Protein AF-A0A5K7X455-F1 (afdb_monomer)

Nearest PDB structures (foldseek):
  4kmq-assembly1_A  TM=2.123E-01  e=4.485E-01  Listeria monocytogenes EGD-e
  4kwu-assembly1_A  TM=2.103E-01  e=3.841E-01  Listeria monocytogenes EGD-e
  6mol-assembly1_C  TM=2.393E-01  e=4.044E-01  Homo sapiens
  1i8l-assembly1_A  TM=1.846E-01  e=2.174E-01  Homo sapiens

Sequence (493 aa):
MSSQPSNFGPWSTALDNGTRMQLSAFWRQRMAGLARLPVGRRLSRRGASCGIIATLLLAATPLVELSSEAVAEEKPPAEQQADPKTDGQFVWRFSNGLEVELIGLAKNPSKDETWWRPDGAPLPDASLPQARYRSDDRGARELAFRWRNIGDNPDQTRLWHTLPPYGGAGGGVSEKEAEGSILEVTGVTFVSGRETATVTFTASVASTPWKKAFDTDGRNASSAGLMVDGKPLSAAFATAYETKTGIAITASYGIGSQAGRLVLFDASGKELLPTRTNGVGSTHFTQTTFEFDGVTPADVERFELQTQTRTMETVMFHNVSLEPGRATKVVIEPCKADSRGVETSYLPMEARVAIAGWGEKRIDRASLLGPITSGEEVVFLDPPSDEEVLKVFQKSPHIKRSTPRSEEDLARKVDRIEKRKLNEKVGPSRVYPMIGAGKKVQSTYLYTIHFQDGTQEEFAVDHHHLHAMLNENEEEKKTKAAPKSASDQSELR

Organism: NCBI:txid2650471

Radius of gyration: 30.82 Å; Cα contacts (8 Å, |Δi|>4): 834; chains: 1; bounding box: 92×69×78 Å

Structure (mmCIF, N/CA/C/O backbone):
data_AF-A0A5K7X455-F1
#
_entry.id   AF-A0A5K7X455-F1
#
loop_
_atom_site.group_PDB
_atom_site.id
_atom_site.type_symbol
_atom_site.label_atom_id
_atom_site.label_alt_id
_atom_site.label_comp_id
_atom_site.label_asym_id
_atom_site.label_entity_id
_atom_site.label_seq_id
_atom_site.pdbx_PDB_ins_code
_atom_site.Cartn_x
_atom_site.Cartn_y
_atom_site.Cartn_z
_atom_site.occupancy
_atom_site.B_iso_or_equiv
_atom_site.auth_seq_id
_atom_site.auth_comp_id
_atom_site.auth_asym_id
_atom_site.auth_atom_id
_atom_site.pdbx_PDB_model_num
ATOM 1 N N . MET A 1 1 ? 60.772 -1.461 2.000 1.00 36.81 1 MET A N 1
ATOM 2 C CA . MET A 1 1 ? 59.474 -0.760 2.090 1.00 36.81 1 MET A CA 1
ATOM 3 C C . MET A 1 1 ? 58.475 -1.523 1.239 1.00 36.81 1 MET A C 1
ATOM 5 O O . MET A 1 1 ? 58.548 -1.445 0.022 1.00 36.81 1 MET A O 1
ATOM 9 N N . SER A 1 2 ? 57.637 -2.347 1.865 1.00 30.34 2 SER A N 1
ATOM 10 C CA . SER A 1 2 ? 56.598 -3.142 1.206 1.00 30.34 2 SER A CA 1
ATOM 11 C C . SER A 1 2 ? 55.279 -2.365 1.211 1.00 30.34 2 SER A C 1
ATOM 13 O O . SER A 1 2 ? 54.813 -1.924 2.259 1.00 30.34 2 SER A O 1
ATOM 15 N N . SER A 1 3 ? 54.684 -2.164 0.037 1.00 35.00 3 SER A N 1
ATOM 16 C CA . SER A 1 3 ? 53.347 -1.585 -0.104 1.00 35.00 3 SER A CA 1
ATOM 17 C C . SER A 1 3 ? 52.301 -2.656 0.192 1.00 35.00 3 SER A C 1
ATOM 19 O O . SER A 1 3 ? 52.206 -3.638 -0.546 1.00 35.00 3 SER A O 1
ATOM 21 N N . GLN A 1 4 ? 51.521 -2.486 1.258 1.00 32.62 4 GLN A N 1
ATOM 22 C CA . GLN A 1 4 ? 50.343 -3.321 1.477 1.00 32.62 4 GLN A CA 1
ATOM 23 C C . GLN A 1 4 ? 49.246 -3.000 0.445 1.00 32.62 4 GLN A C 1
ATOM 25 O O . GLN A 1 4 ? 49.029 -1.822 0.147 1.00 32.62 4 GLN A O 1
ATOM 30 N N . PRO A 1 5 ? 48.546 -4.012 -0.095 1.00 36.62 5 PRO A N 1
ATOM 31 C CA . PRO A 1 5 ? 47.399 -3.796 -0.968 1.00 36.62 5 PRO A CA 1
ATOM 32 C C . PRO A 1 5 ? 46.230 -3.204 -0.168 1.00 36.62 5 PRO A C 1
ATOM 34 O O . PRO A 1 5 ? 45.897 -3.670 0.920 1.00 36.62 5 PRO A O 1
ATOM 37 N N . SER A 1 6 ? 45.603 -2.154 -0.698 1.00 44.31 6 SER A N 1
ATOM 38 C CA . SER A 1 6 ? 44.408 -1.555 -0.103 1.00 44.31 6 SER A CA 1
ATOM 39 C C . SER A 1 6 ? 43.191 -2.464 -0.315 1.00 44.31 6 SER A C 1
ATOM 41 O O . SER A 1 6 ? 42.788 -2.685 -1.455 1.00 44.31 6 SER A O 1
ATOM 43 N N . ASN A 1 7 ? 42.573 -2.930 0.772 1.00 37.22 7 ASN A N 1
ATOM 44 C CA . ASN A 1 7 ? 41.403 -3.825 0.799 1.00 37.22 7 ASN A CA 1
ATOM 45 C C . ASN A 1 7 ? 40.060 -3.162 0.401 1.00 37.22 7 ASN A C 1
ATOM 47 O O . ASN A 1 7 ? 39.013 -3.551 0.912 1.00 37.22 7 ASN A O 1
ATOM 51 N N . PHE A 1 8 ? 40.041 -2.153 -0.476 1.00 50.06 8 PHE A N 1
ATOM 52 C CA . PHE A 1 8 ? 38.814 -1.398 -0.768 1.00 50.06 8 PHE A CA 1
ATOM 53 C C . PHE A 1 8 ? 38.422 -1.456 -2.243 1.00 50.06 8 PHE A C 1
ATOM 55 O O . PHE A 1 8 ? 39.226 -1.170 -3.129 1.00 50.06 8 PHE A O 1
ATOM 62 N N . GLY A 1 9 ? 37.157 -1.804 -2.493 1.00 44.69 9 GLY A N 1
ATOM 63 C CA . GLY A 1 9 ? 36.560 -1.824 -3.826 1.00 44.69 9 GLY A CA 1
ATOM 64 C C . GLY A 1 9 ? 36.335 -0.417 -4.411 1.00 44.69 9 GLY A C 1
ATOM 65 O O . GLY A 1 9 ? 36.273 0.572 -3.668 1.00 44.69 9 GLY A O 1
ATOM 66 N N . PRO A 1 10 ? 36.170 -0.311 -5.744 1.00 44.09 10 PRO A N 1
ATOM 67 C CA . PRO A 1 10 ? 36.215 0.949 -6.499 1.00 44.09 10 PRO A CA 1
ATOM 68 C C . PRO A 1 10 ? 35.090 1.959 -6.199 1.00 44.09 10 PRO A C 1
ATOM 70 O O . PRO A 1 10 ? 35.166 3.095 -6.664 1.00 44.09 10 PRO A O 1
ATOM 73 N N . TRP A 1 11 ? 34.083 1.593 -5.400 1.00 45.31 11 TRP A N 1
ATOM 74 C CA . TRP A 1 11 ? 32.857 2.382 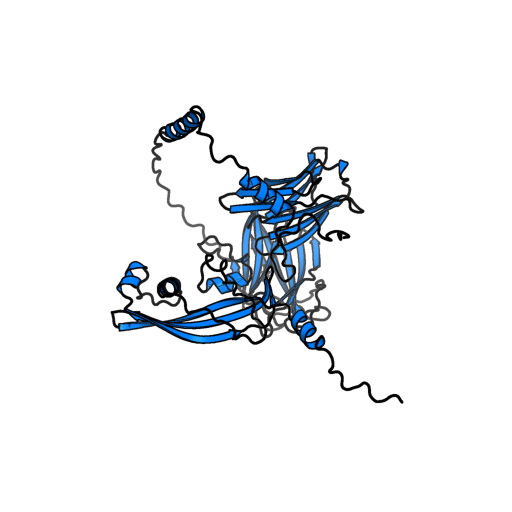-5.190 1.00 45.31 11 TRP A CA 1
ATOM 75 C C . TRP A 1 11 ? 32.678 2.944 -3.773 1.00 45.31 11 TRP A C 1
ATOM 77 O O . TRP A 1 11 ? 31.601 3.410 -3.418 1.00 45.31 11 TRP A O 1
ATOM 87 N N . SER A 1 12 ? 33.729 2.944 -2.955 1.00 44.09 12 SER A N 1
ATOM 88 C CA . SER A 1 12 ? 33.658 3.478 -1.588 1.00 44.09 12 SER A CA 1
ATOM 89 C C . SER A 1 12 ? 33.631 5.018 -1.605 1.00 44.09 12 SER A C 1
ATOM 91 O O . SER A 1 12 ? 34.645 5.665 -1.892 1.00 44.09 12 SER A O 1
ATOM 93 N N . THR A 1 13 ? 32.483 5.631 -1.306 1.00 50.25 13 THR A N 1
ATOM 94 C CA . THR A 1 13 ? 32.311 7.091 -1.203 1.00 50.25 13 THR A CA 1
ATOM 95 C C . THR A 1 13 ? 32.709 7.586 0.188 1.00 50.25 13 THR A C 1
ATOM 97 O O . THR A 1 13 ? 31.847 7.914 0.985 1.00 50.25 13 THR A O 1
ATOM 100 N N . ALA A 1 14 ? 34.022 7.631 0.442 1.00 40.94 14 ALA A N 1
ATOM 101 C CA . ALA A 1 14 ? 34.682 8.186 1.634 1.00 40.94 14 ALA A CA 1
ATOM 102 C C . ALA A 1 14 ? 34.273 7.570 2.992 1.00 40.94 14 ALA A C 1
ATOM 104 O O . ALA A 1 14 ? 33.138 7.677 3.436 1.00 40.94 14 ALA A O 1
ATOM 105 N N . LEU A 1 15 ? 35.246 6.997 3.705 1.00 45.91 15 LEU A N 1
ATOM 106 C CA . LEU A 1 15 ? 35.129 6.735 5.140 1.00 45.91 15 LEU A CA 1
ATOM 107 C C . LEU A 1 15 ? 36.383 7.216 5.869 1.00 45.91 15 LEU A C 1
ATOM 109 O O . LEU A 1 15 ? 37.497 7.156 5.341 1.00 45.91 15 LEU A O 1
ATOM 113 N N . ASP A 1 16 ? 36.145 7.717 7.076 1.00 45.25 16 ASP A N 1
ATOM 114 C CA . ASP A 1 16 ? 37.134 8.105 8.072 1.00 45.25 16 ASP A CA 1
ATOM 115 C C . ASP A 1 16 ? 37.932 6.873 8.529 1.00 45.25 16 ASP A C 1
ATOM 117 O O . ASP A 1 16 ? 37.347 5.869 8.933 1.00 45.25 16 ASP A O 1
ATOM 121 N N . ASN A 1 17 ? 39.266 6.931 8.445 1.00 41.59 17 ASN A N 1
ATOM 122 C CA . ASN A 1 17 ? 40.152 5.909 9.018 1.00 41.59 17 ASN A CA 1
ATOM 123 C C . ASN A 1 17 ? 40.776 6.342 10.356 1.00 41.59 17 ASN A C 1
ATOM 125 O O . ASN A 1 17 ? 41.844 5.862 10.737 1.00 41.59 17 ASN A O 1
ATOM 129 N N . GLY A 1 18 ? 40.102 7.238 11.076 1.00 45.00 18 GLY A N 1
ATOM 130 C CA . GLY A 1 18 ? 40.379 7.530 12.475 1.00 45.00 18 GLY A CA 1
ATOM 131 C C . GLY A 1 18 ? 41.404 8.630 12.710 1.00 45.00 18 GLY A C 1
ATOM 132 O O . GLY A 1 18 ? 41.855 8.767 13.837 1.00 45.00 18 GLY A O 1
ATOM 133 N N . THR A 1 19 ? 41.779 9.426 11.702 1.00 40.34 19 THR A N 1
ATOM 134 C CA . THR A 1 19 ? 42.458 10.725 11.939 1.00 40.34 19 THR A CA 1
ATOM 135 C C . THR A 1 19 ? 42.416 11.708 10.764 1.00 40.34 19 THR A C 1
ATOM 137 O O . THR A 1 19 ? 42.681 12.891 10.983 1.00 40.34 19 THR A O 1
ATOM 140 N N . ARG A 1 20 ? 42.103 11.297 9.521 1.00 39.91 20 ARG A N 1
ATOM 141 C CA . ARG A 1 20 ? 41.941 12.225 8.378 1.00 39.91 20 ARG A CA 1
ATOM 142 C C . ARG A 1 20 ? 40.943 11.709 7.341 1.00 39.91 20 ARG A C 1
ATOM 144 O O . ARG A 1 20 ? 41.090 10.594 6.847 1.00 39.91 20 ARG A O 1
ATOM 151 N N . MET A 1 21 ? 40.026 12.576 6.898 1.00 45.31 21 MET A N 1
ATOM 152 C CA . MET A 1 21 ? 39.253 12.339 5.674 1.00 45.31 21 MET A CA 1
ATOM 153 C C . MET A 1 21 ? 40.203 12.210 4.480 1.00 45.31 21 MET A C 1
ATOM 155 O O . MET A 1 21 ? 40.968 13.129 4.176 1.00 45.31 21 MET A O 1
ATOM 159 N N . GLN A 1 22 ? 40.128 11.090 3.765 1.00 52.62 22 GLN A N 1
ATOM 160 C CA . GLN A 1 22 ? 40.758 10.949 2.458 1.00 52.62 22 GLN A CA 1
ATOM 161 C C . GLN A 1 22 ? 39.707 10.652 1.393 1.00 52.62 22 GLN A C 1
ATOM 163 O O . GLN A 1 22 ? 38.907 9.729 1.519 1.00 52.62 22 GLN A O 1
ATOM 168 N N . LEU A 1 23 ? 39.753 11.412 0.297 1.00 55.84 23 LEU A N 1
ATOM 169 C CA . LEU A 1 23 ? 38.979 11.111 -0.905 1.00 55.84 23 LEU A CA 1
ATOM 170 C C . LEU A 1 23 ? 39.413 9.753 -1.480 1.00 55.84 23 LEU A C 1
ATOM 172 O O . LEU A 1 23 ? 40.603 9.418 -1.479 1.00 55.84 23 LEU A O 1
ATOM 176 N N . SER A 1 24 ? 38.475 8.978 -2.024 1.00 68.44 24 SER A N 1
ATOM 177 C CA . SER A 1 24 ? 38.821 7.749 -2.748 1.00 68.44 24 SER A CA 1
ATOM 178 C C . SER A 1 24 ? 39.685 8.064 -3.979 1.00 68.44 24 SER A C 1
ATOM 180 O O . SER A 1 24 ? 39.709 9.199 -4.467 1.00 68.44 24 SER A O 1
ATOM 182 N N . ALA A 1 25 ? 40.428 7.072 -4.483 1.00 63.91 25 ALA A N 1
ATOM 183 C CA . ALA A 1 25 ? 41.281 7.243 -5.665 1.00 63.91 25 ALA A CA 1
ATOM 184 C C . ALA A 1 25 ? 40.487 7.777 -6.875 1.00 63.91 25 ALA A C 1
ATOM 186 O O . ALA A 1 25 ? 40.952 8.679 -7.571 1.00 63.91 25 ALA A O 1
ATOM 187 N N . PHE A 1 26 ? 39.245 7.309 -7.036 1.00 68.56 26 PHE A N 1
ATOM 188 C CA . PHE A 1 26 ? 38.295 7.797 -8.035 1.00 68.56 26 PHE A CA 1
ATOM 189 C C . PHE A 1 26 ? 38.033 9.308 -7.918 1.00 68.56 26 PHE A C 1
ATOM 191 O O . PHE A 1 26 ? 38.198 10.051 -8.888 1.00 68.56 26 PHE A O 1
ATOM 198 N N . TRP A 1 27 ? 37.680 9.797 -6.723 1.00 67.50 27 TRP A N 1
ATOM 199 C CA . TRP A 1 27 ? 37.390 11.219 -6.512 1.00 67.50 27 TRP A CA 1
ATOM 200 C C . TRP A 1 27 ? 38.638 12.097 -6.604 1.00 67.50 27 TRP A C 1
ATOM 202 O O . TRP A 1 27 ? 38.561 13.198 -7.149 1.00 67.50 27 TRP A O 1
ATOM 212 N N . ARG A 1 28 ? 39.805 11.604 -6.166 1.00 73.94 28 ARG A N 1
ATOM 213 C CA . ARG A 1 28 ? 41.085 12.304 -6.374 1.00 73.94 28 ARG A CA 1
ATOM 214 C C . ARG A 1 28 ? 41.373 12.505 -7.861 1.00 73.94 28 ARG A C 1
ATOM 216 O O . ARG A 1 28 ? 41.709 13.614 -8.270 1.00 73.94 28 ARG A O 1
ATOM 223 N N . GLN A 1 29 ? 41.186 11.467 -8.673 1.00 68.50 29 GLN A N 1
ATOM 224 C CA . GLN A 1 29 ? 41.410 11.533 -10.116 1.00 68.50 29 GLN A CA 1
ATOM 225 C C . GLN A 1 29 ? 40.410 12.468 -10.814 1.00 68.50 29 GLN A C 1
ATOM 227 O O . GLN A 1 29 ? 40.797 13.251 -11.682 1.00 68.50 29 GLN A O 1
ATOM 232 N N . ARG A 1 30 ? 39.139 12.455 -10.396 1.00 65.06 30 ARG A N 1
ATOM 233 C CA . ARG A 1 30 ? 38.092 13.324 -10.953 1.00 65.06 30 ARG A CA 1
ATOM 234 C C . ARG A 1 30 ? 38.296 14.801 -10.597 1.00 65.06 30 ARG A C 1
ATOM 236 O O . ARG A 1 30 ? 38.183 15.660 -11.468 1.00 65.06 30 ARG A O 1
ATOM 243 N N . MET A 1 31 ? 38.672 15.099 -9.352 1.00 74.25 31 MET A N 1
ATOM 244 C CA . MET A 1 31 ? 38.970 16.467 -8.904 1.00 74.25 31 MET A CA 1
ATOM 245 C C . MET A 1 31 ? 40.253 17.018 -9.541 1.00 74.25 31 MET A C 1
ATOM 247 O O . MET A 1 31 ? 40.293 18.182 -9.934 1.00 74.25 31 MET A O 1
ATOM 251 N N . ALA A 1 32 ? 41.271 16.176 -9.744 1.00 75.06 32 ALA A N 1
ATOM 252 C CA . ALA A 1 32 ? 42.466 16.554 -10.500 1.00 75.06 32 ALA A CA 1
ATOM 253 C C . ALA A 1 32 ? 42.158 16.882 -11.977 1.00 75.06 32 ALA A C 1
ATOM 255 O O . ALA A 1 32 ? 42.871 17.674 -12.594 1.00 75.06 32 ALA A O 1
ATOM 256 N N . GLY A 1 33 ? 41.090 16.306 -12.542 1.00 70.88 33 GLY A N 1
ATOM 257 C CA . GLY A 1 33 ? 40.588 16.636 -13.878 1.00 70.88 33 GLY A CA 1
ATOM 258 C C . GLY A 1 33 ? 39.883 17.995 -13.954 1.00 70.88 33 GLY A C 1
ATOM 259 O O . GLY A 1 33 ? 40.059 18.715 -14.934 1.00 70.88 33 GLY A O 1
ATOM 260 N N . LEU A 1 34 ? 39.150 18.391 -12.907 1.00 63.69 34 LEU A N 1
ATOM 261 C CA . LEU A 1 34 ? 38.452 19.685 -12.852 1.00 63.69 34 LEU A CA 1
ATOM 262 C C . LEU A 1 34 ? 39.420 20.877 -12.845 1.00 63.69 34 LEU A C 1
ATOM 264 O O . LEU A 1 34 ? 39.159 21.879 -13.504 1.00 63.69 34 LEU A O 1
ATOM 268 N N . ALA A 1 35 ? 40.577 20.738 -12.194 1.00 58.81 35 ALA A N 1
ATOM 269 C CA . ALA A 1 35 ? 41.632 21.757 -12.200 1.00 58.81 35 ALA A CA 1
ATOM 270 C C . ALA A 1 35 ? 42.319 21.937 -13.572 1.00 58.81 35 ALA A C 1
ATOM 272 O O . ALA A 1 35 ? 43.092 22.874 -13.756 1.00 58.81 35 ALA A O 1
ATOM 273 N N . ARG A 1 36 ? 42.057 21.044 -14.539 1.00 60.22 36 ARG A N 1
ATOM 274 C CA . ARG A 1 36 ? 42.607 21.098 -15.904 1.00 60.22 36 ARG A CA 1
ATOM 275 C C . ARG A 1 36 ? 41.616 21.632 -16.936 1.00 60.22 36 ARG A C 1
ATOM 277 O O . ARG A 1 36 ? 41.944 21.659 -18.122 1.00 60.22 36 ARG A O 1
ATOM 284 N N . LEU A 1 37 ? 40.422 22.058 -16.519 1.00 58.53 37 LEU A N 1
ATOM 285 C CA . LEU A 1 37 ? 39.505 22.743 -17.423 1.00 58.53 37 LEU A CA 1
ATOM 286 C C . LEU A 1 37 ? 40.134 24.080 -17.855 1.00 58.53 37 LEU A C 1
ATOM 288 O O . LEU A 1 37 ? 40.509 24.879 -16.996 1.00 58.53 37 LEU A O 1
ATOM 292 N N . PRO A 1 38 ? 40.274 24.348 -19.166 1.00 54.72 38 PRO A N 1
ATOM 293 C CA . PRO A 1 38 ? 40.857 25.593 -19.639 1.00 54.72 38 PRO A CA 1
ATOM 294 C C . PRO A 1 38 ? 39.890 26.749 -19.361 1.00 54.72 38 PRO A C 1
ATOM 296 O O . PRO A 1 38 ? 38.983 27.031 -20.145 1.00 54.72 38 PRO A O 1
ATOM 299 N N . VAL A 1 39 ? 40.095 27.442 -18.241 1.00 56.25 39 VAL A N 1
ATOM 300 C CA . VAL A 1 39 ? 39.464 28.734 -17.965 1.00 56.25 39 VAL A CA 1
ATOM 301 C C . VAL A 1 39 ? 40.148 29.766 -18.856 1.00 56.25 39 VAL A C 1
ATOM 303 O O . VAL A 1 39 ? 41.180 30.328 -18.509 1.00 56.25 39 VAL A O 1
ATOM 306 N N . GLY A 1 40 ? 39.609 29.960 -20.059 1.00 55.47 40 GLY A N 1
ATOM 307 C CA . GLY A 1 40 ? 40.112 30.979 -20.977 1.00 55.47 40 GLY A CA 1
ATOM 308 C C . GLY A 1 40 ? 40.056 30.585 -22.444 1.00 55.47 40 GLY A C 1
ATOM 309 O O . GLY A 1 40 ? 41.084 30.512 -23.110 1.00 55.47 40 GLY A O 1
ATOM 310 N N . ARG A 1 41 ? 38.856 30.400 -22.998 1.00 45.09 41 ARG A N 1
ATOM 311 C CA . ARG A 1 41 ? 38.660 30.591 -24.440 1.00 45.09 41 ARG A CA 1
ATOM 312 C C . ARG A 1 41 ? 37.529 31.581 -24.664 1.00 45.09 41 ARG A C 1
ATOM 314 O O . ARG A 1 41 ? 36.393 31.342 -24.269 1.00 45.09 41 ARG A O 1
ATOM 321 N N . ARG A 1 42 ? 37.877 32.714 -25.285 1.00 53.03 42 ARG A N 1
ATOM 322 C CA . ARG A 1 42 ? 36.930 33.717 -25.784 1.00 53.03 42 ARG A CA 1
ATOM 323 C C . ARG A 1 42 ? 35.881 33.006 -26.640 1.00 53.03 42 ARG A C 1
ATOM 325 O O . ARG A 1 42 ? 36.256 32.274 -27.558 1.00 53.03 42 ARG A O 1
ATOM 332 N N . LEU A 1 43 ? 34.597 33.227 -26.346 1.00 50.41 43 LEU A N 1
ATOM 333 C CA . LEU A 1 43 ? 33.505 32.756 -27.196 1.00 50.41 43 LEU A CA 1
ATOM 334 C C . LEU A 1 43 ? 33.770 33.222 -28.632 1.00 50.41 43 LEU A C 1
ATOM 336 O O . LEU A 1 43 ? 33.919 34.416 -28.898 1.00 50.41 43 LEU A O 1
ATOM 340 N N . SER A 1 44 ? 33.859 32.270 -29.560 1.00 61.69 44 SER A N 1
ATOM 341 C CA . SER A 1 44 ? 33.967 32.599 -30.978 1.00 61.69 44 SER A CA 1
ATOM 342 C C . SER A 1 44 ? 32.680 33.292 -31.439 1.00 61.69 44 SER A C 1
ATOM 344 O O . SER A 1 44 ? 31.593 32.982 -30.949 1.00 61.69 44 SER A O 1
ATOM 346 N N . ARG A 1 45 ? 32.788 34.201 -32.417 1.00 54.22 45 ARG A N 1
ATOM 347 C CA . ARG A 1 45 ? 31.656 34.964 -32.980 1.00 54.22 45 ARG A CA 1
ATOM 348 C C . ARG A 1 45 ? 30.485 34.093 -33.470 1.00 54.22 45 ARG A C 1
ATOM 350 O O . ARG A 1 45 ? 29.388 34.613 -33.603 1.00 54.22 45 ARG A O 1
ATOM 357 N N . ARG A 1 46 ? 30.683 32.784 -33.677 1.00 51.66 46 ARG A N 1
ATOM 358 C CA . ARG A 1 46 ? 29.615 31.832 -34.033 1.00 51.66 46 ARG A CA 1
ATOM 359 C C . ARG A 1 46 ? 28.754 31.392 -32.838 1.00 51.66 46 ARG A C 1
ATOM 361 O O . ARG A 1 46 ? 27.601 31.042 -33.037 1.00 51.66 46 ARG A O 1
ATOM 368 N N . GLY A 1 47 ? 29.269 31.462 -31.606 1.00 50.50 47 GLY A N 1
ATOM 369 C CA . GLY A 1 47 ? 28.505 31.162 -30.385 1.00 50.50 47 GLY A CA 1
ATOM 370 C C . GLY A 1 47 ? 27.548 32.283 -29.960 1.00 50.50 47 GLY A C 1
ATOM 371 O O . GLY A 1 47 ? 26.548 32.018 -29.304 1.00 50.50 47 GLY A O 1
ATOM 372 N N . ALA A 1 48 ? 27.808 33.525 -30.384 1.00 50.47 48 ALA A N 1
ATOM 373 C CA . ALA A 1 48 ? 26.915 34.659 -30.137 1.00 50.47 48 ALA A CA 1
ATOM 374 C C . ALA A 1 48 ? 25.651 34.628 -31.023 1.00 50.47 48 ALA A C 1
ATOM 376 O O . ALA A 1 48 ? 24.617 35.173 -30.648 1.00 50.47 48 ALA A O 1
ATOM 377 N N . SER A 1 49 ? 25.706 33.955 -32.177 1.00 45.84 49 SER A N 1
ATOM 378 C CA . SER A 1 49 ? 24.599 33.900 -33.140 1.00 45.84 49 SER A CA 1
ATOM 379 C C . SER A 1 49 ? 23.450 32.982 -32.700 1.00 45.84 49 SER A C 1
ATOM 381 O O . SER A 1 49 ? 22.300 33.268 -33.018 1.00 45.84 49 SER A O 1
ATOM 383 N N . CYS A 1 50 ? 23.717 31.935 -31.910 1.00 47.53 50 CYS A N 1
ATOM 384 C CA . CYS A 1 50 ? 22.657 31.061 -31.385 1.00 47.53 50 CYS A CA 1
ATOM 385 C C . CYS A 1 50 ? 21.834 31.721 -30.265 1.00 47.53 50 CYS A C 1
ATOM 387 O O . CYS A 1 50 ? 20.677 31.363 -30.070 1.00 47.53 50 CYS A O 1
ATOM 389 N N . GLY A 1 51 ? 22.394 32.715 -29.565 1.00 43.28 51 GLY A N 1
ATOM 390 C CA . GLY A 1 51 ? 21.684 33.446 -28.509 1.00 43.28 51 GLY A CA 1
ATOM 391 C C . GLY A 1 51 ? 20.627 34.422 -29.032 1.00 43.28 51 GLY A C 1
ATOM 392 O O . GLY A 1 51 ? 19.638 34.657 -28.355 1.00 43.28 51 GLY A O 1
ATOM 393 N N . ILE A 1 52 ? 20.793 34.957 -30.247 1.00 51.22 52 ILE A N 1
ATOM 394 C CA . ILE A 1 52 ? 19.876 35.961 -30.820 1.00 51.22 52 ILE A CA 1
ATOM 395 C C . ILE A 1 52 ? 18.653 35.303 -31.486 1.00 51.22 52 ILE A C 1
ATOM 397 O O . ILE A 1 52 ? 17.561 35.867 -31.469 1.00 51.22 52 ILE A O 1
ATOM 401 N N . ILE A 1 53 ? 18.795 34.079 -32.007 1.00 50.50 53 ILE A N 1
ATOM 402 C CA . ILE A 1 53 ? 17.681 33.334 -32.622 1.00 50.50 53 ILE A CA 1
ATOM 403 C C . ILE A 1 53 ? 16.685 32.840 -31.555 1.00 50.50 53 ILE A C 1
ATOM 405 O O . ILE A 1 53 ? 15.481 32.835 -31.801 1.00 50.50 53 ILE A O 1
ATOM 409 N N . ALA A 1 54 ? 17.154 32.517 -30.345 1.00 47.25 54 ALA A N 1
ATOM 410 C CA . ALA A 1 54 ? 16.283 32.125 -29.234 1.00 47.25 54 ALA A CA 1
ATOM 411 C C . ALA A 1 54 ? 15.409 33.285 -28.713 1.00 47.25 54 ALA A C 1
ATOM 413 O O . ALA A 1 54 ? 14.278 33.057 -28.293 1.00 47.25 54 ALA A O 1
ATOM 414 N N . THR A 1 55 ? 15.886 34.533 -28.792 1.00 45.66 55 THR A N 1
ATOM 415 C CA . THR A 1 55 ? 15.130 35.708 -28.321 1.00 45.66 55 THR A CA 1
ATOM 416 C C . THR A 1 55 ? 14.071 36.176 -29.325 1.00 45.66 55 THR A C 1
ATOM 418 O O . THR A 1 55 ? 13.030 36.682 -28.920 1.00 45.66 55 THR A O 1
ATOM 421 N N . LEU A 1 56 ? 14.286 35.977 -30.632 1.00 45.56 56 LEU A N 1
ATOM 422 C CA . LEU A 1 56 ? 13.324 36.381 -31.672 1.00 45.56 56 LEU A CA 1
ATOM 423 C C . LEU A 1 56 ? 12.153 35.397 -31.847 1.00 45.56 56 LEU A C 1
ATOM 425 O O . LEU A 1 56 ? 11.077 35.814 -32.264 1.00 45.56 56 LEU A O 1
ATOM 429 N N . LEU A 1 57 ? 12.312 34.126 -31.465 1.00 41.25 57 LEU A N 1
ATOM 430 C CA . LEU A 1 57 ? 11.227 33.132 -31.501 1.00 41.25 57 LEU A CA 1
ATOM 431 C C . LEU A 1 57 ? 10.217 33.267 -30.345 1.00 41.25 57 LEU A C 1
ATOM 433 O O . LEU A 1 57 ? 9.113 32.743 -30.444 1.00 41.25 57 LEU A O 1
ATOM 437 N N . LEU A 1 58 ? 10.548 34.013 -29.286 1.00 41.16 58 LEU A N 1
ATOM 438 C CA . LEU A 1 58 ? 9.632 34.304 -28.172 1.00 41.16 58 LEU A CA 1
ATOM 439 C C . LEU A 1 58 ? 8.734 35.532 -28.415 1.00 41.16 58 LEU A C 1
ATOM 441 O O . LEU A 1 58 ? 7.764 35.721 -27.688 1.00 41.16 58 LEU A O 1
ATOM 445 N N . ALA A 1 59 ? 9.011 36.343 -29.441 1.00 40.66 59 ALA A N 1
ATOM 446 C CA . ALA A 1 59 ? 8.274 37.580 -29.723 1.00 40.66 59 ALA A CA 1
ATOM 447 C C . ALA A 1 59 ? 7.156 37.435 -30.781 1.00 40.66 59 ALA A C 1
ATOM 449 O O . ALA A 1 59 ? 6.505 38.423 -31.110 1.00 40.66 59 ALA A O 1
ATOM 450 N N . ALA A 1 60 ? 6.922 36.232 -31.318 1.00 43.38 60 ALA A N 1
ATOM 451 C CA . ALA A 1 60 ? 5.984 35.995 -32.422 1.00 43.38 60 ALA A CA 1
ATOM 452 C C . ALA A 1 60 ? 4.932 34.915 -32.105 1.00 43.38 60 ALA A C 1
ATOM 454 O O . ALA A 1 60 ? 4.683 34.025 -32.916 1.00 43.38 60 ALA A O 1
ATOM 455 N N . THR A 1 61 ? 4.306 34.980 -30.927 1.00 39.66 61 THR A N 1
ATOM 456 C CA . THR A 1 61 ? 3.076 34.215 -30.663 1.00 39.66 61 THR A CA 1
ATOM 457 C C . THR A 1 61 ? 1.859 35.102 -30.949 1.00 39.66 61 THR A C 1
ATOM 459 O O . THR A 1 61 ? 1.796 36.222 -30.439 1.00 39.66 61 THR A O 1
ATOM 462 N N . PRO A 1 62 ? 0.901 34.674 -31.793 1.00 38.00 62 PRO A N 1
ATOM 463 C CA . PRO A 1 62 ? -0.337 35.420 -31.975 1.00 38.00 62 PRO A CA 1
ATOM 464 C C . PRO A 1 62 ? -1.169 35.353 -30.689 1.00 38.00 62 PRO A C 1
ATOM 466 O O . PRO A 1 62 ? -1.331 34.278 -30.107 1.00 38.00 62 PRO A O 1
ATOM 469 N N . LEU A 1 63 ? -1.704 36.501 -30.255 1.00 40.38 63 LEU A N 1
ATOM 470 C CA . LEU A 1 63 ? -2.756 36.544 -29.243 1.00 40.38 63 LEU A CA 1
ATOM 471 C C . LEU A 1 63 ? -3.961 35.765 -29.780 1.00 40.38 63 LEU A C 1
ATOM 473 O O . LEU A 1 63 ? -4.631 36.204 -30.712 1.00 40.38 63 LEU A O 1
ATOM 477 N N . VAL A 1 64 ? -4.222 34.605 -29.187 1.00 36.78 64 VAL A N 1
ATOM 478 C CA . VAL A 1 64 ? -5.505 33.920 -29.314 1.00 36.78 64 VAL A CA 1
ATOM 479 C C . VAL A 1 64 ? -6.431 34.559 -28.285 1.00 36.78 64 VAL A C 1
ATOM 481 O O . VAL A 1 64 ? -6.262 34.358 -27.083 1.00 36.78 64 VAL A O 1
ATOM 484 N N . GLU A 1 65 ? -7.383 35.364 -28.752 1.00 35.78 65 GLU A N 1
ATOM 485 C CA . GLU A 1 65 ? -8.522 35.790 -27.942 1.00 35.78 65 GLU A CA 1
ATOM 486 C C . GLU A 1 65 ? -9.378 34.558 -27.635 1.00 35.78 65 GLU A C 1
ATOM 488 O O . GLU A 1 65 ? -10.118 34.057 -28.481 1.00 35.78 65 GLU A O 1
ATOM 493 N N . LEU A 1 66 ? -9.253 34.036 -26.416 1.00 36.88 66 LEU A N 1
ATOM 494 C CA . LEU A 1 66 ? -10.191 33.056 -25.887 1.00 36.88 66 LEU A CA 1
ATOM 495 C C . LEU A 1 66 ? -11.483 33.794 -25.530 1.00 36.88 66 LEU A C 1
ATOM 497 O O . LEU A 1 66 ? -11.566 34.469 -24.502 1.00 36.88 66 LEU A O 1
ATOM 501 N N . SER A 1 67 ? -12.488 33.683 -26.400 1.00 34.34 67 SER A N 1
ATOM 502 C CA . SER A 1 67 ? -13.866 34.026 -26.059 1.00 34.34 67 SER A CA 1
ATOM 503 C C . SER A 1 67 ? -14.308 33.206 -24.847 1.00 34.34 67 SER A C 1
ATOM 505 O O . SER A 1 67 ? -14.270 31.979 -24.854 1.00 34.34 67 SER A O 1
ATOM 507 N N . SER A 1 68 ? -14.726 33.915 -23.802 1.00 36.03 68 SER A N 1
ATOM 508 C CA . SER A 1 68 ? -15.417 33.367 -22.640 1.00 36.03 68 SER A CA 1
ATOM 509 C C . SER A 1 68 ? -16.793 32.855 -23.072 1.00 36.03 68 SER A C 1
ATOM 511 O O . SER A 1 68 ? -17.761 33.614 -23.076 1.00 36.03 68 SER A O 1
ATOM 513 N N . GLU A 1 69 ? -16.891 31.577 -23.429 1.00 37.94 69 GLU A N 1
ATOM 514 C CA . GLU A 1 69 ? -18.176 30.882 -23.457 1.00 37.94 69 GLU A CA 1
ATOM 515 C C . GLU A 1 69 ? -18.640 30.640 -22.019 1.00 37.94 69 GLU A C 1
ATOM 517 O O . GLU A 1 69 ? -17.907 30.129 -21.171 1.00 37.94 69 GLU A O 1
ATOM 522 N N . ALA A 1 70 ? -19.862 31.087 -21.739 1.00 40.75 70 ALA A N 1
ATOM 523 C CA . ALA A 1 70 ? -20.519 30.949 -20.456 1.00 40.75 70 ALA A CA 1
ATOM 524 C C . ALA A 1 70 ? -20.614 29.467 -20.069 1.00 40.75 70 ALA A C 1
ATOM 526 O O . ALA A 1 70 ? -21.294 28.680 -20.726 1.00 40.75 70 ALA A O 1
ATOM 527 N N . VAL A 1 71 ? -19.938 29.107 -18.978 1.00 40.78 71 VAL A N 1
ATOM 528 C CA . VAL A 1 71 ? -20.096 27.815 -18.312 1.00 40.78 71 VAL A CA 1
ATOM 529 C C . VAL A 1 71 ? -21.534 27.735 -17.810 1.00 40.78 71 VAL A C 1
ATOM 531 O O . VAL A 1 71 ? -21.933 28.469 -16.906 1.00 40.78 71 VAL A O 1
ATOM 534 N N . ALA A 1 72 ? -22.316 26.867 -18.446 1.00 42.47 72 ALA A N 1
ATOM 535 C CA . ALA A 1 72 ? -23.622 26.473 -17.960 1.00 42.47 72 ALA A CA 1
ATOM 536 C C . ALA A 1 72 ? -23.465 25.815 -16.583 1.00 42.47 72 ALA A C 1
ATOM 538 O O . ALA A 1 72 ? -22.603 24.964 -16.373 1.00 42.47 72 ALA A O 1
ATOM 539 N N . GLU A 1 73 ? -24.302 26.254 -15.652 1.00 40.03 73 GLU A N 1
ATOM 540 C CA . GLU A 1 73 ? -24.392 25.796 -14.272 1.00 40.03 73 GLU A CA 1
ATOM 541 C C . GLU A 1 73 ? -24.739 24.296 -14.237 1.00 40.03 73 GLU A C 1
ATOM 543 O O . GLU A 1 73 ? -25.895 23.893 -14.389 1.00 40.03 73 GLU A O 1
ATOM 548 N N . GLU A 1 74 ? -23.717 23.448 -14.102 1.00 39.50 74 GLU A N 1
ATOM 549 C CA . GLU A 1 74 ? -23.882 22.004 -13.973 1.00 39.50 74 GLU A CA 1
ATOM 550 C C . GLU A 1 74 ? -24.372 21.677 -12.557 1.00 39.50 74 GLU A C 1
ATOM 552 O O . GLU A 1 74 ? -23.710 21.920 -11.546 1.00 39.50 74 GLU A O 1
ATOM 557 N N . LYS A 1 75 ? -25.602 21.167 -12.503 1.00 37.00 75 LYS A N 1
ATOM 558 C CA . LYS A 1 75 ? -26.318 20.766 -11.292 1.00 37.00 75 LYS A CA 1
ATOM 559 C C . LYS A 1 75 ? -25.482 19.728 -10.516 1.00 37.00 75 LYS A C 1
ATOM 561 O O . LYS A 1 75 ? -25.044 18.757 -11.131 1.00 37.00 75 LYS A O 1
ATOM 566 N N . PRO A 1 76 ? -25.277 19.880 -9.193 1.00 39.12 76 PRO A N 1
ATOM 567 C CA . PRO A 1 76 ? -24.428 18.970 -8.430 1.00 39.12 76 PRO A CA 1
ATOM 568 C C . PRO A 1 76 ? -24.934 17.519 -8.529 1.00 39.12 76 PRO A C 1
ATOM 570 O O . PRO A 1 76 ? -26.155 17.309 -8.499 1.00 39.12 76 PRO A O 1
ATOM 573 N N . PRO A 1 77 ? -24.034 16.517 -8.637 1.00 39.91 77 PRO A N 1
ATOM 574 C CA . PRO A 1 77 ? -24.423 15.115 -8.680 1.00 39.91 77 PRO A CA 1
ATOM 575 C C . PRO A 1 77 ? -25.213 14.775 -7.422 1.00 39.91 77 PRO A C 1
ATOM 577 O O . PRO A 1 77 ? -24.788 15.093 -6.311 1.00 39.91 77 PRO A O 1
ATOM 580 N N . ALA A 1 78 ? -26.375 14.155 -7.612 1.00 36.44 78 ALA A N 1
ATOM 581 C CA . ALA A 1 78 ? -27.222 13.702 -6.524 1.00 36.44 78 ALA A CA 1
ATOM 582 C C . ALA A 1 78 ? -26.404 12.843 -5.548 1.00 36.44 78 ALA A C 1
ATOM 584 O O . ALA A 1 78 ? -25.785 11.858 -5.953 1.00 36.44 78 ALA A O 1
ATOM 585 N N . GLU A 1 79 ? -26.411 13.229 -4.269 1.00 39.97 79 GLU A N 1
ATOM 586 C CA . GLU A 1 79 ? -25.935 12.397 -3.168 1.00 39.97 79 GLU A CA 1
ATOM 587 C C . GLU A 1 79 ? -26.585 11.016 -3.286 1.00 39.97 79 GLU A C 1
ATOM 589 O O . GLU A 1 79 ? -27.798 10.866 -3.129 1.00 39.97 79 GLU A O 1
ATOM 594 N N . GLN A 1 80 ? -25.771 10.001 -3.577 1.00 42.00 80 GLN A N 1
ATOM 595 C CA . GLN A 1 80 ? -26.165 8.609 -3.423 1.00 42.00 80 GLN A CA 1
ATOM 596 C C . GLN A 1 80 ? -26.404 8.362 -1.932 1.00 42.00 80 GLN A C 1
ATOM 598 O O . GLN A 1 80 ? -25.478 8.114 -1.161 1.00 42.00 80 GLN A O 1
ATOM 603 N N . GLN A 1 81 ? -27.662 8.486 -1.515 1.00 39.00 81 GLN A N 1
ATOM 604 C CA . GLN A 1 81 ? -28.107 8.058 -0.199 1.00 39.00 81 GLN A CA 1
ATOM 605 C C . GLN A 1 81 ? -27.986 6.536 -0.116 1.00 39.00 81 GLN A C 1
ATOM 607 O O . GLN A 1 81 ? -28.592 5.804 -0.896 1.00 39.00 81 GLN A O 1
ATOM 612 N N . ALA A 1 82 ? -27.163 6.078 0.826 1.00 37.88 82 ALA A N 1
ATOM 613 C CA . ALA A 1 82 ? -27.010 4.673 1.157 1.00 37.88 82 ALA A CA 1
ATOM 614 C C . ALA A 1 82 ? -28.317 4.137 1.762 1.00 37.88 82 ALA A C 1
ATOM 616 O O . ALA A 1 82 ? -28.753 4.589 2.823 1.00 37.88 82 ALA A O 1
ATOM 617 N N . ASP A 1 83 ? -28.929 3.176 1.078 1.00 35.44 83 ASP A N 1
ATOM 618 C CA . ASP A 1 83 ? -30.136 2.487 1.528 1.00 35.44 83 ASP A CA 1
ATOM 619 C C . ASP A 1 83 ? -29.791 1.528 2.690 1.00 35.44 83 ASP A C 1
ATOM 621 O O . ASP A 1 83 ? -28.862 0.719 2.562 1.00 35.44 83 ASP A O 1
ATOM 625 N N . PRO A 1 84 ? -30.473 1.587 3.850 1.00 47.00 84 PRO A N 1
ATOM 626 C CA . PRO A 1 84 ? -30.118 0.767 4.994 1.00 47.00 84 PRO A CA 1
ATOM 627 C C . PRO A 1 84 ? -30.919 -0.542 5.018 1.00 47.00 84 PRO A C 1
ATOM 629 O O . PRO A 1 84 ? -32.145 -0.525 5.086 1.00 47.00 84 PRO A O 1
ATOM 632 N N . LYS A 1 85 ? -30.176 -1.649 5.163 1.00 48.78 85 LYS A N 1
ATOM 633 C CA . LYS A 1 85 ? -30.576 -3.019 5.567 1.00 48.78 85 LYS A CA 1
ATOM 634 C C . LYS A 1 85 ? -30.725 -4.044 4.440 1.00 48.78 85 LYS A C 1
ATOM 636 O O . LYS A 1 85 ? -31.807 -4.260 3.912 1.00 48.78 85 LYS A O 1
ATOM 641 N N . THR A 1 86 ? -29.659 -4.821 4.259 1.00 39.44 86 THR A N 1
ATOM 642 C CA . THR A 1 86 ? -29.739 -6.247 3.897 1.00 39.44 86 THR A CA 1
ATOM 643 C C . THR A 1 86 ? -28.594 -6.991 4.601 1.00 39.44 86 THR A C 1
ATOM 645 O O . THR A 1 86 ? -27.639 -6.344 5.031 1.00 39.44 86 THR A O 1
ATOM 648 N N . ASP A 1 87 ? -28.692 -8.313 4.743 1.00 45.75 87 ASP A N 1
ATOM 649 C CA . ASP A 1 87 ? -27.815 -9.257 5.474 1.00 45.75 87 ASP A CA 1
ATOM 650 C C . ASP A 1 87 ? -26.302 -9.298 5.087 1.00 45.75 87 ASP A C 1
ATOM 652 O O . ASP A 1 87 ? -25.611 -10.274 5.354 1.00 45.75 87 ASP A O 1
ATOM 656 N N . GLY A 1 88 ? -25.737 -8.225 4.522 1.00 56.28 88 GLY A N 1
ATOM 657 C CA . GLY A 1 88 ? -24.315 -8.025 4.195 1.00 56.28 88 GLY A CA 1
ATOM 658 C C . GLY A 1 88 ? -23.766 -6.732 4.814 1.00 56.28 88 GLY A C 1
ATOM 659 O O . GLY A 1 88 ? -23.416 -5.790 4.110 1.00 56.28 88 GLY A O 1
ATOM 660 N N . GLN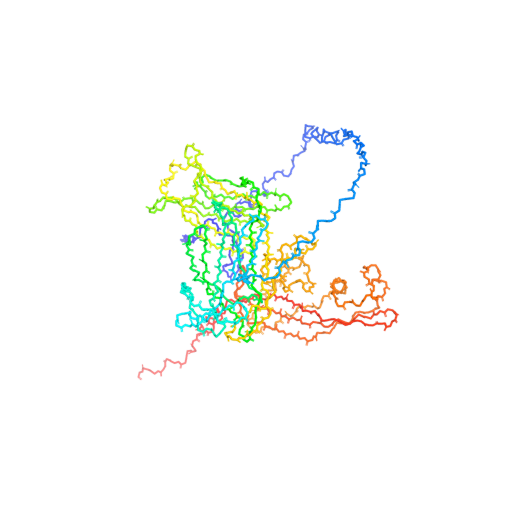 A 1 89 ? -23.759 -6.647 6.148 1.00 77.50 89 GLN A N 1
ATOM 661 C CA . GLN A 1 89 ? -23.696 -5.372 6.886 1.00 77.50 89 GLN A CA 1
ATOM 662 C C . GLN A 1 89 ? -22.364 -4.604 6.838 1.00 77.50 89 GLN A C 1
ATOM 664 O O . GLN A 1 89 ? -22.346 -3.438 7.231 1.00 77.50 89 GLN A O 1
ATOM 669 N N . PHE A 1 90 ? -21.275 -5.202 6.351 1.00 94.19 90 PHE A N 1
ATOM 670 C CA . PHE A 1 90 ? -19.960 -4.550 6.314 1.00 94.19 90 PHE A CA 1
ATOM 671 C C . PHE A 1 90 ? -19.315 -4.633 4.933 1.00 94.19 90 PHE A C 1
ATOM 673 O O . PHE A 1 90 ? -18.155 -5.021 4.800 1.00 94.19 90 PHE A O 1
ATOM 680 N N . VAL A 1 91 ? -20.082 -4.259 3.910 1.00 96.00 91 VAL A N 1
ATOM 681 C CA . VAL A 1 91 ? -19.645 -4.235 2.512 1.00 96.00 91 VAL A CA 1
ATOM 682 C C . VAL A 1 91 ? -19.544 -2.796 2.014 1.00 96.00 91 VAL A C 1
ATOM 684 O O . VAL A 1 91 ? -20.395 -1.960 2.315 1.00 96.00 91 VAL A O 1
ATOM 687 N N . TRP A 1 92 ? -18.520 -2.522 1.213 1.00 96.50 92 TRP A N 1
ATOM 688 C CA . TRP A 1 92 ? -18.407 -1.311 0.411 1.00 96.50 92 TRP A CA 1
ATOM 689 C C . TRP A 1 92 ? -18.196 -1.667 -1.056 1.00 96.50 92 TRP A C 1
ATOM 691 O O . TRP A 1 92 ? -17.390 -2.544 -1.371 1.00 96.50 92 TRP A O 1
ATOM 701 N N . ARG A 1 93 ? -18.891 -0.957 -1.949 1.00 96.25 93 ARG A N 1
ATOM 702 C CA . ARG A 1 93 ? -18.714 -1.055 -3.399 1.00 96.25 93 ARG A CA 1
ATOM 703 C C . ARG A 1 93 ? -18.003 0.197 -3.905 1.00 96.25 93 ARG A C 1
ATOM 705 O O . ARG A 1 93 ? -18.500 1.305 -3.727 1.00 96.25 93 ARG A O 1
ATOM 712 N N . PHE A 1 94 ? -16.851 0.004 -4.533 1.00 95.50 94 PHE A N 1
ATOM 713 C CA . PHE A 1 94 ? -16.081 1.055 -5.191 1.00 95.50 94 PHE A CA 1
ATOM 714 C C . PHE A 1 94 ? -16.721 1.453 -6.527 1.00 95.50 94 PHE A C 1
ATOM 716 O O . PHE A 1 94 ? -17.501 0.690 -7.105 1.00 95.50 94 PHE A O 1
ATOM 723 N N . SER A 1 95 ? -16.376 2.631 -7.053 1.00 93.94 95 SER A N 1
ATOM 724 C CA . SER A 1 95 ? -16.985 3.153 -8.291 1.00 93.94 95 SER A CA 1
ATOM 725 C C . SER A 1 95 ? -16.780 2.269 -9.525 1.00 93.94 95 SER A C 1
ATOM 727 O O . SER A 1 95 ? -17.598 2.300 -10.442 1.00 93.94 95 SER A O 1
ATOM 729 N N . ASN A 1 96 ? -15.736 1.439 -9.545 1.00 91.50 96 ASN A N 1
ATOM 730 C CA . ASN A 1 96 ? -15.472 0.481 -10.621 1.00 91.50 96 ASN A CA 1
ATOM 731 C C . ASN A 1 96 ? -16.209 -0.864 -10.461 1.00 91.50 96 ASN A C 1
ATOM 733 O O . ASN A 1 96 ? -15.961 -1.783 -11.237 1.00 91.50 96 ASN A O 1
ATOM 737 N N . GLY A 1 97 ? -17.079 -1.005 -9.456 1.00 93.88 97 GLY A N 1
ATOM 738 C CA . GLY A 1 97 ? -17.834 -2.230 -9.181 1.00 93.88 97 GLY A CA 1
ATOM 739 C C . GLY A 1 97 ? -17.103 -3.270 -8.326 1.00 93.88 97 GLY A C 1
ATOM 740 O O . GLY A 1 97 ? -17.731 -4.255 -7.930 1.00 93.88 97 GLY A O 1
ATOM 741 N N . LEU A 1 98 ? -15.823 -3.047 -7.994 1.00 94.50 98 LEU A N 1
ATOM 742 C CA . LEU A 1 98 ? -15.105 -3.847 -7.000 1.00 94.50 98 LEU A CA 1
ATOM 743 C C . LEU A 1 98 ? -15.817 -3.732 -5.650 1.00 94.50 98 LEU A C 1
ATOM 745 O O . LEU A 1 98 ? -16.269 -2.652 -5.269 1.00 94.50 98 LEU A O 1
ATOM 749 N N . GLU A 1 99 ? -15.866 -4.822 -4.896 1.00 95.62 99 GLU A N 1
ATOM 750 C CA . GLU A 1 99 ? -16.415 -4.815 -3.544 1.00 95.62 99 GLU A CA 1
ATOM 751 C C . GLU A 1 99 ? -15.388 -5.290 -2.527 1.00 95.62 99 GLU A C 1
ATOM 753 O O . GLU A 1 99 ? -14.585 -6.184 -2.805 1.00 95.62 99 GLU A O 1
ATOM 758 N N . VAL A 1 100 ? -15.456 -4.713 -1.330 1.00 96.56 100 VAL A N 1
ATOM 759 C CA . VAL A 1 100 ? -14.761 -5.217 -0.149 1.00 96.56 100 VAL A CA 1
ATOM 760 C C . VAL A 1 100 ? -15.751 -5.458 0.977 1.00 96.56 100 VAL A C 1
ATOM 762 O O . VAL A 1 100 ? -16.585 -4.608 1.282 1.00 96.56 100 VAL A O 1
ATOM 765 N N . GLU A 1 101 ? -15.646 -6.622 1.599 1.00 96.19 101 GLU A N 1
ATOM 766 C CA . GLU A 1 101 ? -16.402 -7.022 2.776 1.00 96.19 101 GLU A CA 1
ATOM 767 C C . GLU A 1 101 ? -15.442 -7.214 3.946 1.00 96.19 101 GLU A C 1
ATOM 769 O O . GLU A 1 101 ? -14.541 -8.051 3.877 1.00 96.19 101 GLU A O 1
ATOM 774 N N . LEU A 1 102 ? -15.649 -6.484 5.041 1.00 96.94 102 LEU A N 1
ATOM 775 C CA . LEU A 1 102 ? -14.975 -6.776 6.299 1.00 96.94 102 LEU A CA 1
ATOM 776 C C . LEU A 1 102 ? -15.762 -7.868 7.036 1.00 96.94 102 LEU A C 1
ATOM 778 O O . LEU A 1 102 ? -16.788 -7.592 7.653 1.00 96.94 102 LEU A O 1
ATOM 782 N N . ILE A 1 103 ? -15.285 -9.1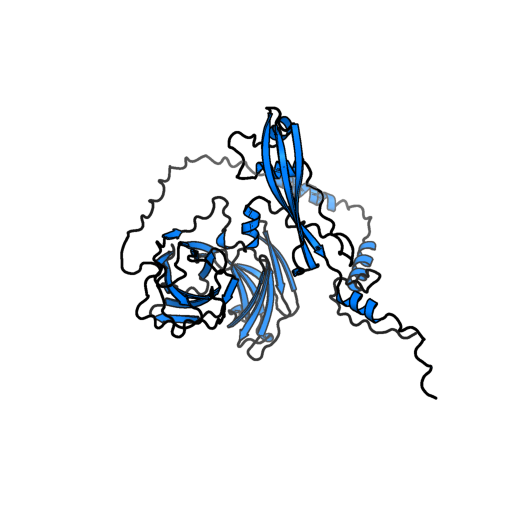10 6.958 1.00 96.00 103 ILE A N 1
ATOM 783 C CA . ILE A 1 103 ? -16.014 -10.288 7.449 1.00 96.00 103 ILE A CA 1
ATOM 784 C C . ILE A 1 103 ? -16.017 -10.330 8.975 1.00 96.00 103 ILE A C 1
ATOM 786 O O . ILE A 1 103 ? -17.065 -10.497 9.601 1.00 96.00 103 ILE A O 1
ATOM 790 N N . GLY A 1 104 ? -14.839 -10.201 9.584 1.00 95.88 104 GLY A N 1
ATOM 791 C CA . GLY A 1 104 ? -14.710 -10.390 11.018 1.00 95.88 104 GLY A CA 1
ATOM 792 C C . GLY A 1 104 ? -13.286 -10.341 11.539 1.00 95.88 104 GLY A C 1
ATOM 793 O O . GLY A 1 104 ? -12.319 -10.125 10.805 1.00 95.88 104 GLY A O 1
ATOM 794 N N . LEU A 1 105 ? -13.193 -10.524 12.850 1.00 97.44 105 LEU A N 1
ATOM 795 C CA . LEU A 1 105 ? -11.965 -10.533 13.618 1.00 97.44 105 LEU A CA 1
ATOM 796 C C . LEU A 1 105 ? -11.940 -11.746 14.551 1.00 97.44 105 LEU A C 1
ATOM 798 O O . LEU A 1 105 ? -12.986 -12.230 14.979 1.00 97.44 105 LEU A O 1
ATOM 802 N N . ALA A 1 106 ? -10.742 -12.204 14.891 1.00 96.88 106 ALA A N 1
ATOM 803 C CA . ALA A 1 106 ? -10.500 -13.181 15.949 1.00 96.88 106 ALA A CA 1
ATOM 804 C C . ALA A 1 106 ? -9.287 -12.761 16.783 1.00 96.88 106 ALA A C 1
ATOM 806 O O . ALA A 1 106 ? -8.505 -11.893 16.383 1.00 96.88 106 ALA A O 1
ATOM 807 N N . LYS A 1 107 ? -9.088 -13.381 17.949 1.00 95.81 107 LYS A N 1
ATOM 808 C CA . LYS A 1 107 ? -7.790 -13.301 18.634 1.00 95.81 107 LYS A CA 1
ATOM 809 C C . LYS A 1 107 ? -6.726 -14.001 17.786 1.00 95.81 107 LYS A C 1
ATOM 811 O O . LYS A 1 107 ? -7.052 -14.888 17.006 1.00 95.81 107 LYS A O 1
ATOM 816 N N . ASN A 1 108 ? -5.469 -13.577 17.899 1.00 94.06 108 ASN A N 1
ATOM 817 C CA . ASN A 1 108 ? -4.347 -14.264 17.260 1.00 94.06 108 ASN A CA 1
ATOM 818 C C . ASN A 1 108 ? -3.607 -15.125 18.301 1.00 94.06 108 ASN A C 1
ATOM 820 O O . ASN A 1 108 ? -3.273 -14.597 19.361 1.00 94.06 108 ASN A O 1
ATOM 824 N N . PRO A 1 109 ? -3.319 -16.407 18.011 1.00 93.88 109 PRO A N 1
ATOM 825 C CA . PRO A 1 109 ? -3.797 -17.173 16.854 1.00 93.88 109 PRO A CA 1
ATOM 826 C C . PRO A 1 109 ? -5.317 -17.407 16.894 1.00 93.88 109 PRO A C 1
ATOM 828 O O . PRO A 1 109 ? -5.876 -17.591 17.968 1.00 93.88 109 PRO A O 1
ATOM 831 N N . SER A 1 110 ? -5.971 -17.462 15.730 1.00 93.44 110 SER A N 1
ATOM 832 C CA . SER A 1 110 ? -7.427 -17.705 15.637 1.00 93.44 110 SER A CA 1
ATOM 833 C C . SER A 1 110 ? -7.830 -19.170 15.832 1.00 93.44 110 SER A C 1
ATOM 835 O O . SER A 1 110 ? -9.014 -19.505 15.834 1.00 93.44 110 SER A O 1
ATOM 837 N N . LYS A 1 111 ? -6.851 -20.067 16.000 1.00 91.25 111 LYS A N 1
ATOM 838 C CA . LYS A 1 111 ? -7.096 -21.484 16.262 1.00 91.25 111 LYS A CA 1
ATOM 839 C C . LYS A 1 111 ? -7.859 -21.642 17.575 1.00 91.25 111 LYS A C 1
ATOM 841 O O . LYS A 1 111 ? -7.374 -21.201 18.608 1.00 91.25 111 LYS A O 1
ATOM 846 N N . ASP A 1 112 ? -9.009 -22.306 17.510 1.00 89.56 112 ASP A N 1
ATOM 847 C CA . ASP A 1 112 ? -9.892 -22.585 18.652 1.00 89.56 112 ASP A CA 1
ATOM 848 C C . ASP A 1 112 ? -10.537 -21.330 19.283 1.00 89.56 112 ASP A C 1
ATOM 850 O O . ASP A 1 112 ? -11.230 -21.423 20.295 1.00 89.56 112 ASP A O 1
ATOM 854 N N . GLU A 1 113 ? -10.363 -20.158 18.667 1.00 92.94 113 GLU A N 1
ATOM 855 C CA . GLU A 1 113 ? -10.970 -18.902 19.102 1.00 92.94 113 GLU A CA 1
ATOM 856 C C . GLU A 1 113 ? -12.250 -18.612 18.311 1.00 92.94 113 GLU A C 1
ATOM 858 O O . GLU A 1 113 ? -12.419 -19.000 17.155 1.00 92.94 113 GLU A O 1
ATOM 863 N N . THR A 1 114 ? -13.180 -17.903 18.948 1.00 93.94 114 THR A N 1
ATOM 864 C CA . THR A 1 114 ? -14.423 -17.487 18.292 1.00 93.94 114 THR A CA 1
ATOM 865 C C . THR A 1 114 ? -14.163 -16.254 17.438 1.00 93.94 114 THR A C 1
ATOM 867 O O . THR A 1 114 ? -13.659 -15.250 17.941 1.00 93.94 114 THR A O 1
ATOM 870 N N . TRP A 1 115 ? -14.550 -16.310 16.167 1.00 96.62 115 TRP A N 1
ATOM 871 C CA . TRP A 1 115 ? -14.610 -15.128 15.316 1.00 96.62 115 TRP A CA 1
ATOM 872 C C . TRP A 1 115 ? -15.819 -14.263 15.681 1.00 96.62 115 TRP A C 1
ATOM 874 O O . TRP A 1 115 ? -16.890 -14.765 16.030 1.00 96.62 115 TRP A O 1
AT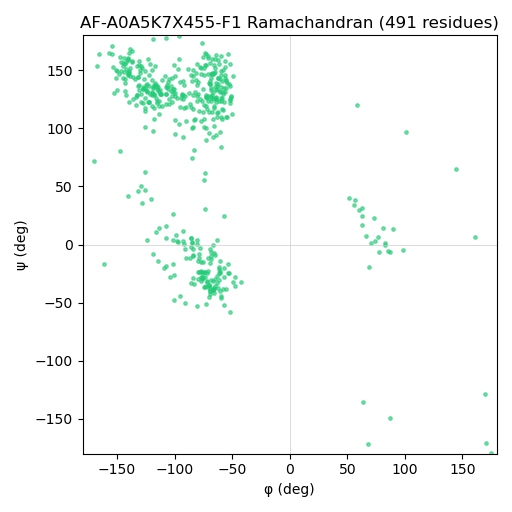OM 884 N N . TRP A 1 116 ? -15.668 -12.949 15.567 1.00 96.94 116 TRP A N 1
ATOM 885 C CA . TRP A 1 116 ? -16.755 -11.988 15.713 1.00 96.94 116 TRP A CA 1
ATOM 886 C C . TRP A 1 116 ? -16.810 -11.039 14.519 1.00 96.94 116 TRP A C 1
ATOM 888 O O . TRP A 1 116 ? -15.815 -10.761 13.852 1.00 96.94 116 TRP A O 1
ATOM 898 N N . ARG A 1 117 ? -18.011 -10.553 14.239 1.00 96.81 117 ARG A N 1
ATOM 899 C CA . ARG A 1 117 ? -18.317 -9.544 13.232 1.00 96.81 117 ARG A CA 1
ATOM 900 C C . ARG A 1 117 ? -17.725 -8.186 13.634 1.00 96.81 117 ARG A C 1
ATOM 902 O O . ARG A 1 117 ? -17.502 -7.946 14.819 1.00 96.81 117 ARG A O 1
ATOM 909 N N . PRO A 1 118 ? -17.531 -7.248 12.695 1.00 97.31 118 PRO A N 1
ATOM 910 C CA . PRO A 1 118 ? -17.025 -5.901 12.983 1.00 97.31 118 PRO A CA 1
ATOM 911 C C . PRO A 1 118 ? -17.761 -5.109 14.070 1.00 97.31 118 PRO A C 1
ATOM 913 O O . PRO A 1 118 ? -17.165 -4.229 14.681 1.00 97.31 118 PRO A O 1
ATOM 916 N N . ASP A 1 119 ? -19.032 -5.408 14.327 1.00 97.00 119 ASP A N 1
ATOM 917 C CA . ASP A 1 119 ? -19.849 -4.811 15.392 1.00 97.00 119 ASP A CA 1
ATOM 918 C C . ASP A 1 119 ? -19.691 -5.500 16.762 1.00 97.00 119 ASP A C 1
ATOM 920 O O . ASP A 1 119 ? -20.348 -5.109 17.726 1.00 97.00 119 ASP A O 1
ATOM 924 N N . GLY A 1 120 ? -18.838 -6.523 16.860 1.00 96.69 120 GLY A N 1
ATOM 925 C CA . GLY A 1 120 ? -18.606 -7.326 18.059 1.00 96.69 120 GLY A CA 1
ATOM 926 C C . GLY A 1 120 ? -19.548 -8.518 18.225 1.00 96.69 120 GLY A C 1
ATOM 927 O O . GLY A 1 120 ? -19.339 -9.315 19.139 1.00 96.69 120 GLY A O 1
ATOM 928 N N . ALA A 1 121 ? -20.570 -8.686 17.380 1.00 95.94 121 ALA A N 1
ATOM 929 C CA . ALA A 1 121 ? -21.457 -9.844 17.468 1.00 95.94 121 ALA A CA 1
ATOM 930 C C . ALA A 1 121 ? -20.712 -11.137 17.077 1.00 95.94 121 ALA A C 1
ATOM 932 O O . ALA A 1 121 ? -19.855 -11.090 16.198 1.00 95.94 121 ALA A O 1
ATOM 933 N N . PRO A 1 122 ? -21.019 -12.306 17.670 1.00 95.38 122 PRO A N 1
ATOM 934 C CA . PRO A 1 122 ? -20.431 -13.572 17.232 1.00 95.38 122 PRO A CA 1
ATOM 935 C C . PRO A 1 122 ? -20.619 -13.791 15.724 1.00 95.38 122 PRO A C 1
ATOM 937 O O . PRO A 1 122 ? -21.694 -13.514 15.188 1.00 95.38 122 PRO A O 1
ATOM 940 N N . LEU A 1 123 ? -19.582 -14.284 15.045 1.00 94.06 123 LEU A N 1
ATOM 941 C CA . LEU A 1 123 ? -19.652 -14.676 13.641 1.00 94.06 123 LEU A CA 1
ATOM 942 C C . LEU A 1 123 ? -19.914 -16.191 13.581 1.00 94.06 123 LEU A C 1
ATOM 944 O O . LEU A 1 123 ? -19.002 -16.970 13.868 1.00 94.06 123 LEU A O 1
ATOM 948 N N . PRO A 1 124 ? -21.148 -16.630 13.278 1.00 84.75 124 PRO A N 1
ATOM 949 C CA . PRO A 1 124 ? -21.458 -18.051 13.208 1.00 84.75 124 PRO A CA 1
ATOM 950 C C . PRO A 1 124 ? -20.748 -18.698 12.013 1.00 84.75 124 PRO A C 1
ATOM 952 O O . PRO A 1 124 ? -20.660 -18.097 10.947 1.00 84.75 124 PRO A O 1
ATOM 955 N N . ASP A 1 125 ? -20.290 -19.937 12.199 1.00 71.50 125 ASP A N 1
ATOM 956 C CA . ASP A 1 125 ? -19.846 -20.825 11.111 1.00 71.50 125 ASP A CA 1
ATOM 957 C C . ASP A 1 125 ? -18.629 -20.340 10.294 1.00 71.50 125 ASP A C 1
ATOM 959 O O . ASP A 1 125 ? -18.478 -20.607 9.104 1.00 71.50 125 ASP A O 1
ATOM 963 N N . ALA A 1 126 ? -17.719 -19.606 10.934 1.00 69.50 126 ALA A N 1
ATOM 964 C CA . ALA A 1 126 ? -16.516 -19.108 10.283 1.00 69.50 126 ALA A CA 1
ATOM 965 C C . ALA A 1 126 ? -15.404 -20.171 10.256 1.00 69.50 126 ALA A C 1
ATOM 967 O O . ALA A 1 126 ? -14.475 -20.131 11.065 1.00 69.50 126 ALA A O 1
ATOM 968 N N . SER A 1 127 ? -15.449 -21.103 9.299 1.00 85.69 127 SER A N 1
ATOM 969 C CA . SER A 1 127 ? -14.273 -21.909 8.932 1.00 85.69 127 SER A CA 1
ATOM 970 C C . SER A 1 127 ? -13.274 -21.060 8.131 1.00 85.69 127 SER A C 1
ATOM 972 O O . SER A 1 127 ? -13.017 -21.316 6.956 1.00 85.69 127 SER A O 1
ATOM 974 N N . LEU A 1 128 ? -12.762 -19.991 8.746 1.00 92.38 128 LEU A N 1
ATOM 975 C CA . LEU A 1 128 ? -11.810 -19.079 8.117 1.00 92.38 128 LEU A CA 1
ATOM 976 C C . LEU A 1 128 ? -10.379 -19.623 8.238 1.00 92.38 128 LEU A C 1
ATOM 978 O O . LEU A 1 128 ? -10.034 -20.232 9.260 1.00 92.38 128 LEU A O 1
ATOM 982 N N . PRO A 1 129 ? -9.525 -19.407 7.221 1.00 93.38 129 PRO A N 1
ATOM 983 C CA . PRO A 1 129 ? -8.128 -19.791 7.304 1.00 93.38 129 PRO A CA 1
ATOM 984 C C . PRO A 1 129 ? -7.420 -18.968 8.380 1.00 93.38 129 PRO A C 1
ATOM 986 O O . PRO A 1 129 ? -7.806 -17.847 8.701 1.00 93.38 129 PRO A O 1
ATOM 989 N N . GLN A 1 130 ? -6.350 -19.527 8.934 1.00 92.94 130 GLN A N 1
ATOM 990 C CA . GLN A 1 130 ? -5.576 -18.858 9.975 1.00 92.94 130 GLN A CA 1
ATOM 991 C C . GLN A 1 130 ? -4.435 -18.067 9.356 1.00 92.94 130 GLN A C 1
ATOM 993 O O . GLN A 1 130 ? -3.692 -18.594 8.521 1.00 92.94 130 GLN A O 1
ATOM 998 N N . ALA A 1 131 ? -4.209 -16.850 9.844 1.00 92.62 131 ALA A N 1
ATOM 999 C CA . ALA A 1 131 ? -2.978 -16.143 9.530 1.00 92.62 131 ALA A CA 1
ATOM 1000 C C . ALA A 1 131 ? -1.763 -16.956 10.019 1.00 92.62 131 ALA A C 1
ATOM 1002 O O . ALA A 1 131 ? -1.792 -17.603 11.065 1.00 92.62 131 ALA A O 1
ATOM 1003 N N . ARG A 1 132 ? -0.647 -16.892 9.289 1.00 91.56 132 ARG A N 1
ATOM 1004 C CA . ARG A 1 132 ? 0.643 -17.489 9.688 1.00 91.56 132 ARG A CA 1
ATOM 1005 C C . ARG A 1 132 ? 1.350 -16.689 10.781 1.00 91.56 132 ARG A C 1
ATOM 1007 O O . ARG A 1 132 ? 2.309 -17.170 11.376 1.00 91.56 132 ARG A O 1
ATOM 1014 N N . TYR A 1 133 ? 0.909 -15.457 11.015 1.00 88.62 133 TYR A N 1
ATOM 1015 C CA . TYR A 1 133 ? 1.446 -14.590 12.052 1.00 88.62 133 TYR A CA 1
ATOM 1016 C C . TYR A 1 133 ? 1.074 -15.127 13.432 1.00 88.62 133 TYR A C 1
ATOM 1018 O O . TYR A 1 133 ? -0.046 -15.599 13.652 1.00 88.62 133 TYR A O 1
ATOM 1026 N N . ARG A 1 134 ? 2.035 -15.078 14.351 1.00 90.25 134 ARG A N 1
ATOM 1027 C CA . ARG A 1 134 ? 1.880 -15.513 15.736 1.00 90.25 134 ARG A CA 1
ATOM 1028 C C . ARG A 1 134 ? 2.469 -14.439 16.631 1.00 90.25 134 ARG A C 1
ATOM 1030 O O . ARG A 1 134 ? 3.612 -14.028 16.429 1.00 90.25 134 ARG A O 1
ATOM 1037 N N . SER A 1 135 ? 1.683 -13.985 17.590 1.00 88.25 135 SER A N 1
ATOM 1038 C CA . SER A 1 135 ? 2.107 -13.024 18.593 1.00 88.25 135 SER A CA 1
ATOM 1039 C C . SER A 1 135 ? 1.458 -13.366 19.924 1.00 88.25 135 SER A C 1
ATOM 1041 O O . SER A 1 135 ? 0.274 -13.683 19.966 1.00 88.25 135 SER A O 1
ATOM 1043 N N . ASP A 1 136 ? 2.234 -13.255 20.999 1.00 87.94 136 ASP A N 1
ATOM 1044 C CA . ASP A 1 136 ? 1.737 -13.395 22.372 1.00 87.94 136 ASP A CA 1
ATOM 1045 C C . ASP A 1 136 ? 1.162 -12.067 22.915 1.00 87.94 136 ASP A C 1
ATOM 1047 O O . A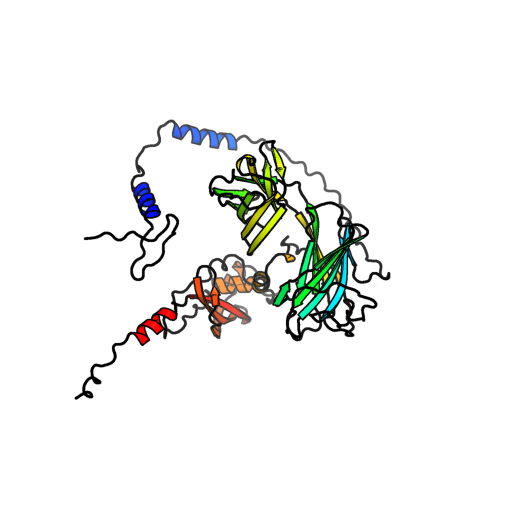SP A 1 136 ? 0.763 -11.977 24.079 1.00 87.94 136 ASP A O 1
ATOM 1051 N N . ASP A 1 137 ? 1.142 -11.003 22.098 1.00 89.75 137 ASP A N 1
ATOM 1052 C CA . ASP A 1 137 ? 0.565 -9.715 22.480 1.00 89.75 137 ASP A CA 1
ATOM 1053 C C . ASP A 1 137 ? -0.956 -9.849 22.633 1.00 89.75 137 ASP A C 1
ATOM 1055 O O . ASP A 1 137 ? -1.666 -10.289 21.730 1.00 89.75 137 ASP A O 1
ATOM 1059 N N . ARG A 1 138 ? -1.486 -9.390 23.769 1.00 88.81 138 ARG A N 1
ATOM 1060 C CA . ARG A 1 138 ? -2.932 -9.378 24.031 1.00 88.81 138 ARG A CA 1
ATOM 1061 C C . ARG A 1 138 ? -3.713 -8.512 23.039 1.00 88.81 138 ARG A C 1
ATOM 1063 O O . ARG A 1 138 ? -4.920 -8.702 22.905 1.00 88.81 138 ARG A O 1
ATOM 1070 N N . GLY A 1 139 ? -3.057 -7.571 22.362 1.00 92.06 139 GLY A N 1
ATOM 1071 C CA . GLY A 1 139 ? -3.603 -6.756 21.276 1.00 92.06 139 GLY A CA 1
ATOM 1072 C C . GLY A 1 139 ? -3.557 -7.421 19.895 1.00 92.06 139 GLY A C 1
ATOM 1073 O O . GLY A 1 139 ? -4.061 -6.837 18.934 1.00 92.06 139 GLY A O 1
ATOM 1074 N N . ALA A 1 140 ? -2.975 -8.617 19.765 1.00 95.25 140 ALA A N 1
ATOM 1075 C CA . ALA A 1 140 ? -2.906 -9.332 18.499 1.00 95.25 140 ALA A CA 1
ATOM 1076 C C . ALA A 1 140 ? -4.273 -9.908 18.105 1.00 95.25 140 ALA A C 1
ATOM 1078 O O . ALA A 1 140 ? -4.959 -10.583 18.879 1.00 95.25 140 ALA A O 1
ATOM 1079 N N . ARG A 1 141 ? -4.689 -9.611 16.880 1.00 96.69 141 ARG A N 1
ATOM 1080 C CA . ARG A 1 141 ? -5.938 -10.055 16.267 1.00 96.69 141 ARG A CA 1
ATOM 1081 C C . ARG A 1 141 ? -5.648 -10.626 14.887 1.00 96.69 141 ARG A C 1
ATOM 1083 O O . ARG A 1 141 ? -4.632 -10.307 14.275 1.00 96.69 141 ARG A O 1
ATOM 1090 N N . GLU A 1 142 ? -6.550 -11.452 14.392 1.00 96.69 142 GLU A N 1
ATOM 1091 C CA . GLU A 1 142 ? -6.633 -11.781 12.974 1.00 96.69 142 GLU A CA 1
ATOM 1092 C C . GLU A 1 142 ? -7.792 -11.000 12.365 1.00 96.69 142 GLU A C 1
ATOM 1094 O O . GLU A 1 142 ? -8.846 -10.870 12.984 1.00 96.69 142 GLU A O 1
ATOM 1099 N N . LEU A 1 143 ? -7.569 -10.436 11.182 1.00 97.12 143 LEU A N 1
ATOM 1100 C CA . LEU A 1 143 ? -8.536 -9.658 10.420 1.00 97.12 143 LEU A CA 1
ATOM 1101 C C . LEU A 1 143 ? -8.875 -10.439 9.152 1.00 97.12 143 LEU A C 1
ATOM 1103 O O . LEU A 1 143 ? -7.964 -10.751 8.386 1.00 97.12 143 LEU A O 1
ATOM 1107 N N . ALA A 1 144 ? -10.158 -10.728 8.936 1.00 96.69 144 ALA A N 1
ATOM 1108 C CA . ALA A 1 144 ? -10.655 -11.398 7.740 1.00 96.69 144 ALA A CA 1
ATOM 1109 C C . ALA A 1 144 ? -11.492 -10.438 6.895 1.00 96.69 144 ALA A C 1
ATOM 1111 O O . ALA A 1 144 ? -12.425 -9.798 7.390 1.00 96.69 144 ALA A O 1
ATOM 1112 N N . PHE A 1 145 ? -11.178 -10.357 5.609 1.00 96.56 145 PHE A N 1
ATOM 1113 C CA . PHE A 1 145 ? -11.929 -9.568 4.642 1.00 96.56 145 PHE A CA 1
ATOM 1114 C C . PHE A 1 145 ? -11.914 -10.236 3.273 1.00 96.56 145 PHE A C 1
ATOM 1116 O O . PHE A 1 145 ? -11.040 -11.041 2.957 1.00 96.56 145 PHE A O 1
ATOM 1123 N N . ARG A 1 146 ? -12.904 -9.904 2.454 1.00 95.81 146 ARG A N 1
ATOM 1124 C CA . ARG A 1 146 ? -13.095 -10.495 1.134 1.00 95.81 146 ARG A CA 1
ATOM 1125 C C . ARG A 1 146 ? -13.223 -9.416 0.086 1.00 95.81 146 ARG A C 1
ATOM 1127 O O . ARG A 1 146 ? -13.983 -8.467 0.250 1.00 95.81 146 ARG A O 1
ATOM 1134 N N . TRP A 1 147 ? -12.509 -9.607 -1.009 1.00 95.50 147 TRP A N 1
ATOM 1135 C CA . TRP A 1 147 ? -12.659 -8.822 -2.222 1.00 95.50 147 TRP A CA 1
ATOM 1136 C C . TRP A 1 147 ? -13.516 -9.602 -3.214 1.00 95.50 147 TRP A C 1
ATOM 1138 O O . TRP A 1 147 ? -13.231 -10.773 -3.465 1.00 95.50 147 TRP A O 1
ATOM 1148 N N . ARG A 1 148 ? -14.543 -8.969 -3.782 1.00 95.25 148 ARG A N 1
ATOM 1149 C CA . ARG A 1 148 ? -15.417 -9.562 -4.811 1.00 95.25 148 ARG A CA 1
ATOM 1150 C C . ARG A 1 148 ? -15.406 -8.699 -6.063 1.00 95.25 148 ARG A C 1
ATOM 1152 O O . ARG A 1 148 ? -15.091 -7.515 -5.982 1.00 95.25 148 ARG A O 1
ATOM 1159 N N . ASN A 1 149 ? -15.779 -9.278 -7.203 1.00 92.81 149 ASN A N 1
ATOM 1160 C CA . ASN A 1 149 ? -15.795 -8.587 -8.499 1.00 92.81 149 ASN A CA 1
ATOM 1161 C C . ASN A 1 149 ? -14.424 -7.991 -8.870 1.00 92.81 149 ASN A C 1
ATOM 1163 O O . ASN A 1 149 ? -14.332 -6.889 -9.405 1.00 92.81 149 ASN A O 1
ATOM 1167 N N . ILE A 1 150 ? -13.344 -8.714 -8.560 1.00 89.75 150 ILE A N 1
ATOM 1168 C CA . ILE A 1 150 ? -11.962 -8.284 -8.841 1.00 89.75 150 ILE A CA 1
ATOM 1169 C C . ILE A 1 150 ? -11.737 -8.158 -10.356 1.00 89.75 150 ILE A C 1
ATOM 1171 O O . ILE A 1 150 ? -11.015 -7.275 -10.822 1.00 89.75 150 ILE A O 1
ATOM 1175 N N . GLY A 1 151 ? -12.414 -9.012 -11.130 1.00 85.88 151 GLY A N 1
ATOM 1176 C CA . GLY A 1 151 ? -12.195 -9.153 -12.563 1.00 85.88 151 GLY A CA 1
ATOM 1177 C C . GLY A 1 151 ? -10.822 -9.753 -12.870 1.00 85.88 151 GLY A C 1
ATOM 1178 O O . GLY A 1 151 ? -10.090 -10.181 -11.979 1.00 85.88 151 GLY A O 1
ATOM 1179 N N . ASP A 1 152 ? -10.466 -9.758 -14.151 1.00 82.94 152 ASP A N 1
ATOM 1180 C CA . ASP A 1 152 ? -9.203 -10.333 -14.629 1.00 82.94 152 ASP A CA 1
ATOM 1181 C C . ASP A 1 152 ? -8.070 -9.304 -14.720 1.00 82.94 152 ASP A C 1
ATOM 1183 O O . ASP A 1 152 ? -7.040 -9.578 -15.327 1.00 82.94 152 ASP A O 1
ATOM 1187 N N . ASN A 1 153 ? -8.243 -8.102 -14.158 1.00 81.81 153 ASN A N 1
ATOM 1188 C CA . ASN A 1 153 ? -7.231 -7.054 -14.243 1.00 81.81 153 ASN A CA 1
ATOM 1189 C C . ASN A 1 153 ? -6.076 -7.341 -13.261 1.00 81.81 153 ASN A C 1
ATOM 1191 O O . ASN A 1 153 ? -6.236 -7.103 -12.059 1.00 81.81 153 ASN A O 1
ATOM 1195 N N . PRO A 1 154 ? -4.893 -7.780 -13.737 1.00 77.50 154 PRO A N 1
ATOM 1196 C CA . PRO A 1 154 ? -3.771 -8.104 -12.857 1.00 77.50 154 PRO A CA 1
ATOM 1197 C C . PRO A 1 154 ? -3.175 -6.857 -12.188 1.00 77.50 154 PRO A C 1
ATOM 1199 O O . PRO A 1 154 ? -2.439 -6.971 -11.211 1.00 77.50 154 PRO A O 1
ATOM 1202 N N . ASP A 1 155 ? -3.497 -5.667 -12.700 1.00 81.62 155 ASP A N 1
ATOM 1203 C CA . ASP A 1 155 ? -2.968 -4.395 -12.225 1.00 81.62 155 ASP A CA 1
ATOM 1204 C C . ASP A 1 155 ? -3.857 -3.735 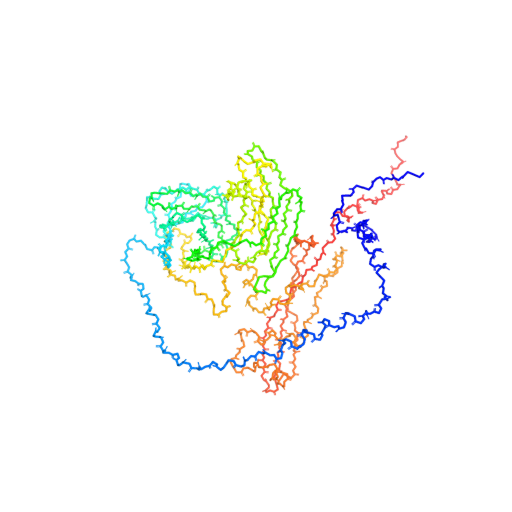-11.162 1.00 81.62 155 ASP A C 1
ATOM 1206 O O . ASP A 1 155 ? -3.555 -2.626 -10.718 1.00 81.62 155 ASP A O 1
ATOM 1210 N N . GLN A 1 156 ? -4.945 -4.378 -10.730 1.00 86.88 156 GLN A N 1
ATOM 1211 C CA . GLN A 1 156 ? -5.814 -3.816 -9.702 1.00 86.88 156 GLN A CA 1
ATOM 1212 C C . GLN A 1 156 ? -5.091 -3.760 -8.343 1.00 86.88 156 GLN A C 1
ATOM 1214 O O . GLN A 1 156 ? -4.776 -4.783 -7.732 1.00 86.88 156 GLN A O 1
ATOM 1219 N N . THR A 1 157 ? -4.840 -2.549 -7.837 1.00 89.50 157 THR A N 1
ATOM 1220 C CA . THR A 1 157 ? -4.322 -2.353 -6.479 1.00 89.50 157 THR A CA 1
ATOM 1221 C C . THR A 1 157 ? -5.430 -2.586 -5.465 1.00 89.50 157 THR A C 1
ATOM 1223 O O . THR A 1 157 ? -6.507 -2.000 -5.582 1.00 89.50 157 THR A O 1
ATOM 1226 N N . ARG A 1 158 ? -5.126 -3.348 -4.415 1.00 92.38 158 ARG A N 1
ATOM 1227 C CA . ARG A 1 158 ? -5.984 -3.543 -3.244 1.00 92.38 158 ARG A CA 1
ATOM 1228 C C . ARG A 1 158 ? -5.115 -3.439 -2.000 1.00 92.38 158 ARG A C 1
ATOM 1230 O O . ARG A 1 158 ? -4.085 -4.102 -1.911 1.00 92.38 158 ARG A O 1
ATOM 1237 N N . LEU A 1 159 ? -5.487 -2.564 -1.079 1.00 91.56 159 LEU A N 1
ATOM 1238 C CA . LEU A 1 159 ? -4.719 -2.263 0.124 1.00 91.56 159 LEU A CA 1
ATOM 1239 C C . LEU A 1 159 ? -5.660 -2.174 1.307 1.00 91.56 159 LEU A C 1
ATOM 1241 O O . LEU A 1 159 ? -6.841 -1.851 1.163 1.00 91.56 159 LEU A O 1
ATOM 1245 N N . TRP A 1 160 ? -5.098 -2.369 2.489 1.00 93.31 160 TRP A N 1
ATOM 1246 C CA . TRP A 1 160 ? -5.795 -2.135 3.736 1.00 93.31 160 TRP A CA 1
ATOM 1247 C C . TRP A 1 160 ? -4.828 -1.594 4.792 1.00 93.31 160 TRP A C 1
ATOM 1249 O O . TRP A 1 160 ? -3.614 -1.788 4.707 1.00 93.31 160 TRP A O 1
ATOM 1259 N N . HIS A 1 161 ? -5.363 -0.884 5.779 1.00 91.81 161 HIS A N 1
ATOM 1260 C CA . HIS A 1 161 ? -4.630 -0.424 6.957 1.00 91.81 161 HIS A CA 1
ATOM 1261 C C . HIS A 1 161 ? -5.585 -0.218 8.136 1.00 91.81 161 HIS A C 1
ATOM 1263 O O . HIS A 1 161 ? -6.802 -0.251 7.972 1.00 91.81 161 HIS A O 1
ATOM 1269 N N . THR A 1 162 ? -5.055 0.019 9.337 1.00 92.06 162 THR A N 1
ATOM 1270 C CA . THR A 1 162 ? -5.874 0.327 10.520 1.00 92.06 162 THR A CA 1
ATOM 1271 C C . THR A 1 162 ? -5.537 1.694 11.091 1.00 92.06 162 THR A C 1
ATOM 1273 O O . THR A 1 162 ? -4.387 2.133 11.028 1.00 92.06 162 THR A O 1
ATOM 1276 N N . LEU A 1 163 ? -6.524 2.350 11.704 1.00 89.56 163 LEU A N 1
ATOM 1277 C CA . LEU A 1 163 ? -6.339 3.545 12.514 1.00 89.56 163 LEU A CA 1
ATOM 1278 C C . LEU A 1 163 ? -6.787 3.316 13.967 1.00 89.56 163 LEU A C 1
ATOM 1280 O O . LEU A 1 163 ? -7.900 2.846 14.204 1.00 89.56 163 LEU A O 1
ATOM 1284 N N . PRO A 1 164 ? -5.975 3.747 14.943 1.00 88.94 164 PRO A N 1
ATOM 1285 C CA . PRO A 1 164 ? -4.592 4.183 14.744 1.00 88.94 164 PRO A CA 1
ATOM 1286 C C . PRO A 1 164 ? -3.704 3.022 14.242 1.00 88.94 164 PRO A C 1
ATOM 1288 O O . PRO A 1 164 ? -4.125 1.865 14.337 1.00 88.94 164 PRO A O 1
ATOM 1291 N N . PRO A 1 165 ? -2.513 3.309 13.687 1.00 86.31 165 PRO A N 1
ATOM 1292 C CA . PRO A 1 165 ? -1.679 2.281 13.070 1.00 86.31 165 PRO A CA 1
ATOM 1293 C C . PRO A 1 165 ? -1.357 1.136 14.033 1.00 86.31 165 PRO A C 1
ATOM 1295 O O . PRO A 1 165 ? -1.182 1.351 15.238 1.00 86.31 165 PRO A O 1
ATOM 1298 N N . TYR A 1 166 ? -1.321 -0.079 13.492 1.00 85.00 166 TYR A N 1
ATOM 1299 C CA . TYR A 1 166 ? -0.936 -1.287 14.213 1.00 85.00 166 TYR A CA 1
ATOM 1300 C C . TYR A 1 166 ? 0.564 -1.279 14.562 1.00 85.00 166 TYR A C 1
ATOM 1302 O O . TYR A 1 166 ? 1.366 -0.619 13.902 1.00 85.00 166 TYR A O 1
ATOM 1310 N N . GLY A 1 167 ? 0.953 -2.032 15.594 1.00 83.62 167 GLY A N 1
ATOM 1311 C CA . GLY A 1 167 ? 2.356 -2.242 15.977 1.00 83.62 167 GLY A CA 1
ATOM 1312 C C . GLY A 1 167 ? 3.091 -3.239 15.074 1.00 83.62 167 GLY A C 1
ATOM 1313 O O . GLY A 1 167 ? 4.310 -3.175 14.941 1.00 83.62 167 GLY A O 1
ATOM 1314 N N . GLY A 1 168 ? 2.348 -4.128 14.414 1.00 85.38 168 GLY A N 1
ATOM 1315 C CA . GLY A 1 168 ? 2.841 -5.042 13.387 1.00 85.38 168 GLY A CA 1
ATOM 1316 C C . GLY A 1 168 ? 1.681 -5.688 12.630 1.00 85.38 168 GLY A C 1
ATOM 1317 O O . GLY A 1 168 ? 0.580 -5.800 13.166 1.00 85.38 168 GLY A O 1
ATOM 1318 N N . ALA A 1 169 ? 1.924 -6.088 11.386 1.00 89.12 169 ALA A N 1
ATOM 1319 C CA . ALA A 1 169 ? 1.001 -6.901 10.603 1.00 89.12 169 ALA A CA 1
ATOM 1320 C C . ALA A 1 169 ? 1.791 -7.878 9.733 1.00 89.12 169 ALA A C 1
ATOM 1322 O O . ALA A 1 169 ? 2.909 -7.571 9.310 1.00 89.12 169 ALA A O 1
ATOM 1323 N N . GLY A 1 170 ? 1.228 -9.052 9.464 1.00 89.44 170 GLY A N 1
ATOM 1324 C CA . GLY A 1 170 ? 1.871 -10.027 8.595 1.00 89.44 170 GLY A CA 1
ATOM 1325 C C . GLY A 1 170 ? 1.192 -11.386 8.581 1.00 89.44 170 GLY A C 1
ATOM 1326 O O . GLY A 1 170 ? 0.100 -11.580 9.114 1.00 89.44 170 GLY A O 1
ATOM 1327 N N . GLY A 1 171 ? 1.875 -12.344 7.948 1.00 88.38 171 GLY A N 1
ATOM 1328 C CA . GLY A 1 171 ? 1.420 -13.730 7.861 1.00 88.38 171 GLY A CA 1
ATOM 1329 C C . GLY A 1 171 ? 0.076 -13.894 7.156 1.00 88.38 171 GLY A C 1
ATOM 1330 O O . GLY A 1 171 ? -0.660 -14.813 7.498 1.00 88.38 171 GLY A O 1
ATOM 1331 N N . GLY A 1 172 ? -0.240 -13.007 6.211 1.00 91.00 172 GLY A N 1
ATOM 1332 C CA . GLY A 1 172 ? -1.465 -13.079 5.429 1.00 91.00 172 GLY A CA 1
ATOM 1333 C C . GLY A 1 172 ? -1.619 -14.422 4.712 1.00 91.00 172 GLY A C 1
ATOM 1334 O O . GLY A 1 172 ? -0.643 -14.976 4.197 1.00 91.00 172 GLY A O 1
ATOM 1335 N N . VAL A 1 173 ? -2.840 -14.938 4.683 1.00 92.88 173 VAL A N 1
ATOM 1336 C CA . VAL A 1 173 ? -3.270 -16.034 3.817 1.00 92.88 173 VAL A CA 1
ATOM 1337 C C . VAL A 1 173 ? -4.301 -15.468 2.853 1.00 92.88 173 VAL A C 1
ATOM 1339 O O . VAL A 1 173 ? -5.202 -14.746 3.272 1.00 92.88 173 VAL A O 1
ATOM 1342 N N . SER A 1 174 ? -4.145 -15.782 1.570 1.00 92.94 174 SER A N 1
ATOM 1343 C CA . SER A 1 174 ? -5.076 -15.387 0.517 1.00 92.94 174 SER A CA 1
ATOM 1344 C C . SER A 1 174 ? -5.579 -16.638 -0.186 1.00 92.94 174 SER A C 1
ATOM 1346 O O . SER A 1 174 ? -4.778 -17.412 -0.715 1.00 92.94 174 SER A O 1
ATOM 1348 N N . GLU A 1 175 ? -6.891 -16.829 -0.204 1.00 93.06 175 GLU A N 1
ATOM 1349 C CA . GLU A 1 175 ? -7.551 -17.957 -0.852 1.00 93.06 175 GLU A CA 1
ATOM 1350 C C . GLU A 1 175 ? -8.459 -17.437 -1.961 1.00 93.06 175 GLU A C 1
ATOM 1352 O O . GLU A 1 175 ? -9.250 -16.514 -1.763 1.00 93.06 175 GLU A O 1
ATOM 1357 N N . LYS A 1 176 ? -8.320 -18.011 -3.159 1.00 92.19 176 LYS A N 1
ATOM 1358 C CA . LYS A 1 176 ? -9.266 -17.753 -4.245 1.00 92.19 176 LYS A CA 1
ATOM 1359 C C . LYS A 1 176 ? -10.539 -18.536 -3.953 1.00 92.19 176 LYS A C 1
ATOM 1361 O O . LYS A 1 176 ? -10.488 -19.756 -3.815 1.00 92.19 176 LYS A O 1
ATOM 1366 N N . GLU A 1 177 ? -11.655 -17.833 -3.888 1.00 89.75 177 GLU A N 1
ATOM 1367 C CA . GLU A 1 177 ? -12.984 -18.423 -3.769 1.00 89.75 177 GLU A CA 1
ATOM 1368 C C . GLU A 1 177 ? -13.634 -18.532 -5.162 1.00 89.75 177 GLU A C 1
ATOM 1370 O O . GLU A 1 177 ? -13.047 -18.165 -6.187 1.00 89.75 177 GLU A O 1
ATOM 1375 N N . ALA A 1 178 ? -14.856 -19.063 -5.215 1.00 84.00 178 ALA A N 1
ATOM 1376 C CA . ALA A 1 178 ? -15.646 -19.066 -6.439 1.00 84.00 178 ALA A CA 1
ATOM 1377 C C . ALA A 1 178 ? -15.908 -17.629 -6.947 1.00 84.00 178 ALA A C 1
ATOM 1379 O O . ALA A 1 178 ? -15.772 -16.646 -6.214 1.00 84.00 178 ALA A O 1
ATOM 1380 N N . GLU A 1 179 ? -16.284 -17.513 -8.224 1.00 83.31 179 GLU A N 1
ATOM 1381 C CA . GLU A 1 179 ? -16.786 -16.257 -8.817 1.00 83.31 179 GLU A CA 1
ATOM 1382 C C . GLU A 1 179 ? -15.771 -15.095 -8.834 1.00 83.31 179 GLU A C 1
ATOM 1384 O O . GLU A 1 179 ? -16.143 -13.926 -8.886 1.00 83.31 179 GLU A O 1
ATOM 1389 N N . GLY A 1 180 ? -14.468 -15.398 -8.810 1.00 84.25 180 GLY A N 1
ATOM 1390 C CA . GLY A 1 180 ? -13.423 -14.368 -8.873 1.00 84.25 180 GLY A CA 1
ATOM 1391 C C . GLY A 1 180 ? -13.283 -13.557 -7.582 1.00 84.25 180 GLY A C 1
ATOM 1392 O O . GLY A 1 180 ? -12.779 -12.433 -7.612 1.00 84.25 180 GLY A O 1
ATOM 1393 N N . SER A 1 181 ? -13.727 -14.120 -6.456 1.00 91.62 181 SER A N 1
ATOM 1394 C CA . SER A 1 181 ? -13.536 -13.543 -5.126 1.00 91.62 181 SER A CA 1
ATOM 1395 C C . SER A 1 181 ? -12.210 -13.998 -4.510 1.00 91.62 181 SER A C 1
ATOM 1397 O O . SER A 1 181 ? -11.707 -15.088 -4.796 1.00 91.62 181 SER A O 1
ATOM 1399 N N . ILE A 1 182 ? -11.627 -13.163 -3.652 1.00 93.69 182 ILE A N 1
ATOM 1400 C CA . ILE A 1 182 ? -10.442 -13.510 -2.861 1.00 93.69 182 ILE A CA 1
ATOM 1401 C C . ILE A 1 182 ? -10.734 -13.220 -1.394 1.00 93.69 182 ILE A C 1
ATOM 1403 O O . ILE A 1 182 ? -11.018 -12.077 -1.029 1.00 93.69 182 ILE A O 1
ATOM 1407 N N . LEU A 1 183 ? -10.613 -14.253 -0.566 1.00 94.62 183 LEU A N 1
ATOM 1408 C CA . LEU A 1 183 ? -10.616 -14.158 0.886 1.00 94.62 183 LEU A CA 1
ATOM 1409 C C . LEU A 1 183 ? -9.191 -13.902 1.377 1.00 94.62 183 LEU A C 1
ATOM 1411 O O . LEU A 1 183 ? -8.263 -14.614 0.996 1.00 94.62 183 LEU A O 1
ATOM 1415 N N . GLU A 1 184 ? -9.015 -12.905 2.238 1.00 95.44 184 GLU A N 1
ATOM 1416 C CA . GLU A 1 184 ? -7.736 -12.589 2.866 1.00 95.44 184 GLU A CA 1
ATOM 1417 C C . GLU A 1 184 ? -7.883 -12.594 4.391 1.00 95.44 184 GLU A C 1
ATOM 1419 O O . GLU A 1 184 ? -8.795 -11.980 4.949 1.00 95.44 184 GLU A O 1
ATOM 1424 N N . VAL A 1 185 ? -6.962 -13.285 5.067 1.00 94.38 185 VAL A N 1
ATOM 1425 C CA . VAL A 1 185 ? -6.848 -13.290 6.530 1.00 94.38 185 VAL A CA 1
ATOM 1426 C C . VAL A 1 185 ? -5.435 -12.908 6.929 1.00 94.38 185 VAL A C 1
ATOM 1428 O O . VAL A 1 185 ? -4.474 -13.532 6.488 1.00 94.38 185 VAL A O 1
ATOM 1431 N N . THR A 1 186 ? -5.286 -11.896 7.778 1.00 95.06 186 THR A N 1
ATOM 1432 C CA . THR A 1 186 ? -3.981 -11.354 8.183 1.00 95.06 186 THR A CA 1
ATOM 1433 C C . THR A 1 186 ? -3.901 -11.141 9.686 1.00 95.06 186 THR A C 1
ATOM 1435 O O . THR A 1 186 ? -4.868 -10.718 10.314 1.00 95.06 186 THR A O 1
ATOM 1438 N N . GLY A 1 187 ? -2.733 -11.405 10.274 1.00 92.56 187 GLY A N 1
ATOM 1439 C CA . GLY A 1 187 ? -2.471 -11.076 11.672 1.00 92.56 187 GLY A CA 1
ATOM 1440 C C . GLY A 1 187 ? -2.119 -9.599 11.815 1.00 92.56 187 GLY A C 1
ATOM 1441 O O . GLY A 1 187 ? -1.368 -9.062 10.997 1.00 92.56 187 GLY A O 1
ATOM 1442 N N . VAL A 1 188 ? -2.666 -8.948 12.840 1.00 93.38 188 VAL A N 1
ATOM 1443 C CA . VAL A 1 188 ? -2.518 -7.516 13.122 1.00 93.38 188 VAL A CA 1
ATOM 1444 C C . VAL A 1 188 ? -2.403 -7.302 14.628 1.00 93.38 188 VAL A C 1
ATOM 1446 O O . VAL A 1 188 ? -3.260 -7.745 15.386 1.00 93.38 188 VAL A O 1
ATOM 1449 N N . THR A 1 189 ? -1.387 -6.574 15.077 1.00 93.94 189 THR A N 1
ATOM 1450 C CA . THR A 1 189 ? -1.227 -6.215 16.493 1.00 93.94 189 THR A CA 1
ATOM 1451 C C . THR A 1 189 ? -1.709 -4.797 16.736 1.00 93.94 189 THR A C 1
ATOM 1453 O O . THR A 1 189 ? -1.049 -3.827 16.359 1.00 93.94 189 THR A O 1
ATOM 1456 N N . PHE A 1 190 ? -2.863 -4.656 17.381 1.00 92.00 190 PHE A N 1
ATOM 1457 C CA . PHE A 1 190 ? -3.377 -3.360 17.810 1.00 92.00 190 PHE A CA 1
ATOM 1458 C C . PHE A 1 190 ? -2.666 -2.893 19.083 1.00 92.00 190 PHE A C 1
ATOM 1460 O O . PHE A 1 190 ? -2.212 -3.695 19.896 1.00 92.00 190 PHE A O 1
ATOM 1467 N N . VAL A 1 191 ? -2.584 -1.575 19.280 1.00 87.31 191 VAL A N 1
ATOM 1468 C CA . VAL A 1 191 ? -2.063 -1.012 20.534 1.00 87.31 191 VAL A CA 1
ATOM 1469 C C . VAL A 1 191 ? -2.936 -1.491 21.696 1.00 87.31 191 VAL A C 1
ATOM 1471 O O . VAL A 1 191 ? -4.155 -1.311 21.666 1.00 87.31 191 VAL A O 1
ATOM 1474 N N . SER A 1 192 ? -2.301 -2.083 22.711 1.00 83.06 192 SER A N 1
ATOM 1475 C CA . SER A 1 192 ? -2.956 -2.590 23.920 1.00 83.06 192 SER A CA 1
ATOM 1476 C C . SER A 1 192 ? -3.903 -1.570 24.564 1.00 83.06 192 SER A C 1
ATOM 1478 O O . SER A 1 192 ? -3.634 -0.369 24.579 1.00 83.06 192 SER A O 1
ATOM 1480 N N . GLY A 1 193 ? -5.007 -2.069 25.126 1.00 86.94 193 GLY A N 1
ATOM 1481 C CA . GLY A 1 193 ? -6.013 -1.254 25.815 1.00 86.94 193 GLY A CA 1
ATOM 1482 C C . GLY A 1 193 ? -7.032 -0.579 24.895 1.00 86.94 193 GLY A C 1
ATOM 1483 O O . GLY A 1 193 ? -7.901 0.138 25.383 1.00 86.94 193 GLY A O 1
ATOM 1484 N N . ARG A 1 194 ? -6.956 -0.794 23.575 1.00 91.38 194 ARG A N 1
ATOM 1485 C CA . ARG A 1 194 ? -7.996 -0.337 22.652 1.00 91.38 194 ARG A CA 1
ATOM 1486 C C . ARG A 1 194 ? -9.135 -1.322 22.557 1.00 91.38 194 ARG A C 1
ATOM 1488 O O . ARG A 1 194 ? -8.939 -2.524 22.456 1.00 91.38 194 ARG A O 1
ATOM 1495 N N . GLU A 1 195 ? -10.321 -0.751 22.483 1.00 95.12 195 GLU A N 1
ATOM 1496 C CA . GLU A 1 195 ? -11.557 -1.511 22.393 1.00 95.12 195 GLU A CA 1
ATOM 1497 C C . GLU A 1 195 ? -12.180 -1.427 20.993 1.00 95.12 195 GLU A C 1
ATOM 1499 O O . GLU A 1 195 ? -13.005 -2.259 20.622 1.00 95.12 195 GLU A O 1
ATOM 1504 N N . THR A 1 196 ? -11.774 -0.427 20.204 1.00 96.12 196 THR A N 1
ATOM 1505 C CA . THR A 1 196 ? -12.201 -0.238 18.816 1.00 96.12 196 THR A CA 1
ATOM 1506 C C . THR A 1 196 ? -11.047 0.226 17.929 1.00 96.12 196 THR A C 1
ATOM 1508 O O . THR A 1 196 ? -10.043 0.764 18.414 1.00 96.12 196 THR A O 1
ATOM 1511 N N . ALA A 1 197 ? -11.200 0.035 16.621 1.00 95.75 197 ALA A N 1
ATOM 1512 C CA . ALA A 1 197 ? -10.323 0.581 15.594 1.00 95.75 197 ALA A CA 1
ATOM 1513 C C . ALA A 1 197 ? -11.131 1.095 14.397 1.00 95.75 197 ALA A C 1
ATOM 1515 O O . ALA A 1 197 ? -12.324 0.834 14.259 1.00 95.75 197 ALA A O 1
ATOM 1516 N N . THR A 1 198 ? -10.467 1.829 13.512 1.00 95.38 198 THR A N 1
ATOM 1517 C CA . THR A 1 198 ? -10.941 2.015 12.139 1.00 95.38 198 THR A CA 1
ATOM 1518 C C . THR A 1 198 ? -10.146 1.096 11.225 1.00 95.38 198 THR A C 1
ATOM 1520 O O . THR A 1 198 ? -8.922 1.054 11.334 1.00 95.38 198 THR A O 1
ATOM 1523 N N . VAL A 1 199 ? -10.813 0.376 10.332 1.00 94.81 199 VAL A N 1
ATOM 1524 C CA . VAL A 1 199 ? -10.162 -0.400 9.271 1.00 94.81 199 VAL A CA 1
ATOM 1525 C C . VAL A 1 199 ? -10.413 0.319 7.960 1.00 94.81 199 VAL A C 1
ATOM 1527 O O . VAL A 1 199 ? -11.543 0.678 7.651 1.00 94.81 199 VAL A O 1
ATOM 1530 N N . THR A 1 200 ? -9.364 0.558 7.198 1.00 95.31 200 THR A N 1
ATOM 1531 C CA . THR A 1 200 ? -9.445 1.285 5.942 1.00 95.31 200 THR A CA 1
ATOM 1532 C C . THR A 1 200 ? -9.092 0.348 4.806 1.00 95.31 200 THR A C 1
ATOM 1534 O O . THR A 1 200 ? -8.090 -0.359 4.896 1.00 95.31 200 THR A O 1
ATOM 1537 N N . PHE A 1 201 ? -9.865 0.394 3.728 1.00 94.38 201 PHE A N 1
ATOM 1538 C CA . PHE A 1 201 ? -9.579 -0.309 2.483 1.00 94.38 201 PHE A CA 1
ATOM 1539 C C . PHE A 1 201 ? -9.404 0.696 1.358 1.00 94.38 201 PHE A C 1
ATOM 1541 O O . PHE A 1 201 ? -10.176 1.646 1.245 1.00 94.38 201 PHE A O 1
ATOM 1548 N N . THR A 1 202 ? -8.399 0.477 0.520 1.00 92.69 202 THR A N 1
ATOM 1549 C CA . THR A 1 202 ? -8.080 1.349 -0.607 1.00 92.69 202 THR A CA 1
ATOM 1550 C C . THR A 1 202 ? -7.947 0.504 -1.865 1.00 92.69 202 THR A C 1
ATOM 1552 O O . THR A 1 202 ? -7.220 -0.490 -1.871 1.00 92.69 202 THR A O 1
ATOM 1555 N N . ALA A 1 203 ? -8.634 0.895 -2.934 1.00 92.12 203 ALA A N 1
ATOM 1556 C CA . ALA A 1 203 ? -8.620 0.184 -4.204 1.00 92.12 203 ALA A CA 1
ATOM 1557 C C . ALA A 1 203 ? -8.383 1.130 -5.377 1.00 92.12 203 ALA A C 1
ATOM 1559 O O . ALA A 1 203 ? -8.863 2.263 -5.376 1.00 92.12 203 ALA A O 1
ATOM 1560 N N . SER A 1 204 ? -7.657 0.663 -6.393 1.00 89.31 204 SER A N 1
ATOM 1561 C CA . SER A 1 204 ? -7.552 1.397 -7.655 1.00 89.31 204 SER A CA 1
ATOM 1562 C C . SER A 1 204 ? -8.853 1.258 -8.441 1.00 89.31 204 SER A C 1
ATOM 1564 O O . SER A 1 204 ? -9.222 0.141 -8.817 1.00 89.31 204 SER A O 1
ATOM 1566 N N . VAL A 1 205 ? -9.514 2.378 -8.722 1.00 88.75 205 VAL A N 1
ATOM 1567 C CA . VAL A 1 205 ? -10.785 2.409 -9.464 1.00 88.75 205 VAL A CA 1
ATOM 1568 C C . VAL A 1 205 ? -10.620 2.783 -10.928 1.00 88.75 205 VAL A C 1
ATOM 1570 O O . VAL A 1 205 ? -11.390 2.336 -11.771 1.00 88.75 205 VAL A O 1
ATOM 1573 N N . ALA A 1 206 ? -9.565 3.524 -11.250 1.00 84.88 206 ALA A N 1
ATOM 1574 C CA . ALA A 1 206 ? -9.165 3.802 -12.618 1.00 84.88 206 ALA A CA 1
ATOM 1575 C C . ALA A 1 206 ? -7.642 3.822 -12.718 1.00 84.88 206 ALA A C 1
ATOM 1577 O O . ALA A 1 206 ? -6.935 4.092 -11.743 1.00 84.88 206 ALA A O 1
ATOM 1578 N N . SER A 1 207 ? -7.127 3.551 -13.910 1.00 87.38 207 SER A N 1
ATOM 1579 C CA . SER A 1 207 ? -5.703 3.643 -14.192 1.00 87.38 207 SER A CA 1
ATOM 1580 C C . SER A 1 207 ? -5.453 4.084 -15.628 1.00 87.38 207 SER A C 1
ATOM 1582 O O . SER A 1 207 ? -6.235 3.813 -16.539 1.00 87.38 207 SER A O 1
ATOM 1584 N N . THR A 1 208 ? -4.349 4.797 -15.833 1.00 89.69 208 THR A N 1
ATOM 1585 C CA . THR A 1 208 ? -3.839 5.080 -17.181 1.00 89.69 208 THR A CA 1
ATOM 1586 C C . THR A 1 208 ? -3.219 3.816 -17.788 1.00 89.69 208 THR A C 1
ATOM 1588 O O . THR A 1 208 ? -2.879 2.898 -17.048 1.00 89.69 208 THR A O 1
ATOM 1591 N N . PRO A 1 209 ? -2.960 3.735 -19.102 1.00 93.06 209 PRO A N 1
ATOM 1592 C CA . PRO A 1 209 ? -2.053 2.715 -19.628 1.00 93.06 209 PRO A CA 1
ATOM 1593 C C . PRO A 1 209 ? -0.670 2.793 -18.962 1.00 93.06 209 PRO A C 1
ATOM 1595 O O . PRO A 1 209 ? -0.253 3.872 -18.518 1.00 93.06 209 PRO A O 1
ATOM 1598 N N . TRP A 1 210 ? 0.041 1.665 -18.908 1.00 94.69 210 TRP A N 1
ATOM 1599 C CA . TRP A 1 210 ? 1.443 1.634 -18.492 1.00 94.69 210 TRP A CA 1
ATOM 1600 C C . TRP A 1 210 ? 2.306 2.451 -19.451 1.00 94.69 210 TRP A C 1
ATOM 1602 O O . TRP A 1 210 ? 2.131 2.395 -20.669 1.00 94.69 210 TRP A O 1
ATOM 1612 N N . LYS A 1 211 ? 3.247 3.213 -18.898 1.00 94.81 211 LYS A N 1
ATOM 1613 C CA . LYS A 1 211 ? 4.204 4.014 -19.662 1.00 94.81 211 LYS A CA 1
ATOM 1614 C C . LYS A 1 211 ? 5.617 3.639 -19.260 1.00 94.81 211 LYS A C 1
ATOM 1616 O O . LYS A 1 211 ? 5.906 3.497 -18.077 1.00 94.81 211 LYS A O 1
ATOM 1621 N N . LYS A 1 212 ? 6.514 3.530 -20.236 1.00 96.25 212 LYS A N 1
ATOM 1622 C CA . LYS A 1 212 ? 7.941 3.355 -19.965 1.00 96.25 212 LYS A CA 1
ATOM 1623 C C . LYS A 1 212 ? 8.489 4.589 -19.245 1.00 96.25 212 LYS A C 1
ATOM 1625 O O . LYS A 1 212 ? 8.396 5.692 -19.779 1.00 96.25 212 LYS A O 1
ATOM 1630 N N . ALA A 1 213 ? 9.075 4.392 -18.066 1.00 95.44 213 ALA A N 1
ATOM 1631 C CA . ALA A 1 213 ? 9.791 5.437 -17.340 1.00 95.44 213 ALA A CA 1
ATOM 1632 C C . ALA A 1 213 ? 11.304 5.300 -17.537 1.00 95.44 213 ALA A C 1
ATOM 1634 O O . ALA A 1 213 ? 11.973 6.271 -17.874 1.00 95.44 213 ALA A O 1
ATOM 1635 N N . PHE A 1 214 ? 11.838 4.088 -17.381 1.00 97.56 214 PHE A N 1
ATOM 1636 C CA . PHE A 1 214 ? 13.265 3.808 -17.541 1.00 97.56 214 PHE A CA 1
ATOM 1637 C C . PHE A 1 214 ? 13.479 2.459 -18.215 1.00 97.56 214 PHE A C 1
ATOM 1639 O O . PHE A 1 214 ? 12.627 1.578 -18.116 1.00 97.56 214 PHE A O 1
ATOM 1646 N N . ASP A 1 215 ? 14.636 2.279 -18.841 1.00 98.19 215 ASP A N 1
ATOM 1647 C CA . ASP A 1 215 ? 15.046 0.996 -19.395 1.00 98.19 215 ASP A CA 1
ATOM 1648 C C . ASP A 1 215 ? 16.538 0.721 -19.187 1.00 98.19 215 ASP A C 1
ATOM 1650 O O . ASP A 1 215 ? 17.329 1.624 -18.903 1.00 98.19 215 ASP A O 1
ATOM 1654 N N . THR A 1 216 ? 16.898 -0.558 -19.257 1.00 98.19 216 THR A N 1
ATOM 1655 C CA . THR A 1 216 ? 18.277 -1.051 -19.187 1.00 98.19 216 THR A CA 1
ATOM 1656 C C . THR A 1 216 ? 18.397 -2.348 -19.983 1.00 98.19 216 THR A C 1
ATOM 1658 O O . THR A 1 216 ? 17.449 -3.125 -20.043 1.00 98.19 216 THR A O 1
ATOM 1661 N N . ASP A 1 217 ? 19.567 -2.633 -20.552 1.00 97.25 217 ASP A N 1
ATOM 1662 C CA . ASP A 1 217 ? 19.851 -3.942 -21.163 1.00 97.25 217 ASP A CA 1
ATOM 1663 C C . ASP A 1 217 ? 20.196 -5.019 -20.113 1.00 97.25 217 ASP A C 1
ATOM 1665 O O . ASP A 1 217 ? 20.332 -6.196 -20.436 1.00 97.25 217 ASP A O 1
ATOM 1669 N N . GLY A 1 218 ? 20.366 -4.615 -18.847 1.00 97.31 218 GLY A N 1
ATOM 1670 C CA . GLY A 1 218 ? 20.726 -5.487 -17.730 1.00 97.31 218 GLY A CA 1
ATOM 1671 C C . GLY A 1 218 ? 22.161 -6.022 -17.771 1.00 97.31 218 GLY A C 1
ATOM 1672 O O . GLY A 1 218 ? 22.553 -6.746 -16.860 1.00 97.31 218 GLY A O 1
ATOM 1673 N N . ARG A 1 219 ? 22.982 -5.665 -18.767 1.00 97.00 219 ARG A N 1
ATOM 1674 C CA . ARG A 1 219 ? 24.357 -6.184 -18.904 1.00 97.00 219 ARG A CA 1
ATOM 1675 C C . ARG A 1 219 ? 25.323 -5.522 -17.934 1.00 97.00 219 ARG A C 1
ATOM 1677 O O . ARG A 1 219 ? 26.281 -6.141 -17.479 1.00 97.00 219 ARG A O 1
ATOM 1684 N N . ASN A 1 220 ? 25.068 -4.260 -17.611 1.00 97.44 220 ASN A N 1
ATOM 1685 C CA . ASN A 1 220 ? 25.837 -3.488 -16.647 1.00 97.44 220 ASN A CA 1
ATOM 1686 C C . ASN A 1 220 ? 24.897 -2.813 -15.655 1.00 97.44 220 ASN A C 1
ATOM 1688 O O . ASN A 1 220 ? 23.756 -2.490 -15.985 1.00 97.44 220 ASN A O 1
ATOM 1692 N N . ALA A 1 221 ? 25.409 -2.537 -14.457 1.00 97.94 221 ALA A N 1
ATOM 1693 C CA . ALA A 1 221 ? 24.718 -1.652 -13.540 1.00 97.94 221 ALA A CA 1
ATOM 1694 C C . ALA A 1 221 ? 24.550 -0.268 -14.188 1.00 97.94 221 ALA A C 1
ATOM 1696 O O . ALA A 1 221 ? 25.486 0.276 -14.782 1.00 97.94 221 ALA A O 1
ATOM 1697 N N . SER A 1 222 ? 23.359 0.302 -14.066 1.00 98.19 222 SER A N 1
ATOM 1698 C CA . SER A 1 222 ? 23.007 1.583 -14.672 1.00 98.19 222 SER A CA 1
ATOM 1699 C C . SER A 1 222 ? 22.150 2.406 -13.719 1.00 98.19 222 SER A C 1
ATOM 1701 O O . SER A 1 222 ? 21.587 1.897 -12.752 1.00 98.19 222 SER A O 1
ATOM 1703 N N . SER A 1 223 ? 22.082 3.713 -13.950 1.00 97.56 223 SER A N 1
ATOM 1704 C CA . SER A 1 223 ? 21.168 4.585 -13.217 1.00 97.56 223 SER A CA 1
ATOM 1705 C C . SER A 1 223 ? 20.720 5.731 -14.103 1.00 97.56 223 SER A C 1
ATOM 1707 O O . SER A 1 223 ? 21.484 6.199 -14.949 1.00 97.56 223 SER A O 1
ATOM 1709 N N . ALA A 1 224 ? 19.486 6.168 -13.904 1.00 96.31 224 ALA A N 1
ATOM 1710 C CA . ALA A 1 224 ? 18.870 7.247 -14.646 1.00 96.31 224 ALA A CA 1
ATOM 1711 C C . ALA A 1 224 ? 17.948 8.054 -13.729 1.00 96.31 224 ALA A C 1
ATOM 1713 O O . ALA A 1 224 ? 17.415 7.557 -12.735 1.00 96.31 224 ALA A O 1
ATOM 1714 N N . GLY A 1 225 ? 17.766 9.320 -14.078 1.00 95.19 225 GLY A N 1
ATOM 1715 C CA . GLY A 1 225 ? 16.814 10.210 -13.435 1.00 95.19 225 GLY A CA 1
ATOM 1716 C C . GLY A 1 225 ? 16.144 11.077 -14.487 1.00 95.19 225 GLY A C 1
ATOM 1717 O O . GLY A 1 225 ? 16.764 11.422 -15.493 1.00 95.19 225 GLY A O 1
ATOM 1718 N N . LEU A 1 226 ? 14.878 11.404 -14.266 1.00 93.31 226 LEU A N 1
ATOM 1719 C CA . LEU A 1 226 ? 14.088 12.248 -15.155 1.00 93.31 226 LEU A CA 1
ATOM 1720 C C . LEU A 1 226 ? 13.075 13.061 -14.344 1.00 93.31 226 LEU A C 1
ATOM 1722 O O . LEU A 1 226 ? 12.771 12.725 -13.203 1.00 93.31 226 LEU A O 1
ATOM 1726 N N . MET A 1 227 ? 12.550 14.132 -14.930 1.00 88.56 227 MET A N 1
ATOM 1727 C CA . MET A 1 227 ? 11.489 14.938 -14.323 1.00 88.56 227 MET A CA 1
ATOM 1728 C C . MET A 1 227 ? 10.161 14.621 -15.021 1.00 88.56 227 MET A C 1
ATOM 1730 O O . MET A 1 227 ? 10.058 14.841 -16.225 1.00 88.56 227 MET A O 1
ATOM 1734 N N . VAL A 1 228 ? 9.149 14.146 -14.285 1.00 80.62 228 VAL A N 1
ATOM 1735 C CA . VAL A 1 228 ? 7.757 14.024 -14.775 1.00 80.62 228 VAL A CA 1
ATOM 1736 C C . VAL A 1 228 ? 6.887 14.959 -13.963 1.00 80.62 228 VAL A C 1
ATOM 1738 O O . VAL A 1 228 ? 6.879 14.868 -12.739 1.00 80.62 228 VAL A O 1
ATOM 1741 N N . ASP A 1 229 ? 6.183 15.873 -14.629 1.00 81.94 229 ASP A N 1
ATOM 1742 C CA . ASP A 1 229 ? 5.276 16.830 -13.981 1.00 81.94 229 ASP A CA 1
ATOM 1743 C C . ASP A 1 229 ? 5.939 17.589 -12.814 1.00 81.94 229 ASP A C 1
ATOM 1745 O O . ASP A 1 229 ? 5.366 17.783 -11.743 1.00 81.94 229 ASP A O 1
ATOM 1749 N N . GLY A 1 230 ? 7.211 17.966 -12.997 1.00 85.38 230 GLY A N 1
ATOM 1750 C CA . GLY A 1 230 ? 8.005 18.670 -11.986 1.00 85.38 230 GLY A CA 1
ATOM 1751 C C . GLY A 1 230 ? 8.486 17.807 -10.813 1.00 85.38 230 GLY A C 1
ATOM 1752 O O . GLY A 1 230 ? 9.146 18.333 -9.918 1.00 85.38 230 GLY A O 1
ATOM 1753 N N . LYS A 1 231 ? 8.222 16.495 -10.814 1.00 84.38 231 LYS A N 1
ATOM 1754 C CA . LYS A 1 231 ? 8.687 15.552 -9.788 1.00 84.38 231 LYS A CA 1
ATOM 1755 C C . LYS A 1 231 ? 9.877 14.732 -10.302 1.00 84.38 231 LYS A C 1
ATOM 1757 O O . LYS A 1 231 ? 9.801 14.198 -11.412 1.00 84.38 231 LYS A O 1
ATOM 1762 N N . PRO A 1 232 ? 10.967 14.609 -9.522 1.00 90.12 232 PRO A N 1
ATOM 1763 C CA . PRO A 1 232 ? 12.081 13.755 -9.898 1.00 90.12 232 PRO A CA 1
ATOM 1764 C C . PRO A 1 232 ? 11.664 12.291 -9.765 1.00 90.12 232 PRO A C 1
ATOM 1766 O O . PRO A 1 232 ? 11.268 11.849 -8.687 1.00 90.12 232 PRO A O 1
ATOM 1769 N N . LEU A 1 233 ? 11.781 11.541 -10.855 1.00 93.62 233 LEU A N 1
ATOM 1770 C CA . LEU A 1 233 ? 11.806 10.087 -10.824 1.00 93.62 233 LEU A CA 1
ATOM 1771 C C . LEU A 1 233 ? 13.255 9.637 -10.979 1.00 93.62 233 LEU A C 1
ATOM 1773 O O . LEU A 1 233 ? 14.021 10.227 -11.746 1.00 93.62 233 LEU A O 1
ATOM 1777 N N . SER A 1 234 ? 13.635 8.574 -10.287 1.00 96.31 234 SER A N 1
ATOM 1778 C CA . SER A 1 234 ? 14.956 7.971 -10.444 1.00 96.31 234 SER A CA 1
ATOM 1779 C C . SER A 1 234 ? 14.890 6.458 -10.349 1.00 96.31 234 SER A C 1
ATOM 1781 O O . SER A 1 234 ? 14.027 5.898 -9.672 1.00 96.31 234 SER A O 1
ATOM 1783 N N . ALA A 1 235 ? 15.814 5.801 -11.040 1.00 97.75 235 ALA A N 1
ATOM 1784 C CA . ALA A 1 235 ? 16.006 4.365 -10.977 1.00 97.75 235 ALA A CA 1
ATOM 1785 C C . ALA A 1 235 ? 17.493 4.023 -11.095 1.00 97.75 235 ALA A C 1
ATOM 1787 O O . ALA A 1 235 ? 18.239 4.653 -11.845 1.00 97.75 235 ALA A O 1
ATOM 1788 N N . ALA A 1 236 ? 17.917 3.002 -10.366 1.00 98.31 236 ALA A N 1
ATOM 1789 C CA . ALA A 1 236 ? 19.192 2.332 -10.514 1.00 98.31 236 ALA A CA 1
ATOM 1790 C C . ALA A 1 236 ? 18.932 0.840 -10.712 1.00 98.31 236 ALA A C 1
ATOM 1792 O O . ALA A 1 236 ? 18.146 0.239 -9.982 1.00 98.31 236 ALA A O 1
ATOM 1793 N N . PHE A 1 237 ? 19.595 0.249 -11.693 1.00 98.56 237 PHE A N 1
ATOM 1794 C CA . PHE A 1 237 ? 19.496 -1.161 -12.024 1.00 98.56 237 PHE A CA 1
ATOM 1795 C C . PHE A 1 237 ? 20.826 -1.832 -11.710 1.00 98.56 237 PHE A C 1
ATOM 1797 O O . PHE A 1 237 ? 21.889 -1.327 -12.079 1.00 98.56 237 PHE A O 1
ATOM 1804 N N . ALA A 1 238 ? 20.776 -2.971 -11.029 1.00 98.44 238 ALA A N 1
ATOM 1805 C CA . ALA A 1 238 ? 21.922 -3.861 -10.932 1.00 98.44 238 ALA A CA 1
ATOM 1806 C C . ALA A 1 238 ? 22.156 -4.576 -12.273 1.00 98.44 238 ALA A C 1
ATOM 1808 O O . ALA A 1 238 ? 21.267 -4.637 -13.123 1.00 98.44 238 ALA A O 1
ATOM 1809 N N . THR A 1 239 ? 23.341 -5.162 -12.441 1.00 98.31 239 THR A N 1
ATOM 1810 C CA . THR A 1 239 ? 23.564 -6.151 -13.500 1.00 98.31 239 THR A CA 1
ATOM 1811 C C . THR A 1 239 ? 22.623 -7.339 -13.280 1.00 98.31 239 THR A C 1
ATOM 1813 O O . THR A 1 239 ? 22.522 -7.850 -12.161 1.00 98.31 239 THR A O 1
ATOM 1816 N N . ALA A 1 240 ? 21.930 -7.763 -14.333 1.00 98.25 240 ALA A N 1
ATOM 1817 C CA . ALA A 1 240 ? 21.102 -8.956 -14.323 1.00 98.25 240 ALA A CA 1
ATOM 1818 C C . ALA A 1 240 ? 21.977 -10.211 -14.186 1.00 98.25 240 ALA A C 1
ATOM 1820 O O . ALA A 1 240 ? 23.111 -10.251 -14.667 1.00 98.25 240 ALA A O 1
ATOM 1821 N N . TYR A 1 241 ? 21.460 -11.240 -13.524 1.00 98.00 241 TYR A N 1
ATOM 1822 C CA . TYR A 1 241 ? 22.191 -12.478 -13.267 1.00 98.00 241 TYR A CA 1
ATOM 1823 C C . TYR A 1 241 ? 21.290 -13.699 -13.446 1.00 98.00 241 TYR A C 1
ATOM 1825 O O . TYR A 1 241 ? 20.083 -13.641 -13.211 1.00 98.00 241 TYR A O 1
ATOM 1833 N N . GLU A 1 242 ? 21.884 -14.813 -13.867 1.00 98.00 242 GLU A N 1
ATOM 1834 C CA . GLU A 1 242 ? 21.175 -16.085 -14.002 1.00 98.00 242 GLU A CA 1
ATOM 1835 C C . GLU A 1 242 ? 20.788 -16.649 -12.632 1.00 98.00 242 GLU A C 1
ATOM 1837 O O . GLU A 1 242 ? 21.568 -16.638 -11.675 1.00 98.00 242 GLU A O 1
ATOM 1842 N N . THR A 1 243 ? 19.575 -17.181 -12.552 1.00 97.44 243 THR A N 1
ATOM 1843 C CA . THR A 1 243 ? 19.086 -17.984 -11.433 1.00 97.44 243 THR A CA 1
ATOM 1844 C C . THR A 1 243 ? 18.996 -19.448 -11.860 1.00 97.44 243 THR A C 1
ATOM 1846 O O . THR A 1 243 ? 19.240 -19.806 -13.008 1.00 97.44 243 THR A O 1
ATOM 1849 N N . LYS A 1 244 ? 18.604 -20.336 -10.940 1.00 96.75 244 LYS A N 1
ATOM 1850 C CA . LYS A 1 244 ? 18.374 -21.751 -11.279 1.00 96.75 244 LYS A CA 1
ATOM 1851 C C . LYS A 1 244 ? 17.262 -21.954 -12.311 1.00 96.75 244 LYS A C 1
ATOM 1853 O O . LYS A 1 244 ? 17.217 -23.006 -12.938 1.00 96.75 244 LYS A O 1
ATOM 1858 N N . THR A 1 245 ? 16.333 -21.006 -12.407 1.00 97.50 245 THR A N 1
ATOM 1859 C CA . THR A 1 245 ? 15.101 -21.146 -13.188 1.00 97.50 245 THR A CA 1
ATOM 1860 C C . THR A 1 245 ? 14.982 -20.123 -14.314 1.00 97.50 245 THR A C 1
ATOM 1862 O O . THR A 1 245 ? 14.089 -20.280 -15.137 1.00 97.50 245 THR A O 1
ATOM 1865 N N . GLY A 1 246 ? 15.866 -19.124 -14.401 1.00 97.75 246 GLY A N 1
ATOM 1866 C CA . GLY A 1 246 ? 15.840 -18.098 -15.446 1.00 97.75 246 GLY A CA 1
ATOM 1867 C C . GLY A 1 246 ? 16.802 -16.948 -15.152 1.00 97.75 246 GLY A C 1
ATOM 1868 O O . GLY A 1 246 ? 17.966 -17.185 -14.836 1.00 97.75 246 GLY A O 1
ATOM 1869 N N . ILE A 1 247 ? 16.320 -15.706 -15.207 1.00 98.31 247 ILE A N 1
ATOM 1870 C CA . ILE A 1 247 ? 17.123 -14.501 -14.953 1.00 98.31 247 ILE A CA 1
ATOM 1871 C C . ILE A 1 247 ? 16.496 -13.626 -13.868 1.00 98.31 247 ILE A C 1
ATOM 1873 O O . ILE A 1 247 ? 15.277 -13.582 -13.713 1.00 98.31 247 ILE A O 1
ATOM 1877 N N . ALA A 1 248 ? 17.331 -12.910 -13.120 1.00 98.38 248 ALA A N 1
ATOM 1878 C CA . ALA A 1 248 ? 16.903 -11.931 -12.137 1.00 98.38 248 ALA A CA 1
ATOM 1879 C C . ALA A 1 248 ? 17.621 -10.593 -12.312 1.00 98.38 248 ALA A C 1
ATOM 1881 O O . ALA A 1 248 ? 18.778 -10.532 -12.728 1.00 98.38 248 ALA A O 1
ATOM 1882 N N . ILE A 1 249 ? 16.943 -9.511 -11.939 1.00 98.50 249 ILE A N 1
ATOM 1883 C CA . ILE A 1 249 ? 17.517 -8.166 -11.876 1.00 98.50 249 ILE A CA 1
ATOM 1884 C C . ILE A 1 249 ? 16.945 -7.418 -10.674 1.00 98.50 249 ILE A C 1
ATOM 1886 O O . ILE A 1 249 ? 15.767 -7.541 -10.341 1.00 98.50 249 ILE A O 1
ATOM 1890 N N . THR A 1 250 ? 17.786 -6.626 -10.016 1.00 98.56 250 THR A N 1
ATOM 1891 C CA . THR A 1 250 ? 17.355 -5.746 -8.926 1.00 98.56 250 THR A CA 1
ATOM 1892 C C . THR A 1 250 ? 17.255 -4.320 -9.436 1.00 98.56 250 THR A C 1
ATOM 1894 O O . THR A 1 250 ? 18.222 -3.798 -9.994 1.00 98.56 250 THR A O 1
ATOM 1897 N N . ALA A 1 251 ? 16.108 -3.684 -9.211 1.00 98.25 251 ALA A N 1
ATOM 1898 C CA . ALA A 1 251 ? 15.900 -2.269 -9.476 1.00 98.25 251 ALA A CA 1
ATOM 1899 C C . ALA A 1 251 ? 15.602 -1.518 -8.175 1.00 98.25 251 ALA A C 1
ATOM 1901 O O . ALA A 1 251 ? 14.811 -1.960 -7.342 1.00 98.25 251 ALA A O 1
ATOM 1902 N N . SER A 1 252 ? 16.230 -0.360 -8.047 1.00 97.94 252 SER A N 1
ATOM 1903 C CA . SER A 1 252 ? 16.151 0.574 -6.934 1.00 97.94 252 SER A CA 1
ATOM 1904 C C . SER A 1 252 ? 15.589 1.886 -7.460 1.00 97.94 252 SER A C 1
ATOM 1906 O O . SER A 1 252 ? 16.277 2.570 -8.210 1.00 97.94 252 SER A O 1
ATOM 1908 N N . TYR A 1 253 ? 14.349 2.234 -7.134 1.00 96.75 253 TYR A N 1
ATOM 1909 C CA . TYR A 1 253 ? 13.638 3.328 -7.791 1.00 96.75 253 TYR A CA 1
ATOM 1910 C C . TYR A 1 253 ? 12.794 4.178 -6.839 1.00 96.75 253 TYR A C 1
ATOM 1912 O O . TYR A 1 253 ? 12.215 3.692 -5.869 1.00 96.75 253 TYR A O 1
ATOM 1920 N N . GLY A 1 254 ? 12.712 5.469 -7.154 1.00 94.75 254 GLY A N 1
ATOM 1921 C CA . GLY A 1 254 ? 11.812 6.437 -6.537 1.00 94.75 254 GLY A CA 1
ATOM 1922 C C . GLY A 1 254 ? 10.883 6.999 -7.604 1.00 94.75 254 GLY A C 1
ATOM 1923 O O . GLY A 1 254 ? 11.272 7.894 -8.349 1.00 94.75 254 GLY A O 1
ATOM 1924 N N . ILE A 1 255 ? 9.667 6.455 -7.701 1.00 91.12 255 ILE A N 1
ATOM 1925 C CA . ILE A 1 255 ? 8.665 6.837 -8.717 1.00 91.12 255 ILE A CA 1
ATOM 1926 C C . ILE A 1 255 ? 7.493 7.649 -8.134 1.00 91.12 255 ILE A C 1
ATOM 1928 O O . ILE A 1 255 ? 6.441 7.801 -8.757 1.00 91.12 255 ILE A O 1
ATOM 1932 N N . GLY A 1 256 ? 7.672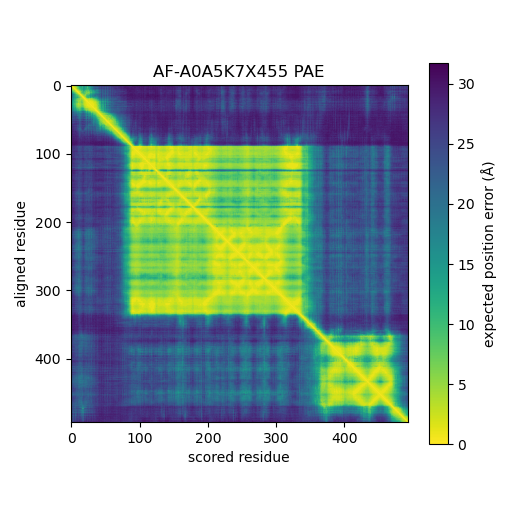 8.184 -6.923 1.00 86.81 256 GLY A N 1
ATOM 1933 C CA . GLY A 1 256 ? 6.640 8.929 -6.205 1.00 86.81 256 GLY A CA 1
ATOM 1934 C C . GLY A 1 256 ? 5.428 8.058 -5.870 1.00 86.81 256 GLY A C 1
ATOM 1935 O O . GLY A 1 256 ? 5.579 6.926 -5.425 1.00 86.81 256 GLY A O 1
ATOM 1936 N N . SER A 1 257 ? 4.229 8.599 -6.086 1.00 82.50 257 SER A N 1
ATOM 1937 C CA . SER A 1 257 ? 2.951 7.917 -5.842 1.00 82.50 257 SER A CA 1
ATOM 1938 C C . SER A 1 257 ? 2.471 7.054 -7.018 1.00 82.50 257 SER A C 1
ATOM 1940 O O . SER A 1 257 ? 1.346 6.565 -6.998 1.00 82.50 257 SER A O 1
ATOM 1942 N N . GLN A 1 258 ? 3.276 6.900 -8.074 1.00 88.44 258 GLN A N 1
ATOM 1943 C CA . GLN A 1 258 ? 2.894 6.083 -9.225 1.00 88.44 258 GLN A CA 1
ATOM 1944 C C . GLN A 1 258 ? 3.055 4.596 -8.902 1.00 88.44 258 GLN A C 1
ATOM 1946 O O . GLN A 1 258 ? 3.986 4.195 -8.202 1.00 88.44 258 GLN A O 1
ATOM 1951 N N . ALA A 1 259 ? 2.181 3.763 -9.466 1.00 90.00 259 ALA A N 1
ATOM 1952 C CA . ALA A 1 259 ? 2.414 2.328 -9.478 1.00 90.00 259 ALA A CA 1
ATOM 1953 C C . ALA A 1 259 ? 3.588 2.019 -10.413 1.00 90.00 259 ALA A C 1
ATOM 1955 O O . ALA A 1 259 ? 3.710 2.632 -11.475 1.00 90.00 259 ALA A O 1
ATOM 1956 N N . GLY A 1 260 ? 4.440 1.074 -10.020 1.00 92.19 260 GLY A N 1
ATOM 1957 C CA . GLY A 1 260 ? 5.605 0.656 -10.793 1.00 92.19 260 GLY A CA 1
ATOM 1958 C C . GLY A 1 260 ? 5.617 -0.844 -11.023 1.00 92.19 260 GLY A C 1
ATOM 1959 O O . GLY A 1 260 ? 5.276 -1.608 -10.121 1.00 92.19 260 GLY A O 1
ATOM 1960 N N . ARG A 1 261 ? 6.058 -1.258 -12.210 1.00 95.00 261 ARG A N 1
ATOM 1961 C CA . ARG A 1 261 ? 6.397 -2.651 -12.513 1.00 95.00 261 ARG A CA 1
ATOM 1962 C C . ARG A 1 261 ? 7.654 -2.707 -13.364 1.00 95.00 261 ARG A C 1
ATOM 1964 O O . ARG A 1 261 ? 7.880 -1.820 -14.183 1.00 95.00 261 ARG A O 1
ATOM 1971 N N . LEU A 1 262 ? 8.446 -3.757 -13.189 1.00 97.44 262 LEU A N 1
ATOM 1972 C CA . LEU A 1 262 ? 9.521 -4.075 -14.117 1.00 97.44 262 LEU A CA 1
ATOM 1973 C C . LEU A 1 262 ? 9.043 -5.179 -15.052 1.00 97.44 262 LEU A C 1
ATOM 1975 O O . LEU A 1 262 ? 8.577 -6.213 -14.577 1.00 97.44 262 LEU A O 1
ATOM 1979 N N . VAL A 1 263 ? 9.180 -4.964 -16.353 1.00 98.19 263 VAL A N 1
ATOM 1980 C CA . VAL A 1 263 ? 8.917 -5.980 -17.375 1.00 98.19 263 VAL A CA 1
ATOM 1981 C C . VAL A 1 263 ? 10.194 -6.289 -18.140 1.00 98.19 263 VAL A C 1
ATOM 1983 O O . VAL A 1 263 ? 11.097 -5.452 -18.223 1.00 98.19 263 VAL A O 1
ATOM 1986 N N . LEU A 1 264 ? 10.271 -7.493 -18.688 1.00 98.44 264 LEU A N 1
ATOM 1987 C CA . LEU A 1 264 ? 11.343 -7.924 -19.575 1.00 98.44 264 LEU A CA 1
ATOM 1988 C C . LEU A 1 264 ? 10.792 -7.992 -20.997 1.00 98.44 264 LEU A C 1
ATOM 1990 O O . LEU A 1 264 ? 9.707 -8.522 -21.206 1.00 98.44 264 LEU A O 1
ATOM 1994 N N . PHE A 1 265 ? 11.539 -7.482 -21.967 1.00 98.44 265 PHE A N 1
ATOM 1995 C CA . PHE A 1 265 ? 11.297 -7.729 -23.384 1.00 98.44 265 PHE A CA 1
ATOM 1996 C C . PHE A 1 265 ? 12.299 -8.772 -23.865 1.00 98.44 265 PHE A C 1
ATOM 1998 O O . PHE A 1 265 ? 13.511 -8.592 -23.698 1.00 98.44 265 PHE A O 1
ATOM 2005 N N . ASP A 1 266 ? 11.792 -9.879 -24.405 1.00 97.50 266 ASP A N 1
ATOM 2006 C CA . ASP A 1 266 ? 12.646 -10.907 -24.998 1.00 97.50 266 ASP A CA 1
ATOM 2007 C C . ASP A 1 266 ? 13.175 -10.475 -26.378 1.00 97.50 266 ASP A C 1
ATOM 2009 O O . ASP A 1 266 ? 12.761 -9.455 -26.922 1.00 97.50 266 ASP A O 1
ATOM 2013 N N . ALA A 1 267 ? 14.077 -11.256 -26.972 1.00 95.75 267 ALA A N 1
ATOM 2014 C CA . ALA A 1 267 ? 14.688 -10.966 -28.270 1.00 95.75 267 ALA A CA 1
ATOM 2015 C C . ALA A 1 267 ? 13.685 -10.877 -29.442 1.00 95.75 267 ALA A C 1
ATOM 2017 O O . ALA A 1 267 ? 14.045 -10.401 -30.520 1.00 95.75 267 ALA A O 1
ATOM 2018 N N . SER A 1 268 ? 12.441 -11.338 -29.258 1.00 96.62 268 SER A N 1
ATOM 2019 C CA . SER A 1 268 ? 11.350 -11.182 -30.229 1.00 96.62 268 SER A CA 1
ATOM 2020 C C . SER A 1 268 ? 10.524 -9.906 -30.011 1.00 96.62 268 SER A C 1
ATOM 2022 O O . SER A 1 268 ? 9.626 -9.613 -30.802 1.00 96.62 268 SER A O 1
ATOM 2024 N N . GLY A 1 269 ? 10.819 -9.145 -28.954 1.00 96.81 269 GLY A N 1
ATOM 2025 C CA . GLY A 1 269 ? 10.071 -7.969 -28.526 1.00 96.81 269 GLY A CA 1
ATOM 2026 C C . GLY A 1 269 ? 8.816 -8.300 -27.715 1.00 96.81 269 GLY A C 1
ATOM 2027 O O . GLY A 1 269 ? 7.958 -7.431 -27.546 1.00 96.81 269 GLY A O 1
ATOM 2028 N N . LYS A 1 270 ? 8.663 -9.536 -27.218 1.00 97.56 270 LYS A N 1
ATOM 2029 C CA . LYS A 1 270 ? 7.514 -9.921 -26.391 1.00 97.56 270 LYS A CA 1
ATOM 2030 C C . LYS A 1 270 ? 7.716 -9.448 -24.953 1.00 97.56 270 LYS A C 1
ATOM 2032 O O . LYS A 1 270 ? 8.732 -9.747 -24.331 1.00 97.56 270 LYS A O 1
ATOM 2037 N N . GLU A 1 271 ? 6.709 -8.761 -24.415 1.00 97.38 271 GLU A N 1
ATOM 2038 C CA . GLU A 1 271 ? 6.663 -8.360 -23.006 1.00 97.38 271 GLU A CA 1
ATOM 2039 C C . GLU A 1 271 ? 6.395 -9.577 -22.105 1.00 97.38 271 GLU A C 1
ATOM 2041 O O . GLU A 1 271 ? 5.419 -10.311 -22.288 1.00 97.38 271 GLU A O 1
ATOM 2046 N N . LEU A 1 272 ? 7.259 -9.773 -21.113 1.00 97.44 272 LEU A N 1
ATOM 2047 C CA . LEU A 1 272 ? 7.167 -10.792 -20.079 1.00 97.44 272 LEU A CA 1
ATOM 2048 C C . LEU A 1 272 ? 7.093 -10.119 -18.706 1.00 97.44 272 LEU A C 1
ATOM 2050 O O . LEU A 1 272 ? 7.898 -9.246 -18.367 1.00 97.44 272 LEU A O 1
ATOM 2054 N N . LEU A 1 273 ? 6.122 -10.551 -17.902 1.00 96.44 273 LEU A N 1
ATOM 2055 C CA . LEU A 1 273 ? 5.997 -10.160 -16.501 1.00 96.44 273 LEU A CA 1
ATOM 2056 C C . LEU A 1 273 ? 6.895 -11.040 -15.619 1.00 96.44 273 LEU A C 1
ATOM 2058 O O . LEU A 1 273 ? 7.125 -12.206 -15.953 1.00 96.44 273 LEU A O 1
ATOM 2062 N N . PRO A 1 274 ? 7.388 -10.512 -14.487 1.00 96.81 274 PRO A N 1
ATOM 2063 C CA . PRO A 1 274 ? 8.178 -11.291 -13.547 1.00 96.81 274 PRO A CA 1
ATOM 2064 C C . PRO A 1 274 ? 7.331 -12.427 -12.971 1.00 96.81 274 PRO A C 1
ATOM 2066 O O . PRO A 1 274 ? 6.183 -12.219 -12.572 1.00 96.81 274 PRO A O 1
ATOM 2069 N N . THR A 1 275 ? 7.902 -13.626 -12.886 1.00 96.19 275 THR A N 1
ATOM 2070 C CA . THR A 1 275 ? 7.266 -14.762 -12.207 1.00 96.19 275 THR A CA 1
ATOM 2071 C C . THR A 1 275 ? 7.355 -14.626 -10.694 1.00 96.19 275 THR A C 1
ATOM 2073 O O . THR A 1 275 ? 6.480 -15.115 -9.978 1.00 96.19 275 THR A O 1
ATOM 2076 N N . ARG A 1 276 ? 8.392 -13.942 -10.193 1.00 92.81 276 ARG A N 1
ATOM 2077 C CA . ARG A 1 276 ? 8.556 -13.627 -8.771 1.00 92.81 276 ARG A CA 1
ATOM 2078 C C . ARG A 1 276 ? 9.060 -12.206 -8.574 1.00 92.81 276 ARG A C 1
ATOM 2080 O O . ARG A 1 276 ? 9.885 -11.705 -9.335 1.00 92.81 276 ARG A O 1
ATOM 2087 N N . THR A 1 277 ? 8.596 -11.582 -7.500 1.00 93.56 277 THR A N 1
ATOM 2088 C CA . THR A 1 277 ? 9.089 -10.290 -7.030 1.00 93.56 277 THR A CA 1
ATOM 2089 C C . THR A 1 277 ? 9.374 -10.371 -5.539 1.00 93.56 277 THR A C 1
ATOM 2091 O O . THR A 1 277 ? 8.605 -10.942 -4.768 1.00 93.56 277 THR A O 1
ATOM 2094 N N . ASN A 1 278 ? 10.509 -9.820 -5.126 1.00 89.88 278 ASN A N 1
ATOM 2095 C CA . ASN A 1 278 ? 10.873 -9.703 -3.722 1.00 89.88 278 ASN A CA 1
ATOM 2096 C C . ASN A 1 278 ? 11.510 -8.338 -3.498 1.00 89.88 278 ASN A C 1
ATOM 2098 O O . ASN A 1 278 ? 12.493 -8.001 -4.156 1.00 89.88 278 ASN A O 1
ATOM 2102 N N . GLY A 1 279 ? 10.957 -7.540 -2.595 1.00 90.25 279 GLY A N 1
ATOM 2103 C CA . GLY A 1 279 ? 11.392 -6.164 -2.437 1.00 90.25 279 GLY A CA 1
ATOM 2104 C C . GLY A 1 279 ? 11.148 -5.606 -1.051 1.00 90.25 279 GLY A C 1
ATOM 2105 O O . GLY A 1 279 ? 10.382 -6.138 -0.251 1.00 90.25 279 GLY A O 1
ATOM 2106 N N . VAL A 1 280 ? 11.832 -4.503 -0.792 1.00 84.44 280 VAL A N 1
ATOM 2107 C CA . VAL A 1 280 ? 11.685 -3.676 0.399 1.00 84.44 280 VAL A CA 1
ATOM 2108 C C . VAL A 1 280 ? 11.529 -2.229 -0.043 1.00 84.44 280 VAL A C 1
ATOM 2110 O O . VAL A 1 280 ? 12.092 -1.809 -1.054 1.00 84.44 280 VAL A O 1
ATOM 2113 N N . GLY A 1 281 ? 10.769 -1.449 0.714 1.00 83.12 281 GLY A N 1
ATOM 2114 C CA . GLY A 1 281 ? 10.542 -0.043 0.409 1.00 83.12 281 GLY A CA 1
ATOM 2115 C C . GLY A 1 281 ? 10.582 0.825 1.654 1.00 83.12 281 GLY A C 1
ATOM 2116 O O . GLY A 1 281 ? 10.282 0.380 2.760 1.00 83.12 281 GLY A O 1
ATOM 2117 N N . SER A 1 282 ? 10.956 2.079 1.445 1.00 80.75 282 SER A N 1
ATOM 2118 C CA . SER A 1 282 ? 10.729 3.202 2.344 1.00 80.75 282 SER A CA 1
ATOM 2119 C C . SER A 1 282 ? 9.871 4.246 1.621 1.00 80.75 282 SER A C 1
ATOM 2121 O O . SER A 1 282 ? 9.542 4.092 0.446 1.00 80.75 282 SER A O 1
ATOM 2123 N N . THR A 1 283 ? 9.512 5.326 2.313 1.00 72.56 283 THR A N 1
ATOM 2124 C CA . THR A 1 283 ? 8.568 6.353 1.841 1.00 72.56 283 THR A CA 1
ATOM 2125 C C . THR A 1 283 ? 8.818 6.860 0.416 1.00 72.56 283 THR A C 1
ATOM 2127 O O . THR A 1 283 ? 7.870 7.162 -0.301 1.00 72.56 283 THR A O 1
ATOM 2130 N N . HIS A 1 284 ? 10.078 6.969 -0.007 1.00 81.81 284 HIS A N 1
ATOM 2131 C CA . HIS A 1 284 ? 10.441 7.591 -1.287 1.00 81.81 284 HIS A CA 1
ATOM 2132 C C . HIS A 1 284 ? 11.261 6.682 -2.198 1.00 81.81 284 HIS A C 1
ATOM 2134 O O . HIS A 1 284 ? 11.720 7.115 -3.254 1.00 81.81 284 HIS A O 1
ATOM 2140 N N . PHE A 1 285 ? 11.483 5.438 -1.785 1.00 88.06 285 PHE A N 1
ATOM 2141 C CA . PHE A 1 285 ? 12.432 4.563 -2.444 1.00 88.06 285 PHE A CA 1
ATOM 2142 C C . PHE A 1 285 ? 12.035 3.108 -2.262 1.00 88.06 285 PHE A C 1
ATOM 2144 O O . PHE A 1 285 ? 11.793 2.654 -1.149 1.00 88.06 285 PHE A O 1
ATOM 2151 N N . THR A 1 286 ? 12.009 2.364 -3.356 1.00 92.62 286 THR A N 1
ATOM 2152 C CA . THR A 1 286 ? 11.748 0.928 -3.364 1.00 92.62 286 THR A CA 1
ATOM 2153 C C . THR A 1 286 ? 12.919 0.212 -4.011 1.00 92.62 286 THR A C 1
ATOM 2155 O O . THR A 1 286 ? 13.402 0.638 -5.054 1.00 92.62 286 THR A O 1
ATOM 2158 N N . GLN A 1 287 ? 13.358 -0.891 -3.415 1.00 96.62 287 GLN A N 1
ATOM 2159 C CA . GLN A 1 287 ? 14.310 -1.814 -4.013 1.00 96.62 287 GLN A CA 1
ATOM 2160 C C . GLN A 1 287 ? 13.643 -3.175 -4.165 1.00 96.62 287 GLN A C 1
ATOM 2162 O O . GLN A 1 287 ? 13.279 -3.802 -3.173 1.00 96.62 287 GLN A O 1
ATOM 2167 N N . THR A 1 288 ? 13.509 -3.636 -5.404 1.00 97.00 288 THR A N 1
ATOM 2168 C CA . THR A 1 288 ? 12.851 -4.903 -5.729 1.00 97.00 288 THR A CA 1
ATOM 2169 C C . THR A 1 288 ? 13.724 -5.724 -6.664 1.00 97.00 288 THR A C 1
ATOM 2171 O O . THR A 1 288 ? 14.247 -5.214 -7.654 1.00 97.00 288 THR A O 1
ATOM 2174 N N . THR A 1 289 ? 13.885 -7.001 -6.340 1.00 98.00 289 THR A N 1
ATOM 2175 C CA . THR A 1 289 ? 14.419 -8.027 -7.230 1.00 98.00 289 THR A CA 1
ATOM 2176 C C . THR A 1 289 ? 13.262 -8.678 -7.976 1.00 98.00 289 THR A C 1
ATOM 2178 O O . THR A 1 289 ? 12.286 -9.121 -7.369 1.00 98.00 289 THR A O 1
ATOM 2181 N N . PHE A 1 290 ? 13.386 -8.713 -9.296 1.00 98.06 290 PHE A N 1
ATOM 2182 C CA . PHE A 1 290 ? 12.423 -9.278 -10.229 1.00 98.06 290 PHE A CA 1
ATOM 2183 C C . PHE A 1 290 ? 13.050 -10.507 -10.871 1.00 98.06 290 PHE A C 1
ATOM 2185 O O . PHE A 1 290 ? 14.175 -10.420 -11.366 1.00 98.06 290 PHE A O 1
ATOM 2192 N N . GLU A 1 291 ? 12.339 -11.629 -10.860 1.00 98.12 291 GLU A N 1
ATOM 2193 C CA . GLU A 1 291 ? 12.792 -12.881 -11.462 1.00 98.12 291 GLU A CA 1
ATOM 2194 C C . GLU A 1 291 ? 11.859 -13.288 -12.602 1.00 98.12 291 GLU A C 1
ATOM 2196 O O . GLU A 1 291 ? 10.638 -13.169 -12.489 1.00 98.12 291 GLU A O 1
ATOM 2201 N N . PHE A 1 292 ? 12.452 -13.771 -13.690 1.00 98.25 292 PHE A N 1
ATOM 2202 C CA . PHE A 1 292 ? 11.780 -14.190 -14.913 1.00 98.25 292 PHE A CA 1
ATOM 2203 C C . PHE A 1 292 ? 12.210 -15.623 -15.225 1.00 98.25 292 PHE A C 1
ATOM 2205 O O . PHE A 1 292 ? 13.319 -15.857 -15.714 1.00 98.25 292 PHE A O 1
ATOM 2212 N N . ASP A 1 293 ? 11.353 -16.589 -14.899 1.00 98.06 293 ASP A N 1
ATOM 2213 C CA . ASP A 1 293 ? 11.637 -18.000 -15.162 1.00 98.06 293 ASP A CA 1
ATOM 2214 C C . ASP A 1 293 ? 11.574 -18.322 -16.664 1.00 98.06 293 ASP A C 1
ATOM 2216 O O . ASP A 1 293 ? 10.772 -17.763 -17.409 1.00 98.06 293 ASP A O 1
ATOM 2220 N N . GLY A 1 294 ? 12.415 -19.256 -17.108 1.00 97.19 294 GLY A N 1
ATOM 2221 C CA . GLY A 1 294 ? 12.480 -19.724 -18.493 1.00 97.19 294 GLY A CA 1
ATOM 2222 C C . GLY A 1 294 ? 13.188 -18.776 -19.465 1.00 97.19 294 GLY A C 1
ATOM 2223 O O . GLY A 1 294 ? 13.182 -19.053 -20.660 1.00 97.19 294 GLY A O 1
ATOM 2224 N N . VAL A 1 295 ? 13.794 -17.691 -18.975 1.00 97.50 295 VAL A N 1
ATOM 2225 C CA . VAL A 1 295 ? 14.511 -16.701 -19.793 1.00 97.50 295 VAL A CA 1
ATOM 2226 C C . VAL A 1 295 ? 16.006 -16.767 -19.495 1.00 97.50 295 VAL A C 1
ATOM 2228 O O . VAL A 1 295 ? 16.405 -16.703 -18.330 1.00 97.50 295 VAL A O 1
ATOM 2231 N N . THR A 1 296 ? 16.841 -16.873 -20.530 1.00 95.25 296 THR A N 1
ATOM 2232 C CA . THR A 1 296 ? 18.301 -16.771 -20.392 1.00 95.25 296 THR A CA 1
ATOM 2233 C C . THR A 1 296 ? 18.779 -15.349 -20.707 1.00 95.25 296 THR A C 1
ATOM 2235 O O . THR A 1 296 ? 18.087 -14.614 -21.410 1.00 95.25 296 THR A O 1
ATOM 2238 N N . PRO A 1 297 ? 19.975 -14.925 -20.259 1.00 94.19 297 PRO A N 1
ATOM 2239 C CA . PRO A 1 297 ? 20.519 -13.607 -20.592 1.00 94.19 297 PRO A CA 1
ATOM 2240 C C . PRO A 1 297 ? 20.645 -13.334 -22.093 1.00 94.19 297 PRO A C 1
ATOM 2242 O O . PRO A 1 297 ? 20.577 -12.179 -22.504 1.00 94.19 297 PRO A O 1
ATOM 2245 N N . ALA A 1 298 ? 20.824 -14.375 -22.914 1.00 94.44 298 ALA A N 1
ATOM 2246 C CA . ALA A 1 298 ? 20.887 -14.242 -24.368 1.00 94.44 298 ALA A CA 1
ATOM 2247 C C . ALA A 1 298 ? 19.521 -13.916 -24.994 1.00 94.44 298 ALA A C 1
ATOM 2249 O O . ALA A 1 298 ? 19.475 -13.316 -26.067 1.00 94.44 298 ALA A O 1
ATOM 2250 N N . ASP A 1 299 ? 18.433 -14.275 -24.311 1.00 96.12 299 ASP A N 1
ATOM 2251 C CA . ASP A 1 299 ? 17.062 -14.021 -24.753 1.00 96.12 299 ASP A CA 1
ATOM 2252 C C . ASP A 1 299 ? 16.580 -12.617 -24.373 1.00 96.12 299 ASP A C 1
ATOM 2254 O O . ASP A 1 299 ? 15.507 -12.212 -24.804 1.00 96.12 299 ASP A O 1
ATOM 2258 N N . VAL A 1 300 ? 17.334 -11.871 -23.559 1.00 97.88 300 VAL A N 1
ATOM 2259 C CA . VAL A 1 300 ? 16.921 -10.553 -23.068 1.00 97.88 300 VAL A CA 1
ATOM 2260 C C . VAL A 1 300 ? 17.288 -9.463 -24.064 1.00 97.88 300 VAL A C 1
ATOM 2262 O O . VAL A 1 300 ? 18.466 -9.205 -24.320 1.00 97.88 300 VAL A O 1
ATOM 2265 N N . GLU A 1 301 ? 16.276 -8.762 -24.573 1.00 98.06 301 GLU A N 1
ATOM 2266 C CA . GLU A 1 301 ? 16.478 -7.526 -25.324 1.00 98.06 301 GLU A CA 1
ATOM 2267 C C . GLU A 1 301 ? 16.706 -6.353 -24.363 1.00 98.06 301 GLU A C 1
ATOM 2269 O O . GLU A 1 301 ? 17.700 -5.634 -24.476 1.00 98.06 301 GLU A O 1
ATOM 2274 N N . ARG A 1 302 ? 15.786 -6.166 -23.405 1.00 98.31 302 ARG A N 1
ATOM 2275 C CA . ARG A 1 302 ? 15.843 -5.096 -22.399 1.00 98.31 302 ARG A CA 1
ATOM 2276 C C . ARG A 1 302 ? 14.877 -5.333 -21.241 1.00 98.31 302 ARG A C 1
ATOM 2278 O O . ARG A 1 302 ? 13.908 -6.078 -21.355 1.00 98.31 302 ARG A O 1
ATOM 2285 N N . PHE A 1 303 ? 15.101 -4.618 -20.151 1.00 98.62 303 PHE A N 1
ATOM 2286 C CA . PHE A 1 303 ? 14.162 -4.449 -19.051 1.00 98.62 303 PHE A CA 1
ATOM 2287 C C . PHE A 1 303 ? 13.569 -3.047 -19.102 1.00 98.62 303 PHE A C 1
ATOM 2289 O O . PHE A 1 303 ? 14.296 -2.080 -19.329 1.00 98.62 303 PHE A O 1
ATOM 2296 N N . GLU A 1 304 ? 12.274 -2.920 -18.830 1.00 98.50 304 GLU A N 1
ATOM 2297 C CA . GLU A 1 304 ? 11.598 -1.630 -18.719 1.00 98.50 304 GLU A CA 1
ATOM 2298 C C . GLU A 1 304 ? 10.950 -1.481 -17.345 1.00 98.50 304 GLU A C 1
ATOM 2300 O O . GLU A 1 304 ? 10.091 -2.272 -16.954 1.00 98.50 304 GLU A O 1
ATOM 2305 N N . LEU A 1 305 ? 11.332 -0.429 -16.619 1.00 97.75 305 LEU A N 1
ATOM 2306 C CA . LEU A 1 305 ? 10.570 0.043 -15.471 1.00 97.75 305 LEU A CA 1
ATOM 2307 C C . LEU A 1 305 ? 9.439 0.913 -16.009 1.00 97.75 305 LEU A C 1
ATOM 2309 O O . LEU A 1 305 ? 9.662 2.025 -16.501 1.00 97.75 305 LEU A O 1
ATOM 2313 N N . GLN A 1 306 ? 8.228 0.382 -15.932 1.00 96.31 306 GLN A N 1
ATOM 2314 C CA . GLN A 1 306 ? 7.015 1.048 -16.368 1.00 96.31 306 GLN A CA 1
ATOM 2315 C C . GLN A 1 306 ? 6.286 1.640 -15.166 1.00 96.31 306 GLN A C 1
ATOM 2317 O O . GLN A 1 306 ? 6.273 1.055 -14.079 1.00 96.31 306 GLN A O 1
ATOM 2322 N N . THR A 1 307 ? 5.661 2.795 -15.371 1.00 94.19 307 THR A N 1
ATOM 2323 C CA . THR A 1 307 ? 4.832 3.453 -14.367 1.00 94.19 307 THR A CA 1
ATOM 2324 C C . THR A 1 307 ? 3.407 3.660 -14.854 1.00 94.19 307 THR A C 1
ATOM 2326 O O . THR A 1 307 ? 3.123 3.704 -16.055 1.00 94.19 307 THR A O 1
ATOM 2329 N N . GLN A 1 308 ? 2.492 3.758 -13.898 1.00 92.25 308 GLN A N 1
ATOM 2330 C CA . GLN A 1 308 ? 1.074 3.960 -14.139 1.00 92.25 308 GLN A CA 1
ATOM 2331 C C . GLN A 1 308 ? 0.499 4.872 -13.057 1.00 92.25 308 GLN A C 1
ATOM 2333 O O . GLN A 1 308 ? 0.704 4.651 -11.861 1.00 92.25 308 GLN A O 1
ATOM 2338 N N . THR A 1 309 ? -0.265 5.879 -13.477 1.00 90.06 309 THR A N 1
ATOM 2339 C CA . THR A 1 309 ? -1.072 6.677 -12.554 1.00 90.06 309 THR A CA 1
ATOM 2340 C C . THR A 1 309 ? -2.364 5.925 -12.269 1.00 90.06 309 THR A C 1
ATOM 2342 O O . THR A 1 309 ? -3.034 5.456 -13.195 1.00 90.06 309 THR A O 1
ATOM 2345 N N . ARG A 1 310 ? -2.711 5.807 -10.987 1.00 88.81 310 ARG A N 1
ATOM 2346 C CA . ARG A 1 310 ? -3.944 5.170 -10.522 1.00 88.81 310 ARG A CA 1
ATOM 2347 C C . ARG A 1 310 ? -4.780 6.194 -9.771 1.00 88.81 310 ARG A C 1
ATOM 2349 O O . ARG A 1 310 ? -4.247 6.944 -8.960 1.00 88.81 310 ARG A O 1
ATOM 2356 N N . THR A 1 311 ? -6.074 6.210 -10.047 1.00 90.56 311 THR A N 1
ATOM 2357 C CA . THR A 1 311 ? -7.058 6.861 -9.187 1.00 90.56 311 THR A CA 1
ATOM 2358 C C . THR A 1 311 ? -7.467 5.842 -8.144 1.00 90.56 311 THR A C 1
ATOM 2360 O O . THR A 1 311 ? -7.941 4.758 -8.500 1.00 90.56 311 THR A O 1
ATOM 2363 N N . MET A 1 312 ? -7.260 6.169 -6.873 1.00 91.31 312 MET A N 1
ATOM 2364 C CA . MET A 1 312 ? -7.635 5.295 -5.774 1.00 91.31 312 MET A CA 1
ATOM 2365 C C . MET A 1 312 ? -8.882 5.832 -5.084 1.00 91.31 312 MET A C 1
ATOM 2367 O O . MET A 1 312 ? -9.044 7.034 -4.884 1.00 91.31 312 MET A O 1
ATOM 2371 N N . GLU A 1 313 ? -9.742 4.919 -4.667 1.00 93.50 313 GLU A N 1
ATOM 2372 C CA . GLU A 1 313 ? -10.796 5.199 -3.705 1.00 93.50 313 GLU A CA 1
ATOM 2373 C C . GLU A 1 313 ? -10.454 4.529 -2.390 1.00 93.50 313 GLU A C 1
ATOM 2375 O O . GLU A 1 313 ? -9.869 3.447 -2.350 1.00 93.50 313 GLU A O 1
ATOM 2380 N N . THR A 1 314 ? -10.816 5.188 -1.297 1.00 94.19 314 THR A N 1
ATOM 2381 C CA . THR A 1 314 ? -10.581 4.687 0.050 1.00 94.19 314 THR A CA 1
ATOM 2382 C C . THR A 1 314 ? -11.889 4.706 0.825 1.00 94.19 314 THR A C 1
ATOM 2384 O O . THR A 1 314 ? -12.591 5.712 0.814 1.00 94.19 314 THR A O 1
ATOM 2387 N N . VAL A 1 315 ? -12.198 3.620 1.524 1.00 96.06 315 VAL A N 1
ATOM 2388 C CA . VAL A 1 315 ? -13.342 3.495 2.433 1.00 96.06 315 VAL A CA 1
ATOM 2389 C C . VAL A 1 315 ? -12.853 3.192 3.842 1.00 96.06 315 VAL A C 1
ATOM 2391 O O . VAL A 1 315 ? -11.898 2.438 4.032 1.00 96.06 315 VAL A O 1
ATOM 2394 N N . MET A 1 316 ? -13.510 3.782 4.833 1.00 96.12 316 MET A N 1
ATOM 2395 C CA . MET A 1 316 ? -13.193 3.640 6.246 1.00 96.12 316 MET A CA 1
ATOM 2396 C C . MET A 1 316 ? -14.351 2.963 6.978 1.00 96.12 316 MET A C 1
ATOM 2398 O O . MET A 1 316 ? -15.489 3.417 6.928 1.00 96.12 316 MET A O 1
ATOM 2402 N N . PHE A 1 317 ? -14.036 1.880 7.679 1.00 97.44 317 PHE A N 1
ATOM 2403 C CA . PHE A 1 317 ? -14.913 1.155 8.589 1.00 97.44 317 PHE A CA 1
ATOM 2404 C C . PHE A 1 317 ? -14.570 1.604 10.005 1.00 97.44 317 PHE A C 1
ATOM 2406 O O . PHE A 1 317 ? -13.611 1.118 10.604 1.00 97.44 317 PHE A O 1
ATOM 2413 N N . HIS A 1 318 ? -15.301 2.579 10.527 1.00 96.31 318 HIS A N 1
ATOM 2414 C CA . HIS A 1 318 ? -15.085 3.149 11.852 1.00 96.31 318 HIS A CA 1
ATOM 2415 C C . HIS A 1 318 ? -15.694 2.290 12.952 1.00 96.31 318 HIS A C 1
ATOM 2417 O O . HIS A 1 318 ? -16.689 1.606 12.735 1.00 96.31 318 HIS A O 1
ATOM 2423 N N . ASN A 1 319 ? -15.147 2.413 14.164 1.00 96.50 319 ASN A N 1
ATOM 2424 C CA . ASN A 1 319 ? -15.646 1.754 15.373 1.00 96.50 319 ASN A CA 1
ATOM 2425 C C . ASN A 1 319 ? -15.753 0.225 15.243 1.00 96.50 319 ASN A C 1
ATOM 2427 O O . ASN A 1 319 ? -16.647 -0.385 15.827 1.00 96.50 319 ASN A O 1
ATOM 2431 N N . VAL A 1 320 ? -14.842 -0.396 14.495 1.00 97.62 320 VAL A N 1
ATOM 2432 C CA . VAL A 1 320 ? -14.716 -1.853 14.421 1.00 97.62 320 VAL A CA 1
ATOM 2433 C C . VAL A 1 320 ? -14.318 -2.371 15.796 1.00 97.62 320 VAL A C 1
ATOM 2435 O O . VAL A 1 320 ? -13.334 -1.905 16.374 1.00 97.62 320 VAL A O 1
ATOM 2438 N N . SER A 1 321 ? -15.097 -3.304 16.330 1.00 97.62 321 SER A N 1
ATOM 2439 C CA . SER A 1 321 ? -14.893 -3.875 17.655 1.00 97.62 321 SER A CA 1
ATOM 2440 C C . SER A 1 321 ? -13.662 -4.776 17.688 1.00 97.62 321 SER A C 1
ATOM 2442 O O . SER A 1 321 ? -13.521 -5.699 16.883 1.00 97.62 321 SER A O 1
ATOM 2444 N N . LEU A 1 322 ? -12.768 -4.521 18.645 1.00 97.19 322 LEU A N 1
ATOM 2445 C CA . LEU A 1 322 ? -11.575 -5.343 18.867 1.00 97.19 322 LEU A CA 1
ATOM 2446 C C . LEU A 1 322 ? -11.805 -6.459 19.892 1.00 97.19 322 LEU A C 1
ATOM 2448 O O . LEU A 1 322 ? -10.877 -7.218 20.166 1.00 97.19 322 LEU A O 1
ATOM 2452 N N . GLU A 1 323 ? -13.013 -6.574 20.447 1.00 96.50 323 GLU A N 1
ATOM 2453 C CA . GLU A 1 323 ? -13.354 -7.563 21.469 1.00 96.50 323 GLU A CA 1
ATOM 2454 C C . GLU A 1 323 ? -14.652 -8.307 21.120 1.00 96.50 323 GLU A C 1
ATOM 2456 O O . GLU A 1 323 ? -15.642 -7.671 20.736 1.00 96.50 323 GLU A O 1
ATOM 2461 N N . PRO A 1 324 ? -14.698 -9.638 21.306 1.00 96.50 324 PRO A N 1
ATOM 2462 C CA . PRO A 1 324 ? -15.918 -10.406 21.096 1.00 96.50 324 PRO A CA 1
ATOM 2463 C C . PRO A 1 324 ? -17.005 -9.987 22.093 1.00 96.50 324 PRO A C 1
ATOM 2465 O O . PRO A 1 324 ? -16.746 -9.764 23.275 1.00 96.50 324 PRO A O 1
ATOM 2468 N N . GLY A 1 325 ? -18.245 -9.891 21.619 1.00 96.12 325 GLY A N 1
ATOM 2469 C CA . GLY A 1 325 ? -19.420 -9.529 22.417 1.00 96.12 325 GLY A CA 1
ATOM 2470 C C . GLY A 1 325 ? -19.551 -8.036 22.730 1.00 96.12 325 GLY A C 1
ATOM 2471 O O . GLY A 1 325 ? -20.579 -7.611 23.261 1.00 96.12 325 GLY A O 1
ATOM 2472 N N . ARG A 1 326 ? -18.553 -7.211 22.392 1.00 96.56 326 ARG A N 1
ATOM 2473 C CA . ARG A 1 326 ? -18.625 -5.766 22.605 1.00 96.56 326 ARG A CA 1
ATOM 2474 C C . ARG A 1 326 ? -19.339 -5.093 21.438 1.00 96.56 326 ARG A C 1
ATOM 2476 O O . ARG A 1 326 ? -18.711 -4.807 20.423 1.00 96.56 326 ARG A O 1
ATOM 2483 N N . ALA A 1 327 ? -20.614 -4.777 21.636 1.00 96.69 327 ALA A N 1
ATOM 2484 C CA . ALA A 1 327 ? -21.422 -4.063 20.657 1.00 96.69 327 ALA A CA 1
ATOM 2485 C C . ALA A 1 327 ? -20.820 -2.691 20.304 1.00 96.69 327 ALA A C 1
ATOM 2487 O O . ALA A 1 327 ? -20.602 -1.846 21.178 1.00 96.69 327 ALA A O 1
ATOM 2488 N N . THR A 1 328 ? -20.605 -2.449 19.015 1.00 96.38 328 THR A N 1
ATOM 2489 C CA . THR A 1 328 ? -20.216 -1.142 18.479 1.00 96.38 328 THR A CA 1
ATOM 2490 C C . THR A 1 328 ? -21.121 -0.741 17.320 1.00 96.38 328 THR A C 1
ATOM 2492 O O . THR A 1 328 ? -21.694 -1.574 16.621 1.00 96.38 328 THR A O 1
ATOM 2495 N N . LYS A 1 329 ? -21.267 0.570 17.099 1.00 96.12 329 LYS A N 1
ATOM 2496 C CA . LYS A 1 329 ? -21.933 1.097 15.904 1.00 96.12 329 LYS A CA 1
ATOM 2497 C C . LYS A 1 329 ? -20.882 1.351 14.831 1.00 96.12 329 LYS A C 1
ATOM 2499 O O . LYS A 1 329 ? -20.280 2.429 14.805 1.00 96.12 329 LYS A O 1
ATOM 2504 N N . VAL A 1 330 ? -20.666 0.358 13.974 1.00 96.31 330 VAL A N 1
ATOM 2505 C CA . VAL A 1 330 ? -19.767 0.493 12.825 1.00 96.31 330 VAL A CA 1
ATOM 2506 C C . VAL A 1 330 ? -20.358 1.497 11.841 1.00 96.31 330 VAL A C 1
ATOM 2508 O O . VAL A 1 330 ? -21.541 1.429 11.504 1.00 96.31 330 VAL A O 1
ATOM 2511 N N . VAL A 1 331 ? -19.537 2.448 11.407 1.00 95.75 331 VAL A N 1
ATOM 2512 C CA . VAL A 1 331 ? -19.901 3.440 10.389 1.00 95.75 331 VAL A CA 1
ATOM 2513 C C . VAL A 1 331 ? -18.971 3.242 9.207 1.00 95.75 331 VAL A C 1
ATOM 2515 O O . VAL A 1 331 ? -17.760 3.185 9.395 1.00 95.75 331 VAL A O 1
ATOM 2518 N N . ILE A 1 332 ? -19.537 3.112 8.012 1.00 96.38 332 ILE A N 1
ATOM 2519 C CA . ILE A 1 332 ? -18.786 2.910 6.775 1.00 96.38 332 ILE A CA 1
ATOM 2520 C C . ILE A 1 332 ? -18.937 4.177 5.953 1.00 96.38 332 ILE A C 1
ATOM 2522 O O . ILE A 1 332 ? -20.057 4.555 5.611 1.00 96.38 332 ILE A O 1
ATOM 2526 N N . GLU A 1 333 ? -17.828 4.841 5.660 1.00 95.19 333 GLU A N 1
ATOM 2527 C CA . GLU A 1 333 ? -17.844 6.068 4.870 1.00 95.19 333 GLU A CA 1
ATOM 2528 C C . GLU A 1 333 ? -16.662 6.132 3.901 1.00 95.19 333 GLU A C 1
ATOM 2530 O O . GLU A 1 333 ? -15.579 5.613 4.196 1.00 95.19 333 GLU A O 1
ATOM 2535 N N . PRO A 1 334 ? -16.842 6.766 2.731 1.00 94.88 334 PRO A N 1
ATOM 2536 C CA . PRO A 1 334 ? -15.723 7.046 1.854 1.00 94.88 334 PRO A CA 1
ATOM 2537 C C . PRO A 1 334 ? -14.783 8.024 2.561 1.00 94.88 334 PRO A C 1
ATOM 2539 O O . PRO A 1 334 ? -15.210 9.030 3.134 1.00 94.88 334 PRO A O 1
ATOM 2542 N N . CYS A 1 335 ? -13.484 7.756 2.492 1.00 89.88 335 CYS A N 1
ATOM 2543 C CA . CYS A 1 335 ? -12.482 8.706 2.935 1.00 89.88 335 CYS A CA 1
ATOM 2544 C C . CYS A 1 335 ? -12.539 9.906 1.989 1.00 89.88 335 CYS A C 1
ATOM 2546 O O . CYS A 1 335 ? -12.147 9.815 0.823 1.00 89.88 335 CYS A O 1
ATOM 2548 N N . LYS A 1 336 ? -13.063 11.031 2.477 1.00 79.56 336 LYS A N 1
ATOM 2549 C CA . LYS A 1 336 ? -13.044 12.280 1.720 1.00 79.56 336 LYS A CA 1
ATOM 2550 C C . LYS A 1 336 ? -11.584 12.670 1.528 1.00 79.56 336 LYS A C 1
ATOM 2552 O O . LYS A 1 336 ? -10.904 12.988 2.504 1.00 79.56 336 LYS A O 1
ATOM 2557 N N . ALA A 1 337 ? -11.113 12.634 0.282 1.00 62.19 337 ALA A N 1
ATOM 2558 C CA . ALA A 1 337 ? -9.840 13.239 -0.073 1.00 62.19 337 ALA A CA 1
ATOM 2559 C C . ALA A 1 337 ? -9.854 14.675 0.462 1.00 62.19 337 ALA A C 1
ATOM 2561 O O . ALA A 1 337 ? -10.823 15.410 0.241 1.00 62.19 337 ALA A O 1
ATOM 2562 N N . ASP A 1 338 ? -8.838 15.059 1.234 1.00 44.81 338 ASP A N 1
ATOM 2563 C CA . ASP A 1 338 ? -8.780 16.434 1.704 1.00 44.81 338 ASP A CA 1
ATOM 2564 C C . ASP A 1 338 ? -8.722 17.368 0.481 1.00 44.81 338 ASP A C 1
ATOM 2566 O O . ASP A 1 338 ? -8.218 17.014 -0.588 1.00 44.81 338 ASP A O 1
ATOM 2570 N N . SER A 1 339 ? -9.268 18.576 0.604 1.00 35.12 339 SER A N 1
ATOM 2571 C CA . SER A 1 339 ? -9.336 19.549 -0.496 1.00 35.12 339 SER A CA 1
ATOM 2572 C C . SER A 1 339 ? -7.960 20.021 -0.996 1.00 35.12 339 SER A C 1
ATOM 2574 O O . SER A 1 339 ? -7.887 20.922 -1.828 1.00 35.12 339 SER A O 1
ATOM 2576 N N . ARG A 1 340 ? -6.860 19.464 -0.472 1.00 40.25 340 ARG A N 1
ATOM 2577 C CA . ARG A 1 340 ? -5.487 19.727 -0.910 1.00 40.25 340 ARG A CA 1
ATOM 2578 C C . ARG A 1 340 ? -4.972 18.649 -1.863 1.00 40.25 340 ARG A C 1
ATOM 2580 O O . ARG A 1 340 ? -3.816 18.727 -2.268 1.00 40.25 340 ARG A O 1
ATOM 2587 N N . GLY A 1 341 ? -5.802 17.667 -2.229 1.00 36.56 341 GLY A N 1
ATOM 2588 C CA . GLY A 1 341 ? -5.419 16.601 -3.157 1.00 36.56 341 GLY A CA 1
ATOM 2589 C C . GLY A 1 341 ? -4.283 15.730 -2.620 1.00 36.56 341 GLY A C 1
ATOM 2590 O O . GLY A 1 341 ? -3.637 15.022 -3.391 1.00 36.56 341 GLY A O 1
ATOM 2591 N N . VAL A 1 342 ? -4.016 15.791 -1.310 1.00 40.62 342 VAL A N 1
ATOM 2592 C CA . VAL A 1 342 ? -3.054 14.907 -0.666 1.00 40.62 342 VAL A CA 1
ATOM 2593 C C . VAL A 1 342 ? -3.840 13.687 -0.225 1.00 40.62 342 VAL A C 1
ATOM 2595 O O . VAL A 1 342 ? -4.632 13.726 0.715 1.00 40.62 342 VAL A O 1
ATOM 2598 N N . GLU A 1 343 ? -3.629 12.601 -0.955 1.00 45.03 343 GLU A N 1
ATOM 2599 C CA . GLU A 1 343 ? -4.107 11.259 -0.650 1.00 45.03 343 GLU A CA 1
ATOM 2600 C C . GLU A 1 343 ? -3.525 10.828 0.714 1.00 45.03 343 GLU A C 1
ATOM 2602 O O . GLU A 1 343 ? -2.452 10.238 0.838 1.00 45.03 343 GLU A O 1
ATOM 2607 N N . THR A 1 344 ? -4.192 11.239 1.792 1.00 43.41 344 THR A N 1
ATOM 2608 C CA . THR A 1 344 ? -3.705 11.144 3.180 1.00 43.41 344 THR A CA 1
ATOM 2609 C C . THR A 1 344 ? -3.632 9.707 3.703 1.00 43.41 344 THR A C 1
ATOM 2611 O O . THR A 1 344 ? -3.125 9.481 4.803 1.00 43.41 344 THR A O 1
ATOM 2614 N N . SER A 1 345 ? -4.068 8.723 2.916 1.00 42.47 345 SER A N 1
ATOM 2615 C CA . SER A 1 345 ? -3.946 7.295 3.215 1.00 42.47 345 SER A CA 1
ATOM 2616 C C . SER A 1 345 ? -2.553 6.720 2.922 1.00 42.47 345 SER A C 1
ATOM 2618 O O . SER A 1 345 ? -2.242 5.649 3.437 1.00 42.47 345 SER A O 1
ATOM 2620 N N . TYR A 1 346 ? -1.691 7.438 2.188 1.00 45.91 346 TYR A N 1
ATOM 2621 C CA . TYR A 1 346 ? -0.332 6.990 1.838 1.00 45.91 346 TYR A CA 1
ATOM 2622 C C . TYR A 1 346 ? 0.809 7.703 2.571 1.00 45.91 346 TYR A C 1
ATOM 2624 O O . TYR A 1 346 ? 1.984 7.449 2.304 1.00 45.91 346 TYR A O 1
ATOM 2632 N N . LEU A 1 347 ? 0.495 8.574 3.529 1.00 41.25 347 LEU A N 1
ATOM 2633 C CA . LEU A 1 347 ? 1.517 9.178 4.373 1.00 41.25 347 LEU A CA 1
ATOM 2634 C C . LEU A 1 347 ? 1.851 8.225 5.541 1.00 41.25 347 LEU A C 1
ATOM 2636 O O . LEU A 1 347 ? 0.970 7.960 6.368 1.00 41.25 347 LEU A O 1
ATOM 2640 N N . PRO A 1 348 ? 3.093 7.701 5.651 1.00 39.31 348 PRO A N 1
ATOM 2641 C CA . PRO A 1 348 ? 3.501 6.895 6.798 1.00 39.31 348 PRO A CA 1
ATOM 2642 C C . PRO A 1 348 ? 3.302 7.666 8.108 1.00 39.31 348 PRO A C 1
ATOM 2644 O O . PRO A 1 348 ? 3.240 8.897 8.133 1.00 39.31 348 PRO A O 1
ATOM 2647 N N . MET A 1 349 ? 3.198 6.923 9.212 1.00 33.81 349 MET A N 1
ATOM 2648 C CA . MET A 1 349 ? 2.779 7.394 10.541 1.00 33.81 349 MET A CA 1
ATOM 2649 C C . MET A 1 349 ? 3.463 8.692 11.023 1.00 33.81 349 MET A C 1
ATOM 2651 O O . MET A 1 349 ? 2.858 9.471 11.758 1.00 33.81 349 MET A O 1
ATOM 2655 N N . GLU A 1 350 ? 4.688 8.962 10.573 1.00 34.53 350 GLU A N 1
ATOM 2656 C CA . GLU A 1 350 ? 5.481 10.145 10.926 1.00 34.53 350 GLU A CA 1
ATOM 2657 C C . GLU A 1 350 ? 4.937 11.451 10.321 1.00 34.53 350 GLU A C 1
ATOM 2659 O O . GLU A 1 350 ? 4.923 12.485 10.991 1.00 34.53 350 GLU A O 1
ATOM 2664 N N . ALA A 1 351 ? 4.380 11.409 9.109 1.00 33.22 351 ALA A N 1
ATOM 2665 C CA . ALA A 1 351 ? 3.792 12.586 8.470 1.00 33.22 351 ALA A CA 1
ATOM 2666 C C . ALA A 1 351 ? 2.476 13.018 9.145 1.00 33.22 351 ALA A C 1
ATOM 2668 O O . ALA A 1 351 ? 2.117 14.192 9.115 1.00 33.22 351 ALA A O 1
ATOM 2669 N N . ARG A 1 352 ? 1.788 12.112 9.852 1.00 39.38 352 ARG A N 1
ATOM 2670 C CA . ARG A 1 352 ? 0.547 12.433 10.583 1.00 39.38 352 ARG A CA 1
ATOM 2671 C C . ARG A 1 352 ? 0.799 13.171 11.895 1.00 39.38 352 ARG A C 1
ATOM 2673 O O . ARG A 1 352 ? -0.036 13.971 12.297 1.00 39.38 352 ARG A O 1
ATOM 2680 N N . VAL A 1 353 ? 1.961 12.962 12.518 1.00 31.80 353 VAL A N 1
ATOM 2681 C CA . VAL A 1 353 ? 2.402 13.742 13.689 1.00 31.80 353 VAL A CA 1
ATOM 2682 C C . VAL A 1 353 ? 2.903 15.132 13.262 1.00 31.80 353 VAL A C 1
ATOM 2684 O O . VAL A 1 353 ? 2.718 16.100 13.992 1.00 31.80 353 VAL A O 1
ATOM 2687 N N . ALA A 1 354 ? 3.444 15.271 12.045 1.00 32.88 354 ALA A N 1
ATOM 2688 C CA . ALA A 1 354 ? 3.895 16.557 11.498 1.00 32.88 354 ALA A CA 1
ATOM 2689 C C . ALA A 1 354 ? 2.751 17.493 11.042 1.00 32.88 354 ALA A C 1
ATOM 2691 O O . ALA A 1 354 ? 2.905 18.718 11.064 1.00 32.88 354 ALA A O 1
ATOM 2692 N N . ILE A 1 355 ? 1.576 16.943 10.702 1.00 33.16 355 ILE A N 1
ATOM 2693 C CA . ILE A 1 355 ? 0.381 17.711 10.288 1.00 33.16 355 ILE A CA 1
ATOM 2694 C C . ILE A 1 355 ? -0.186 18.592 11.425 1.00 33.16 355 ILE A C 1
ATOM 2696 O O . ILE A 1 355 ? -0.988 19.486 11.164 1.00 33.16 355 ILE A O 1
ATOM 2700 N N . ALA A 1 356 ? 0.303 18.445 12.661 1.00 33.88 356 ALA A N 1
ATOM 2701 C CA . ALA A 1 356 ? -0.037 19.329 13.775 1.00 33.88 356 ALA A CA 1
ATOM 2702 C C . ALA A 1 356 ? 0.740 20.669 13.826 1.00 33.88 356 ALA A C 1
ATOM 2704 O O . ALA A 1 356 ? 0.460 21.461 14.720 1.00 33.88 356 ALA A O 1
ATOM 2705 N N . GLY A 1 357 ? 1.659 20.994 12.898 1.00 34.38 357 GLY A N 1
ATOM 2706 C CA . GLY A 1 357 ? 2.179 22.377 12.865 1.00 34.38 357 GLY A CA 1
ATOM 2707 C C . GLY A 1 357 ? 3.496 22.694 12.158 1.00 34.38 357 GLY A C 1
ATOM 2708 O O . GLY A 1 357 ? 3.930 23.841 12.240 1.00 34.38 357 GLY A O 1
ATOM 2709 N N . TRP A 1 358 ? 4.142 21.766 11.446 1.00 39.09 358 TRP A N 1
ATOM 2710 C CA . TRP A 1 358 ? 5.431 22.062 10.801 1.00 39.09 358 TRP A CA 1
ATOM 2711 C C . TRP A 1 358 ? 5.428 21.672 9.319 1.00 39.09 358 TRP A C 1
ATOM 2713 O O . TRP A 1 358 ? 5.166 20.532 8.958 1.00 39.09 358 TRP A O 1
ATOM 2723 N N . GLY A 1 359 ? 5.699 22.646 8.443 1.00 37.69 359 GLY A N 1
ATOM 2724 C CA . GLY A 1 359 ? 5.799 22.422 6.997 1.00 37.69 359 GLY A CA 1
ATOM 2725 C C . GLY A 1 359 ? 7.079 21.678 6.593 1.00 37.69 359 GLY A C 1
ATOM 2726 O O . GLY A 1 359 ? 8.108 21.805 7.255 1.00 37.69 359 GLY A O 1
ATOM 2727 N N . GLU A 1 360 ? 7.016 20.979 5.454 1.00 36.91 360 GLU A N 1
ATOM 2728 C CA . GLU A 1 360 ? 8.069 20.146 4.830 1.00 36.91 360 GLU A CA 1
ATOM 2729 C C . GLU A 1 360 ? 9.492 20.735 4.849 1.00 36.91 360 GLU A C 1
ATOM 2731 O O . GLU A 1 360 ? 10.464 20.002 4.996 1.00 36.91 360 GLU A O 1
ATOM 2736 N N . LYS A 1 361 ? 9.651 22.062 4.770 1.00 35.50 361 LYS A N 1
ATOM 2737 C CA . LYS A 1 361 ? 10.956 22.713 4.539 1.00 35.50 361 LYS A CA 1
ATOM 2738 C C . LYS A 1 361 ? 11.982 22.620 5.685 1.00 35.50 361 LYS A C 1
ATOM 2740 O O . LYS A 1 361 ? 13.113 23.064 5.490 1.00 35.50 361 LYS A O 1
ATOM 2745 N N . ARG A 1 362 ? 11.637 22.082 6.864 1.00 39.56 362 ARG A N 1
ATOM 2746 C CA . ARG A 1 362 ? 12.600 21.869 7.972 1.00 39.56 362 ARG A CA 1
ATOM 2747 C C . ARG A 1 362 ? 12.866 20.404 8.330 1.00 39.56 362 ARG A C 1
ATOM 2749 O O . ARG A 1 362 ? 13.860 20.164 9.007 1.00 39.56 362 ARG A O 1
ATOM 2756 N N . ILE A 1 363 ? 12.066 19.434 7.875 1.00 42.62 363 ILE A N 1
ATOM 2757 C CA . ILE A 1 363 ? 12.363 18.008 8.132 1.00 42.62 363 ILE A CA 1
ATOM 2758 C C . ILE A 1 363 ? 13.645 17.592 7.388 1.00 42.62 363 ILE A C 1
ATOM 2760 O O . ILE A 1 363 ? 14.468 16.874 7.949 1.00 42.62 363 ILE A O 1
ATOM 2764 N N . ASP A 1 364 ? 13.916 18.203 6.232 1.00 37.81 364 ASP A N 1
ATOM 2765 C CA . ASP A 1 364 ? 15.202 18.101 5.521 1.00 37.81 364 ASP A CA 1
ATOM 2766 C C . ASP A 1 364 ? 16.389 18.760 6.261 1.00 37.81 364 ASP A C 1
ATOM 2768 O O . ASP A 1 364 ? 17.516 18.770 5.766 1.00 37.81 364 ASP A O 1
ATOM 2772 N N . ARG A 1 365 ? 16.159 19.351 7.442 1.00 41.91 365 ARG A N 1
ATOM 2773 C CA . ARG A 1 365 ? 17.163 20.039 8.264 1.00 41.91 365 ARG A CA 1
ATOM 2774 C C . ARG A 1 365 ? 16.987 19.761 9.756 1.00 41.91 365 ARG A C 1
ATOM 2776 O O . ARG A 1 365 ? 17.125 20.678 10.565 1.00 41.91 365 ARG A O 1
ATOM 2783 N N . ALA A 1 366 ? 16.705 18.520 10.158 1.00 49.66 366 ALA A N 1
ATOM 2784 C CA . ALA A 1 366 ? 17.052 18.142 11.527 1.00 49.66 366 ALA A CA 1
ATOM 2785 C C . ALA A 1 366 ? 18.552 18.431 11.698 1.00 49.66 366 ALA A C 1
ATOM 2787 O O . ALA A 1 366 ? 19.375 17.796 11.039 1.00 49.66 366 ALA A O 1
ATOM 2788 N N . SER A 1 367 ? 18.900 19.449 12.492 1.00 55.03 367 SER A N 1
ATOM 2789 C CA . SER A 1 367 ? 20.296 19.809 12.724 1.00 55.03 367 SER A CA 1
ATOM 2790 C C . SER A 1 367 ? 20.991 18.592 13.314 1.00 55.03 367 SER A C 1
ATOM 2792 O O . SER A 1 367 ? 20.715 18.210 14.453 1.00 55.03 367 SER A O 1
ATOM 2794 N N . LEU A 1 368 ? 21.847 17.959 12.515 1.00 52.69 368 LEU A N 1
ATOM 2795 C CA . LEU A 1 368 ? 22.743 16.930 12.998 1.00 52.69 368 LEU A CA 1
ATOM 2796 C C . LEU A 1 368 ? 23.815 17.653 13.802 1.00 52.69 368 LEU A C 1
ATOM 2798 O O . LEU A 1 368 ? 24.715 18.274 13.235 1.00 52.69 368 LEU A O 1
ATOM 2802 N N . LEU A 1 369 ? 23.663 17.638 15.121 1.00 65.88 369 LEU A N 1
ATOM 2803 C CA . LEU A 1 369 ? 24.722 18.112 15.994 1.00 65.88 369 LEU A CA 1
ATOM 2804 C C . LEU A 1 369 ? 25.836 17.065 16.014 1.00 65.88 369 LEU A C 1
ATOM 2806 O O . LEU A 1 369 ? 25.604 15.880 15.747 1.00 65.88 369 LEU A O 1
ATOM 2810 N N . GLY A 1 370 ? 27.060 17.537 16.258 1.00 68.38 370 GLY A N 1
ATOM 2811 C CA . GLY A 1 370 ? 28.233 16.677 16.355 1.00 68.38 370 GLY A CA 1
ATOM 2812 C C . GLY A 1 370 ? 28.031 15.547 17.372 1.00 68.38 370 GLY A C 1
ATOM 2813 O O . GLY A 1 370 ? 27.096 15.590 18.174 1.00 68.38 370 GLY A O 1
ATOM 2814 N N . PRO A 1 371 ? 28.878 14.512 17.323 1.00 67.06 371 PRO A N 1
ATOM 2815 C CA . PRO A 1 371 ? 28.754 13.391 18.236 1.00 67.06 371 PRO A CA 1
ATOM 2816 C C . PRO A 1 371 ? 28.765 13.846 19.697 1.00 67.06 371 PRO A C 1
ATOM 2818 O O . PRO A 1 371 ? 29.646 14.612 20.078 1.00 67.06 371 PRO A O 1
ATOM 2821 N N . ILE A 1 372 ? 27.848 13.324 20.517 1.00 67.62 372 ILE A N 1
ATOM 2822 C CA . ILE A 1 372 ? 27.988 13.439 21.973 1.00 67.62 372 ILE A CA 1
ATOM 2823 C C . ILE A 1 372 ? 29.148 12.529 22.371 1.00 67.62 372 ILE A C 1
ATOM 2825 O O . ILE A 1 372 ? 29.060 11.306 22.200 1.00 67.6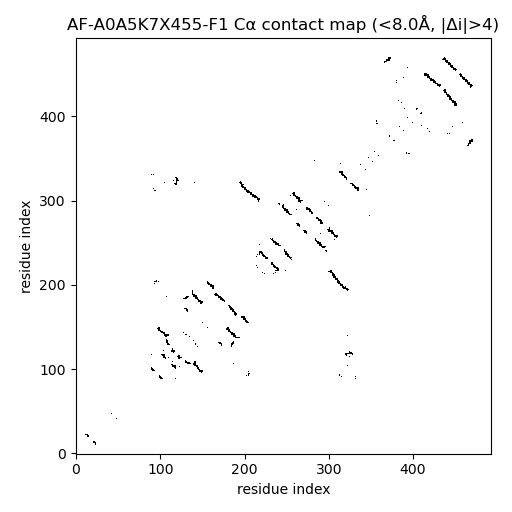2 372 ILE A O 1
ATOM 2829 N N . THR A 1 373 ? 30.244 13.108 22.860 1.00 60.22 373 THR A N 1
ATOM 2830 C CA . THR A 1 373 ? 31.302 12.313 23.488 1.00 60.22 373 THR A CA 1
ATOM 2831 C C . THR A 1 373 ? 30.867 11.908 24.898 1.00 60.22 373 THR A C 1
ATOM 2833 O O . THR A 1 373 ? 30.025 12.551 25.529 1.00 60.22 373 THR A O 1
ATOM 2836 N N . SER A 1 374 ? 31.371 10.775 25.381 1.00 50.78 374 SER A N 1
ATOM 2837 C CA . SER A 1 374 ? 31.012 10.237 26.693 1.00 50.78 374 SER A CA 1
ATOM 2838 C C . SER A 1 374 ? 31.349 11.247 27.794 1.00 50.78 374 SER A C 1
ATOM 2840 O O . SER A 1 374 ? 32.508 11.610 27.983 1.00 50.78 374 SER A O 1
ATOM 2842 N N . GLY A 1 375 ? 30.323 11.726 28.504 1.00 61.47 375 GLY A N 1
ATOM 2843 C CA . GLY A 1 375 ? 30.460 12.705 29.586 1.00 61.47 375 GLY A CA 1
ATOM 2844 C C . GLY A 1 375 ? 30.184 14.162 29.205 1.00 61.47 375 GLY A C 1
ATOM 2845 O O . GLY A 1 375 ? 30.148 14.999 30.105 1.00 61.47 375 GLY A O 1
ATOM 2846 N N . GLU A 1 376 ? 29.938 14.482 27.931 1.00 68.75 376 GLU A N 1
ATOM 2847 C CA . GLU A 1 376 ? 29.487 15.823 27.544 1.00 68.75 376 GLU A CA 1
ATOM 2848 C C . GLU A 1 376 ? 27.986 16.016 27.798 1.00 68.75 376 GLU A C 1
ATOM 2850 O O . GLU A 1 376 ? 27.159 15.126 27.571 1.00 68.75 376 GLU A O 1
ATOM 2855 N N . GLU A 1 377 ? 27.633 17.206 28.284 1.00 76.50 377 GLU A N 1
ATOM 2856 C CA . GLU A 1 377 ? 26.246 17.615 28.470 1.00 76.50 377 GLU A CA 1
ATOM 2857 C C . GLU A 1 377 ? 25.548 17.697 27.107 1.00 76.50 377 GLU A C 1
ATOM 2859 O O . GLU A 1 377 ? 26.079 18.246 26.139 1.00 76.50 377 GLU A O 1
ATOM 2864 N N . VAL A 1 378 ? 24.348 17.119 27.013 1.00 78.88 378 VAL A N 1
ATOM 2865 C CA . VAL A 1 378 ? 23.571 17.129 25.773 1.00 78.88 378 VAL A CA 1
ATOM 2866 C C . VAL A 1 378 ? 23.251 18.574 25.409 1.00 78.88 378 VAL A C 1
ATOM 2868 O O . VAL A 1 378 ? 22.485 19.237 26.101 1.00 78.88 378 VAL A O 1
ATOM 2871 N N . VAL A 1 379 ? 23.802 19.056 24.294 1.00 80.81 379 VAL A N 1
ATOM 2872 C CA . VAL A 1 379 ? 23.507 20.409 23.814 1.00 80.81 379 VAL A CA 1
ATOM 2873 C C . VAL A 1 379 ? 22.080 20.444 23.272 1.00 80.81 379 VAL A C 1
ATOM 2875 O O . VAL A 1 379 ? 21.724 19.755 22.304 1.00 80.81 379 VAL A O 1
ATOM 2878 N N . PHE A 1 380 ? 21.241 21.247 23.912 1.00 82.44 380 PHE A N 1
ATOM 2879 C CA . PHE A 1 380 ? 19.895 21.538 23.443 1.00 82.44 380 PHE A CA 1
ATOM 2880 C C . PHE A 1 380 ? 19.931 22.696 22.451 1.00 82.44 380 PHE A C 1
ATOM 2882 O O . PHE A 1 380 ? 20.759 23.596 22.574 1.00 82.44 380 PHE A O 1
ATOM 2889 N N . LEU A 1 381 ? 19.049 22.662 21.451 1.00 81.88 381 LEU A N 1
ATOM 2890 C CA . LEU A 1 381 ? 18.936 23.773 20.514 1.00 81.88 381 LEU A CA 1
ATOM 2891 C C . LEU A 1 381 ? 18.498 25.036 21.254 1.00 81.88 381 LEU A C 1
ATOM 2893 O O . LEU A 1 381 ? 17.652 24.982 22.150 1.00 81.88 381 LEU A O 1
ATOM 2897 N N . ASP A 1 382 ? 19.043 26.171 20.832 1.00 86.56 382 ASP A N 1
ATOM 2898 C CA . ASP A 1 382 ? 18.515 27.467 21.225 1.00 86.56 382 ASP A CA 1
ATOM 2899 C C . ASP A 1 382 ? 17.040 27.584 20.812 1.00 86.56 382 ASP A C 1
ATOM 2901 O O . ASP A 1 382 ? 16.611 26.973 19.822 1.00 86.56 382 ASP A O 1
ATOM 2905 N N . PRO A 1 383 ? 16.230 28.357 21.559 1.00 88.50 383 PRO A N 1
ATOM 2906 C CA . PRO A 1 383 ? 14.873 28.633 21.124 1.00 88.50 383 PRO A CA 1
ATOM 2907 C C . PRO A 1 383 ? 14.878 29.265 19.713 1.00 88.50 383 PRO A C 1
ATOM 2909 O O . PRO A 1 383 ? 15.762 30.068 19.410 1.00 88.50 383 PRO A O 1
ATOM 2912 N N . PRO A 1 384 ? 13.873 28.973 18.866 1.00 88.38 384 PRO A N 1
ATOM 2913 C CA . PRO A 1 384 ? 13.692 29.610 17.561 1.00 88.38 384 PRO A CA 1
ATOM 2914 C C . PRO A 1 384 ? 13.712 31.130 17.644 1.00 88.38 384 PRO A C 1
ATOM 2916 O O . PRO A 1 384 ? 13.352 31.711 18.675 1.00 88.38 384 PRO A O 1
ATOM 2919 N N . SER A 1 385 ? 14.055 31.783 16.536 1.00 92.75 385 SER A N 1
ATOM 2920 C CA . SER A 1 385 ? 13.939 33.239 16.429 1.00 92.75 385 SER A CA 1
ATOM 2921 C C . SER A 1 385 ? 12.474 33.688 16.507 1.00 92.75 385 SER A C 1
ATOM 2923 O O . SER A 1 385 ? 11.554 32.907 16.268 1.00 92.75 385 SER A O 1
ATOM 2925 N N . ASP A 1 386 ? 12.239 34.957 16.839 1.00 93.19 386 ASP A N 1
ATOM 2926 C CA . ASP A 1 386 ? 10.880 35.516 16.946 1.00 93.19 386 ASP A CA 1
ATOM 2927 C C . ASP A 1 386 ? 10.096 35.372 15.634 1.00 93.19 386 ASP A C 1
ATOM 2929 O O . ASP A 1 386 ? 8.924 35.006 15.641 1.00 93.19 386 ASP A O 1
ATOM 2933 N N . GLU A 1 387 ? 10.765 35.554 14.495 1.00 90.06 387 GLU A N 1
ATOM 2934 C CA . GLU A 1 387 ? 10.182 35.361 13.164 1.00 90.06 387 GLU A CA 1
ATOM 2935 C C . GLU A 1 387 ? 9.694 33.917 12.947 1.00 90.06 387 GLU A C 1
ATOM 2937 O O . GLU A 1 387 ? 8.626 33.682 12.378 1.00 90.06 387 GLU A O 1
ATOM 2942 N N . GLU A 1 388 ? 10.452 32.929 13.425 1.00 86.75 388 GLU A N 1
ATOM 2943 C CA . GLU A 1 388 ? 10.069 31.518 13.333 1.00 86.75 388 GLU A CA 1
ATOM 2944 C C . GLU A 1 388 ? 8.878 31.200 14.237 1.00 86.75 388 GLU A C 1
ATOM 2946 O O . GLU A 1 388 ? 7.958 30.497 13.811 1.00 86.75 388 GLU A O 1
ATOM 2951 N N . VAL A 1 389 ? 8.852 31.773 15.444 1.00 91.06 389 VAL A N 1
ATOM 2952 C CA . VAL A 1 389 ? 7.719 31.658 16.371 1.00 91.06 389 VAL A CA 1
ATOM 2953 C C . VAL A 1 389 ? 6.449 32.227 15.741 1.00 91.06 389 VAL A C 1
ATOM 2955 O O . VAL A 1 389 ? 5.411 31.569 15.780 1.00 91.06 389 VAL A O 1
ATOM 2958 N N . LEU A 1 390 ? 6.520 33.392 15.088 1.00 90.94 390 LEU A N 1
ATOM 2959 C CA . LEU A 1 390 ? 5.365 34.004 14.421 1.00 90.94 390 LEU A CA 1
ATOM 2960 C C . LEU A 1 390 ? 4.857 33.175 13.234 1.00 90.94 390 LEU A C 1
ATOM 2962 O O . LEU A 1 390 ? 3.646 33.039 13.055 1.00 90.94 390 LEU A O 1
ATOM 2966 N N . LYS A 1 391 ? 5.754 32.553 12.458 1.00 88.19 391 LYS A N 1
ATOM 2967 C CA . LYS A 1 391 ? 5.372 31.649 11.356 1.00 88.19 391 LYS A CA 1
ATOM 2968 C C . LYS A 1 391 ? 4.669 30.385 11.849 1.00 88.19 391 LYS A C 1
ATOM 2970 O O . LYS A 1 391 ? 3.749 29.906 11.184 1.00 88.19 391 LYS A O 1
ATOM 2975 N N . VAL A 1 392 ? 5.108 29.827 12.980 1.00 85.31 392 VAL A N 1
ATOM 2976 C CA . VAL A 1 392 ? 4.442 28.677 13.617 1.00 85.31 392 VAL A CA 1
ATOM 2977 C C . VAL A 1 392 ? 3.103 29.105 14.195 1.00 85.31 392 VAL A C 1
ATOM 2979 O O . VAL A 1 392 ? 2.103 28.429 13.955 1.00 85.31 392 VAL A O 1
ATOM 2982 N N . PHE A 1 393 ? 3.071 30.251 14.882 1.00 87.62 393 PHE A N 1
ATOM 2983 C CA . PHE A 1 393 ? 1.854 30.822 15.435 1.00 87.62 393 PHE A CA 1
ATOM 2984 C C . PHE A 1 393 ? 0.787 30.918 14.349 1.00 87.62 393 PHE A C 1
ATOM 2986 O O . PHE A 1 393 ? -0.203 30.211 14.459 1.00 87.62 393 PHE A O 1
ATOM 2993 N N . GLN A 1 394 ? 1.032 31.628 13.240 1.00 85.25 394 GLN A N 1
ATOM 2994 C CA . GLN A 1 394 ? 0.085 31.797 12.119 1.00 85.25 394 GLN A CA 1
ATOM 2995 C C . GLN A 1 394 ? -0.554 30.502 11.597 1.00 85.25 394 GLN A C 1
ATOM 2997 O O . GLN A 1 394 ? -1.686 30.519 11.113 1.00 85.25 394 GLN A O 1
ATOM 3002 N N . LYS A 1 395 ? 0.180 29.388 11.650 1.00 82.19 395 LYS A N 1
ATOM 3003 C CA . LYS A 1 395 ? -0.270 28.082 11.151 1.00 82.19 395 LYS A CA 1
ATOM 3004 C C . LYS A 1 395 ? -0.988 27.252 12.209 1.00 82.19 395 LYS A C 1
ATOM 3006 O O . LYS A 1 395 ? -1.581 26.231 11.864 1.00 82.19 395 LYS A O 1
ATOM 3011 N N . SER A 1 396 ? -0.929 27.661 13.473 1.00 80.44 396 SER A N 1
ATOM 3012 C CA . SER A 1 396 ? -1.521 26.927 14.580 1.00 80.44 396 SER A CA 1
ATOM 3013 C C . SER A 1 396 ? -3.053 26.950 14.489 1.00 80.44 396 SER A C 1
ATOM 3015 O O . SER A 1 396 ? -3.660 28.026 14.443 1.00 80.44 396 SER A O 1
ATOM 3017 N N . PRO A 1 397 ? -3.720 25.781 14.505 1.00 74.12 397 PRO A N 1
ATOM 3018 C CA . PRO A 1 397 ? -5.179 25.696 14.444 1.00 74.12 397 PRO A CA 1
ATOM 3019 C C . PRO A 1 397 ? -5.862 26.238 15.711 1.00 74.12 397 PRO A C 1
ATOM 3021 O O . PRO A 1 397 ? -7.071 26.459 15.707 1.00 74.12 397 PRO A O 1
ATOM 3024 N N . HIS A 1 398 ? -5.099 26.462 16.785 1.00 68.31 398 HIS A N 1
ATOM 3025 C CA . HIS A 1 398 ? -5.602 26.912 18.083 1.00 68.31 398 HIS A CA 1
ATOM 3026 C C . HIS A 1 398 ? -5.743 28.437 18.206 1.00 68.31 398 HIS A C 1
ATOM 3028 O O . HIS A 1 398 ? -6.221 28.918 19.231 1.00 68.31 398 HIS A O 1
ATOM 3034 N N . ILE A 1 399 ? -5.374 29.207 17.176 1.00 73.06 399 ILE A N 1
ATOM 3035 C CA . ILE A 1 399 ? -5.537 30.663 17.196 1.00 73.06 399 ILE A CA 1
ATOM 3036 C C . ILE A 1 399 ? -7.027 31.036 17.165 1.00 73.06 399 ILE A C 1
ATOM 3038 O O . ILE A 1 399 ? -7.772 30.650 16.255 1.00 73.06 399 ILE A O 1
ATOM 3042 N N . LYS A 1 400 ? -7.450 31.877 18.117 1.00 74.44 400 LYS A N 1
ATOM 3043 C CA . LYS A 1 400 ? -8.783 32.495 18.128 1.00 74.44 400 LYS A CA 1
ATOM 3044 C C . LYS A 1 400 ? -9.043 33.255 16.822 1.00 74.44 400 LYS A C 1
ATOM 3046 O O . LYS A 1 400 ? -8.181 33.941 16.285 1.00 74.44 400 LYS A O 1
ATOM 3051 N N . ARG A 1 401 ? -10.274 33.192 16.304 1.00 69.62 401 ARG A N 1
ATOM 3052 C CA . ARG A 1 401 ? -10.640 33.854 15.031 1.00 69.62 401 ARG A CA 1
ATOM 3053 C C . ARG A 1 401 ? -10.393 35.372 15.009 1.00 69.62 401 ARG A C 1
ATOM 3055 O O . ARG A 1 401 ? -10.316 35.931 13.924 1.00 69.62 401 ARG A O 1
ATOM 3062 N N . SER A 1 402 ? -10.280 36.021 16.168 1.00 71.81 402 SER A N 1
ATOM 3063 C CA . SER A 1 402 ? -10.031 37.460 16.313 1.00 71.81 402 SER A CA 1
ATOM 3064 C C . SER A 1 402 ? -8.555 37.865 16.221 1.00 71.81 402 SER A C 1
ATOM 3066 O O . SER A 1 402 ? -8.262 39.056 16.175 1.00 71.81 402 SER A O 1
ATOM 3068 N N . THR A 1 403 ? -7.621 36.914 16.216 1.00 75.38 403 THR A N 1
ATOM 3069 C CA . THR A 1 403 ? -6.186 37.213 16.209 1.00 75.38 403 THR A CA 1
ATOM 3070 C C . THR A 1 403 ? -5.704 37.544 14.788 1.00 75.38 403 THR A C 1
ATOM 3072 O O . THR A 1 403 ? -6.149 36.900 13.830 1.00 75.38 403 THR A O 1
ATOM 3075 N N . PRO A 1 404 ? -4.791 38.519 14.611 1.00 74.81 404 PRO A N 1
ATOM 3076 C CA . PRO A 1 404 ? -4.266 38.872 13.296 1.00 74.81 404 PRO A CA 1
ATOM 3077 C C . PRO A 1 404 ? -3.615 37.676 12.592 1.00 74.81 404 PRO A C 1
ATOM 3079 O O . PRO A 1 404 ? -2.855 36.929 13.206 1.00 74.81 404 PRO A O 1
ATOM 3082 N N . ARG A 1 405 ? -3.917 37.493 11.300 1.00 76.06 405 ARG A N 1
ATOM 3083 C CA . ARG A 1 405 ? -3.438 36.342 10.510 1.00 76.06 405 ARG A CA 1
ATOM 3084 C C . ARG A 1 405 ? -2.395 36.689 9.456 1.00 76.06 405 ARG A C 1
ATOM 3086 O O . ARG A 1 405 ? -1.696 35.785 9.009 1.00 76.06 405 ARG A O 1
ATOM 3093 N N . SER A 1 406 ? -2.299 37.951 9.040 1.00 85.69 406 SER A N 1
ATOM 3094 C CA . SER A 1 406 ? -1.278 38.354 8.075 1.00 85.69 406 SER A CA 1
ATOM 3095 C C . SER A 1 406 ? 0.068 38.577 8.772 1.00 85.69 406 SER A C 1
ATOM 3097 O O . SER A 1 406 ? 0.130 38.983 9.935 1.00 85.69 406 SER A O 1
ATOM 3099 N N . GLU A 1 407 ? 1.157 38.297 8.058 1.00 83.12 407 GLU A N 1
ATOM 3100 C CA . GLU A 1 407 ? 2.526 38.520 8.540 1.00 83.12 407 GLU A CA 1
ATOM 3101 C C . GLU A 1 407 ? 2.796 40.002 8.818 1.00 83.12 407 GLU A C 1
ATOM 3103 O O . GLU A 1 407 ? 3.401 40.339 9.833 1.00 83.12 407 GLU A O 1
ATOM 3108 N N . GLU A 1 408 ? 2.246 40.883 7.982 1.00 83.75 408 GLU A N 1
ATOM 3109 C CA . GLU A 1 408 ? 2.345 42.332 8.147 1.00 83.75 408 GLU A CA 1
ATOM 3110 C C . GLU A 1 408 ? 1.590 42.828 9.391 1.00 83.75 408 GLU A C 1
ATOM 3112 O O . GLU A 1 408 ? 2.100 43.676 10.125 1.00 83.75 408 GLU A O 1
ATOM 3117 N N . ASP A 1 409 ? 0.409 42.272 9.688 1.00 85.00 409 ASP A N 1
ATOM 3118 C CA . ASP A 1 409 ? -0.337 42.645 10.894 1.00 85.00 409 ASP A CA 1
ATOM 3119 C C . ASP A 1 409 ? 0.358 42.168 12.169 1.00 85.00 409 ASP A C 1
ATOM 3121 O O . ASP A 1 409 ? 0.387 42.894 13.162 1.00 85.00 409 ASP A O 1
ATOM 3125 N N . LEU A 1 410 ? 0.913 40.953 12.156 1.00 86.75 410 LEU A N 1
ATOM 3126 C CA . LEU A 1 410 ? 1.642 40.412 13.302 1.00 86.75 410 LEU A CA 1
ATOM 3127 C C . LEU A 1 410 ? 2.917 41.212 13.569 1.00 86.75 410 LEU A C 1
ATOM 3129 O O . LEU A 1 410 ? 3.166 41.571 14.715 1.00 86.75 410 LEU A O 1
ATOM 3133 N N . ALA A 1 411 ? 3.660 41.589 12.526 1.00 83.50 411 ALA A N 1
ATOM 3134 C CA . ALA A 1 411 ? 4.837 42.443 12.667 1.00 83.50 411 ALA A CA 1
ATOM 3135 C C . ALA A 1 411 ? 4.509 43.827 13.258 1.00 83.50 411 ALA A C 1
ATOM 3137 O O . ALA A 1 411 ? 5.338 44.410 13.950 1.00 83.50 411 ALA A O 1
ATOM 3138 N N . ARG A 1 412 ? 3.304 44.359 13.003 1.00 85.19 412 ARG A N 1
ATOM 3139 C CA . ARG A 1 412 ? 2.867 45.655 13.545 1.00 85.19 412 ARG A CA 1
ATOM 3140 C C . ARG A 1 412 ? 2.302 45.578 14.957 1.00 85.19 412 ARG A C 1
ATOM 3142 O O . ARG A 1 412 ? 2.431 46.554 15.685 1.00 85.19 412 ARG A O 1
ATOM 3149 N N . LYS A 1 413 ? 1.627 44.480 15.309 1.00 91.19 413 LYS A N 1
ATOM 3150 C CA . LYS A 1 413 ? 0.822 44.371 16.538 1.00 91.19 413 LYS A CA 1
ATOM 3151 C C . LYS A 1 413 ? 1.499 43.610 17.669 1.00 91.19 413 LYS A C 1
ATOM 3153 O O . LYS A 1 413 ? 1.029 43.713 18.799 1.00 91.19 413 LYS A O 1
ATOM 3158 N N . VAL A 1 414 ? 2.541 42.832 17.391 1.00 94.31 414 VAL A N 1
ATOM 3159 C CA . VAL A 1 414 ? 3.290 42.114 18.428 1.00 94.31 414 VAL A CA 1
ATOM 3160 C C . VAL A 1 414 ? 4.227 43.091 19.132 1.00 94.31 414 VAL A C 1
ATOM 3162 O O . VAL A 1 414 ? 5.015 43.776 18.488 1.00 94.31 414 VAL A O 1
ATOM 3165 N N . ASP A 1 415 ? 4.114 43.156 20.454 1.00 95.12 415 ASP A N 1
ATOM 3166 C CA . ASP A 1 415 ? 4.951 43.989 21.320 1.00 95.12 415 ASP A CA 1
ATOM 3167 C C . ASP A 1 415 ? 6.192 43.217 21.793 1.00 95.12 415 ASP A C 1
ATOM 3169 O O . ASP A 1 415 ? 7.327 43.664 21.632 1.00 95.12 415 ASP A O 1
ATOM 3173 N N . ARG A 1 416 ? 5.987 42.001 22.319 1.00 96.44 416 ARG A N 1
ATOM 3174 C CA . ARG A 1 416 ? 7.060 41.121 22.806 1.00 96.44 416 ARG A CA 1
ATOM 3175 C C . ARG A 1 416 ? 6.684 39.652 22.655 1.00 96.44 416 ARG A C 1
ATOM 3177 O O . ARG A 1 416 ? 5.523 39.283 22.812 1.00 96.44 416 ARG A O 1
ATOM 3184 N N . ILE A 1 417 ? 7.687 38.801 22.438 1.00 96.56 417 ILE A N 1
ATOM 3185 C CA . ILE A 1 417 ? 7.563 37.345 22.545 1.00 96.56 417 ILE A CA 1
ATOM 3186 C C . ILE A 1 417 ? 8.408 36.863 23.722 1.00 96.56 417 ILE A C 1
ATOM 3188 O O . ILE A 1 417 ? 9.628 37.023 23.732 1.00 96.56 417 ILE A O 1
ATOM 3192 N N . GLU A 1 418 ? 7.770 36.247 24.711 1.00 96.56 418 GLU A N 1
ATOM 3193 C CA . GLU A 1 418 ? 8.467 35.536 25.780 1.00 96.56 418 GLU A CA 1
ATOM 3194 C C . GLU A 1 418 ? 8.628 34.062 25.428 1.00 96.56 418 GLU A C 1
ATOM 3196 O O . GLU A 1 418 ? 7.727 33.434 24.872 1.00 96.56 418 GLU A O 1
ATOM 3201 N N . LYS A 1 419 ? 9.789 33.498 25.771 1.00 96.44 419 LYS A N 1
ATOM 3202 C CA . LYS A 1 419 ? 10.132 32.102 25.492 1.00 96.44 419 LYS A CA 1
ATOM 3203 C C . LYS A 1 419 ? 10.540 31.437 26.792 1.00 96.44 419 LYS A C 1
ATOM 3205 O O . LYS A 1 419 ? 11.568 31.783 27.371 1.00 96.44 419 LYS A O 1
ATOM 3210 N N . ARG A 1 420 ? 9.761 30.457 27.239 1.00 95.75 420 ARG A N 1
ATOM 3211 C CA . ARG A 1 420 ? 10.045 29.691 28.454 1.00 95.75 420 ARG A CA 1
ATOM 3212 C C . ARG A 1 420 ? 10.210 28.220 28.114 1.00 95.75 420 ARG A C 1
ATOM 3214 O O . ARG A 1 420 ? 9.280 27.582 27.637 1.00 95.75 420 ARG A O 1
ATOM 3221 N N . LYS A 1 421 ? 11.386 27.659 28.383 1.00 94.19 421 LYS A N 1
ATOM 3222 C CA . LYS A 1 421 ? 11.627 26.219 28.247 1.00 94.19 421 LYS A CA 1
ATOM 3223 C C . LYS A 1 421 ? 10.829 25.471 29.324 1.00 94.19 421 LYS A C 1
ATOM 3225 O O . LYS A 1 421 ? 10.958 25.785 30.503 1.00 94.19 421 LYS A O 1
ATOM 3230 N N . LEU A 1 422 ? 9.975 24.536 28.913 1.00 92.69 422 LEU A N 1
ATOM 3231 C CA . LEU A 1 422 ? 9.114 23.756 29.807 1.00 92.69 422 LEU A CA 1
ATOM 3232 C C . LEU A 1 422 ? 9.729 22.412 30.179 1.00 92.69 422 LEU A C 1
ATOM 3234 O O . LEU A 1 422 ? 9.638 21.994 31.329 1.00 92.69 422 LEU A O 1
ATOM 3238 N N . ASN A 1 423 ? 10.290 21.708 29.197 1.00 91.25 423 ASN A N 1
ATOM 3239 C CA . ASN A 1 423 ? 10.780 20.352 29.391 1.00 91.25 423 ASN A CA 1
ATOM 3240 C C . ASN A 1 423 ? 11.892 20.017 28.400 1.00 91.25 423 ASN A C 1
ATOM 3242 O O . ASN A 1 423 ? 11.911 20.516 27.274 1.00 91.25 423 ASN A O 1
ATOM 3246 N N . GLU A 1 424 ? 12.763 19.110 28.818 1.00 92.81 424 GLU A N 1
ATOM 3247 C CA . GLU A 1 424 ? 13.803 18.507 28.008 1.00 92.81 424 GLU A CA 1
ATOM 3248 C C . GLU A 1 424 ? 13.785 17.000 28.201 1.00 92.81 424 GLU A C 1
ATOM 3250 O O . GLU A 1 424 ? 13.792 16.481 29.317 1.00 92.81 424 GLU A O 1
ATOM 3255 N N . LYS A 1 425 ? 13.752 16.277 27.089 1.00 91.38 425 LYS A N 1
ATOM 3256 C CA . LYS A 1 425 ? 13.719 14.826 27.092 1.00 91.38 425 LYS A CA 1
ATOM 3257 C C . LYS A 1 425 ? 14.719 14.286 26.093 1.00 91.38 425 LYS A C 1
ATOM 3259 O O . LYS A 1 425 ? 14.605 14.510 24.890 1.00 91.38 425 LYS A O 1
ATOM 3264 N N . VAL A 1 426 ? 15.664 13.505 26.593 1.00 91.00 426 VAL A N 1
ATOM 3265 C CA . VAL A 1 426 ? 16.562 12.707 25.763 1.00 91.00 426 VAL A CA 1
ATOM 3266 C C . VAL A 1 426 ? 15.929 11.329 25.591 1.00 91.00 426 VAL A C 1
ATOM 3268 O O . VAL A 1 426 ? 15.657 10.617 26.556 1.00 91.00 426 VAL A O 1
ATOM 3271 N N . GLY A 1 427 ? 15.619 10.976 24.350 1.00 86.56 427 GLY A N 1
ATOM 3272 C CA . GLY A 1 427 ? 15.116 9.663 23.979 1.00 86.56 427 GLY A CA 1
ATOM 3273 C C . GLY A 1 427 ? 16.197 8.583 24.091 1.00 86.56 427 GLY A C 1
ATOM 3274 O O . GLY A 1 427 ? 17.391 8.892 24.119 1.00 86.56 427 GLY A O 1
ATOM 3275 N N . PRO A 1 428 ? 15.796 7.302 24.130 1.00 88.25 428 PRO A N 1
ATOM 3276 C CA . PRO A 1 428 ? 16.749 6.199 24.143 1.00 88.25 428 PRO A CA 1
ATOM 3277 C C . PRO A 1 428 ? 17.603 6.197 22.869 1.00 88.25 428 PRO A C 1
ATOM 3279 O O . PRO A 1 428 ? 17.169 6.683 21.817 1.00 88.25 428 PRO A O 1
ATOM 3282 N N . SER A 1 429 ? 18.796 5.609 22.961 1.00 86.69 429 SER A N 1
ATOM 3283 C CA . SER A 1 429 ? 19.667 5.373 21.809 1.00 86.69 429 SER A CA 1
ATOM 3284 C C . SER A 1 429 ? 18.943 4.522 20.764 1.00 86.69 429 SER A C 1
ATOM 3286 O O . SER A 1 429 ? 18.345 3.496 21.089 1.00 86.69 429 SER A O 1
ATOM 3288 N N . ARG A 1 430 ? 18.985 4.949 19.503 1.00 85.44 430 ARG A N 1
ATOM 3289 C CA . ARG A 1 430 ? 18.439 4.225 18.348 1.00 85.44 430 ARG A CA 1
ATOM 3290 C C . ARG A 1 430 ? 19.424 4.302 17.193 1.00 85.44 430 ARG A C 1
ATOM 3292 O O . ARG A 1 430 ? 20.236 5.218 17.133 1.00 85.44 430 ARG A O 1
ATOM 3299 N N . VAL A 1 431 ? 19.338 3.356 16.267 1.00 84.44 431 VAL A N 1
ATOM 3300 C CA . VAL A 1 431 ? 20.099 3.412 15.016 1.00 84.44 431 VAL A CA 1
ATOM 3301 C C . VAL A 1 431 ? 19.252 4.140 13.977 1.00 84.44 431 VAL A C 1
ATOM 3303 O O . VAL A 1 431 ? 18.162 3.682 13.641 1.00 84.44 431 VAL A O 1
ATOM 3306 N N . TYR A 1 432 ? 19.745 5.276 13.490 1.00 78.06 432 TYR A N 1
ATOM 3307 C CA . TYR A 1 432 ? 19.114 6.066 12.437 1.00 78.06 432 TYR A CA 1
ATOM 3308 C C . TYR A 1 432 ? 19.813 5.793 11.101 1.00 78.06 432 TYR A C 1
ATOM 3310 O O . TYR A 1 432 ? 21.050 5.804 11.049 1.00 78.06 432 TYR A O 1
ATOM 3318 N N . PRO A 1 433 ? 19.062 5.566 10.007 1.00 70.19 433 PRO A N 1
ATOM 3319 C CA . PRO A 1 433 ? 19.646 5.424 8.678 1.00 70.19 433 PRO A CA 1
ATOM 3320 C C . PRO A 1 433 ? 20.570 6.608 8.346 1.00 70.19 433 PRO A C 1
ATOM 3322 O O . PRO A 1 433 ? 20.234 7.755 8.622 1.00 70.19 433 PRO A O 1
ATOM 3325 N N . MET A 1 434 ? 21.739 6.325 7.766 1.00 76.81 434 MET A N 1
ATOM 3326 C CA . MET A 1 434 ? 22.801 7.284 7.389 1.00 76.81 434 MET A CA 1
ATOM 3327 C C . MET A 1 434 ? 23.579 7.979 8.523 1.00 76.81 434 MET A C 1
ATOM 3329 O O . MET A 1 434 ? 24.682 8.449 8.262 1.00 76.81 434 MET A O 1
ATOM 3333 N N . ILE A 1 435 ? 23.067 8.024 9.758 1.00 76.06 435 ILE A N 1
ATOM 3334 C CA . ILE A 1 435 ? 23.742 8.678 10.901 1.00 76.06 435 ILE A CA 1
ATOM 3335 C C . ILE A 1 435 ? 24.380 7.647 11.848 1.00 76.06 435 ILE A C 1
ATOM 3337 O O . ILE A 1 435 ? 25.386 7.934 12.492 1.00 76.06 435 ILE A O 1
ATOM 3341 N N . GLY A 1 436 ? 23.832 6.429 11.906 1.00 84.88 436 GLY A N 1
ATOM 3342 C CA . GLY A 1 436 ? 24.268 5.393 12.842 1.00 84.88 436 GLY A CA 1
ATOM 3343 C C . GLY A 1 436 ? 23.556 5.508 14.190 1.00 84.88 436 GLY A C 1
ATOM 3344 O O . GLY A 1 436 ? 22.392 5.907 14.253 1.00 84.88 436 GLY A O 1
ATOM 3345 N N . ALA A 1 437 ? 24.220 5.108 15.274 1.00 84.56 437 ALA A N 1
ATOM 3346 C CA . ALA A 1 437 ? 23.660 5.249 16.614 1.00 84.56 437 ALA A CA 1
ATOM 3347 C C . ALA A 1 437 ? 23.451 6.735 16.947 1.00 84.56 437 ALA A C 1
ATOM 3349 O O . ALA A 1 437 ? 24.334 7.559 16.732 1.00 84.56 437 ALA A O 1
ATOM 3350 N N . GLY A 1 438 ? 22.287 7.082 17.485 1.00 90.12 438 GLY A N 1
ATOM 3351 C CA . GLY A 1 438 ? 21.964 8.442 17.885 1.00 90.12 438 GLY A CA 1
ATOM 3352 C C . GLY A 1 438 ? 20.873 8.499 18.946 1.00 90.12 438 GLY A C 1
ATOM 3353 O O . GLY A 1 438 ? 20.149 7.528 19.178 1.00 90.12 438 GLY A O 1
ATOM 3354 N N . LYS A 1 439 ? 20.735 9.653 19.593 1.00 89.69 439 LYS A N 1
ATOM 3355 C CA . LYS A 1 439 ? 19.652 9.945 20.540 1.00 89.69 439 LYS A CA 1
ATOM 3356 C C . LYS A 1 439 ? 18.792 11.071 19.981 1.00 89.69 439 LYS A C 1
ATOM 3358 O O . LYS A 1 439 ? 19.304 12.085 19.510 1.00 89.69 439 LYS A O 1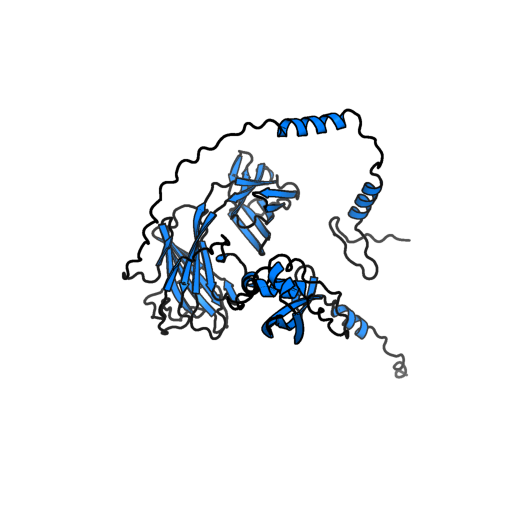
ATOM 3363 N N . LYS A 1 440 ? 17.470 10.888 20.035 1.00 88.88 440 LYS A N 1
ATOM 3364 C CA . LYS A 1 440 ? 16.517 11.961 19.731 1.00 88.88 440 LYS A CA 1
ATOM 3365 C C . LYS A 1 440 ? 16.401 12.842 20.962 1.00 88.88 440 LYS A C 1
ATOM 3367 O O . LYS A 1 440 ? 16.049 12.339 22.022 1.00 88.88 440 LYS A O 1
ATOM 3372 N N . VAL A 1 441 ? 16.657 14.129 20.822 1.00 90.44 441 VAL A N 1
ATOM 3373 C CA . VAL A 1 441 ? 16.482 15.101 21.898 1.00 90.44 441 VAL A CA 1
ATOM 3374 C C . VAL A 1 441 ? 15.238 15.921 21.596 1.00 90.44 441 VAL A C 1
ATOM 3376 O O . VAL A 1 441 ? 15.008 16.315 20.454 1.00 90.44 441 VAL A O 1
ATOM 3379 N N . GLN A 1 442 ? 14.393 16.099 22.604 1.00 90.19 442 GLN A N 1
ATOM 3380 C CA . GLN A 1 442 ? 13.181 16.899 22.540 1.00 90.19 442 GLN A CA 1
ATOM 3381 C C . GLN A 1 442 ? 13.262 18.032 23.559 1.00 90.19 442 GLN A C 1
ATOM 3383 O O . GLN A 1 442 ? 13.486 17.767 24.737 1.00 90.19 442 GLN A O 1
ATOM 3388 N N . SER A 1 443 ? 13.015 19.262 23.120 1.00 91.88 443 SER A N 1
ATOM 3389 C CA . SER A 1 443 ? 12.869 20.433 23.988 1.00 91.88 443 SER A CA 1
ATOM 3390 C C . SER A 1 443 ? 11.510 21.076 23.743 1.00 91.88 443 SER A C 1
ATOM 3392 O O . SER A 1 443 ? 11.196 21.465 22.620 1.00 91.88 443 SER A O 1
ATOM 3394 N N . THR A 1 444 ? 10.697 21.203 24.784 1.00 90.12 444 THR A N 1
ATOM 3395 C CA . THR A 1 444 ? 9.389 21.864 24.710 1.00 90.12 444 THR A CA 1
ATOM 3396 C C . THR A 1 444 ? 9.529 23.299 25.196 1.00 90.12 444 THR A C 1
ATOM 3398 O O . THR A 1 444 ? 9.995 23.529 26.313 1.00 90.12 444 THR A O 1
ATOM 3401 N N . TYR A 1 445 ? 9.097 24.265 24.389 1.00 93.75 445 TYR A N 1
ATOM 3402 C CA . TYR A 1 445 ? 9.070 25.683 24.755 1.00 93.75 445 TYR A CA 1
ATOM 3403 C C . TYR A 1 445 ? 7.631 26.191 24.783 1.00 93.75 445 TYR A C 1
ATOM 3405 O O . TYR A 1 445 ? 6.848 25.871 23.895 1.00 93.75 445 TYR A O 1
ATOM 3413 N N . LEU A 1 446 ? 7.296 26.988 25.793 1.00 93.56 446 LEU A N 1
ATOM 3414 C CA . LEU A 1 446 ? 6.098 27.814 25.834 1.00 93.56 446 LEU A CA 1
ATOM 3415 C C . LEU A 1 446 ? 6.438 29.195 25.286 1.00 93.56 446 LEU A C 1
ATOM 3417 O O . LEU A 1 446 ? 7.393 29.824 25.753 1.00 93.56 446 LEU A O 1
ATOM 3421 N N . TYR A 1 447 ? 5.644 29.652 24.330 1.00 95.19 447 TYR A N 1
ATOM 3422 C CA . TYR A 1 447 ? 5.718 31.001 23.794 1.00 95.19 447 TYR A CA 1
ATOM 3423 C C . TYR A 1 447 ? 4.520 31.790 24.286 1.00 95.19 447 TYR A C 1
ATOM 3425 O O . TYR A 1 447 ? 3.391 31.332 24.114 1.00 95.19 447 TYR A O 1
ATOM 3433 N N . THR A 1 448 ? 4.778 32.969 24.843 1.00 95.38 448 THR A N 1
ATOM 3434 C CA . THR A 1 448 ? 3.747 33.949 25.194 1.00 95.38 448 THR A CA 1
ATOM 3435 C C . THR A 1 448 ? 3.939 35.158 24.288 1.00 95.38 448 THR A C 1
ATOM 3437 O O . THR A 1 448 ? 4.962 35.840 24.354 1.00 95.38 448 THR A O 1
ATOM 3440 N N . ILE A 1 449 ? 2.986 35.387 23.385 1.00 95.44 449 ILE A N 1
ATOM 3441 C CA . ILE A 1 449 ? 2.997 36.539 22.479 1.00 95.44 449 ILE A CA 1
ATOM 3442 C C . ILE A 1 449 ? 2.154 37.637 23.115 1.00 95.44 449 ILE A C 1
ATOM 3444 O O . ILE A 1 449 ? 0.954 37.450 23.308 1.00 95.44 449 ILE A O 1
ATOM 3448 N N . HIS A 1 450 ? 2.779 38.773 23.409 1.00 95.00 450 HIS A N 1
ATOM 3449 C CA . HIS A 1 450 ? 2.112 39.978 23.887 1.00 95.00 450 HIS A CA 1
ATOM 3450 C C . HIS A 1 450 ? 1.781 40.885 22.704 1.00 95.00 450 HIS A C 1
ATOM 3452 O O . HIS A 1 450 ? 2.656 41.202 21.893 1.00 95.00 450 HIS A O 1
ATOM 3458 N N . PHE A 1 451 ? 0.526 41.310 22.609 1.00 94.88 451 PHE A N 1
ATOM 3459 C CA . PHE A 1 451 ? 0.057 42.243 21.590 1.00 94.88 451 PHE A CA 1
ATOM 3460 C C . PHE A 1 451 ? -0.067 43.660 22.162 1.00 94.88 451 PHE A C 1
ATOM 3462 O O . PHE A 1 451 ? -0.296 43.852 23.355 1.00 94.88 451 PHE A O 1
ATOM 3469 N N . GLN A 1 452 ? 0.035 44.668 21.296 1.00 94.56 452 GLN A N 1
ATOM 3470 C CA . GLN A 1 452 ? -0.077 46.087 21.663 1.00 94.56 452 GLN A CA 1
ATOM 3471 C C . GLN A 1 452 ? -1.430 46.468 22.284 1.00 94.56 452 GLN A C 1
ATOM 3473 O O . GLN A 1 452 ? -1.516 47.458 23.005 1.00 94.56 452 GLN A O 1
ATOM 3478 N N . ASP A 1 453 ? -2.490 45.699 22.021 1.00 91.94 453 ASP A N 1
ATOM 3479 C CA . ASP A 1 453 ? -3.813 45.898 22.625 1.00 91.94 453 ASP A CA 1
ATOM 3480 C C . ASP A 1 453 ? -3.932 45.306 24.045 1.00 91.94 453 ASP A C 1
ATOM 3482 O O . ASP A 1 453 ? -5.005 45.344 24.647 1.00 91.94 453 ASP A O 1
ATOM 3486 N N . GLY A 1 454 ? -2.833 44.769 24.588 1.00 93.19 454 GLY A N 1
ATOM 3487 C CA . GLY A 1 454 ? -2.761 44.150 25.909 1.00 93.19 454 GLY A CA 1
ATOM 3488 C C . GLY A 1 454 ? -3.221 42.692 25.943 1.00 93.19 454 GLY A C 1
ATOM 3489 O O . GLY A 1 454 ? -3.177 42.071 27.007 1.00 93.19 454 GLY A O 1
ATOM 3490 N N . THR A 1 455 ? -3.653 42.120 24.815 1.00 92.19 455 THR A N 1
ATOM 3491 C CA . THR A 1 455 ? -3.962 40.689 24.746 1.00 92.19 455 THR A CA 1
ATOM 3492 C C . THR A 1 455 ? -2.685 39.850 24.743 1.00 92.19 455 THR A C 1
ATOM 3494 O O . THR A 1 455 ? -1.606 40.304 24.353 1.00 92.19 455 THR A O 1
ATOM 3497 N N . GLN A 1 456 ? -2.805 38.603 25.199 1.00 94.25 456 GLN A N 1
ATOM 3498 C CA . GLN A 1 456 ? -1.724 37.626 25.148 1.00 94.25 456 GLN A CA 1
ATOM 3499 C C . GLN A 1 456 ? -2.243 36.274 24.673 1.00 94.25 456 GLN A C 1
ATOM 3501 O O . GLN A 1 456 ? -3.365 35.880 25.005 1.00 94.25 456 GLN A O 1
ATOM 3506 N N . GLU A 1 457 ? -1.421 35.567 23.908 1.00 92.75 457 GLU A N 1
ATOM 3507 C CA . GLU A 1 457 ? -1.695 34.198 23.477 1.00 92.75 457 GLU A CA 1
ATOM 3508 C C . GLU A 1 457 ? -0.509 33.302 23.822 1.00 92.75 457 GLU A C 1
ATOM 3510 O O . GLU A 1 457 ? 0.649 33.664 23.596 1.00 92.75 457 GLU A O 1
ATOM 3515 N N . GLU A 1 458 ? -0.815 32.126 24.367 1.00 92.69 458 GLU A N 1
ATOM 3516 C CA . GLU A 1 458 ? 0.176 31.137 24.777 1.00 92.69 458 GLU A CA 1
ATOM 3517 C C . GLU A 1 458 ? 0.059 29.870 23.939 1.00 92.69 458 GLU A C 1
ATOM 3519 O O . GLU A 1 458 ? -1.038 29.358 23.704 1.00 92.69 458 GLU A O 1
ATOM 3524 N N . PHE A 1 459 ? 1.196 29.326 23.516 1.00 89.62 459 PHE A N 1
ATOM 3525 C CA . PHE A 1 459 ? 1.237 28.023 22.862 1.00 89.62 459 PHE A CA 1
ATOM 3526 C C . PHE A 1 459 ? 2.566 27.315 23.112 1.00 89.62 459 PHE A C 1
ATOM 3528 O O . PHE A 1 459 ? 3.629 27.933 23.183 1.00 89.62 459 PHE A O 1
ATOM 3535 N N . ALA A 1 460 ? 2.497 25.994 23.266 1.00 89.69 460 ALA A N 1
ATOM 3536 C CA . ALA A 1 460 ? 3.667 25.149 23.447 1.00 89.69 460 ALA A CA 1
ATOM 3537 C C . ALA A 1 460 ? 4.113 24.563 22.104 1.00 89.69 460 ALA A C 1
ATOM 3539 O O . ALA A 1 460 ? 3.279 24.139 21.302 1.00 89.69 460 ALA A O 1
ATOM 3540 N N . VAL A 1 461 ? 5.424 24.510 21.872 1.00 86.44 461 VAL A N 1
ATOM 3541 C CA . VAL A 1 461 ? 6.004 23.892 20.679 1.00 86.44 461 VAL A CA 1
ATOM 3542 C C . VAL A 1 461 ? 7.150 22.966 21.056 1.00 86.44 461 VAL A C 1
ATOM 3544 O O . VAL A 1 461 ? 8.095 23.349 21.753 1.00 86.44 461 VAL A O 1
ATOM 3547 N N . ASP A 1 462 ? 7.067 21.744 20.543 1.00 87.00 462 ASP A N 1
ATOM 3548 C CA . ASP A 1 462 ? 8.112 20.739 20.652 1.00 87.00 462 ASP A CA 1
ATOM 3549 C C . ASP A 1 462 ? 9.169 20.921 19.561 1.00 87.00 462 ASP A C 1
ATOM 3551 O O . ASP A 1 462 ? 8.864 20.977 18.369 1.00 87.00 462 ASP A O 1
ATOM 3555 N N . HIS A 1 463 ? 10.427 20.966 19.984 1.00 82.56 463 HIS A N 1
ATOM 3556 C CA . HIS A 1 463 ? 11.601 20.980 19.123 1.00 82.56 463 HIS A CA 1
ATOM 3557 C C . HIS A 1 463 ? 12.286 19.631 19.203 1.00 82.56 463 HIS A C 1
ATOM 3559 O O . HIS A 1 463 ? 12.462 19.087 20.291 1.00 82.56 463 HIS A O 1
ATOM 3565 N N . HIS A 1 464 ? 12.679 19.095 18.052 1.00 84.12 464 HIS A N 1
ATOM 3566 C CA . HIS A 1 464 ? 13.384 17.827 17.968 1.00 84.12 464 HIS A CA 1
ATOM 3567 C C . HIS A 1 464 ? 14.691 17.990 17.203 1.00 84.12 464 HIS A C 1
ATOM 3569 O O . HIS A 1 464 ? 14.704 18.552 16.109 1.00 84.12 464 HIS A O 1
ATOM 3575 N N . HIS A 1 465 ? 15.763 17.413 17.733 1.00 85.00 465 HIS A N 1
ATOM 3576 C CA . HIS A 1 465 ? 17.027 17.254 17.020 1.00 85.00 465 HIS A CA 1
ATOM 3577 C C . HIS A 1 465 ? 17.648 15.895 17.302 1.00 85.00 465 HIS A C 1
ATOM 3579 O O . HIS A 1 465 ? 17.230 15.168 18.210 1.00 85.00 465 HIS A O 1
ATOM 3585 N N . LEU A 1 466 ? 18.621 15.533 16.469 1.00 86.00 466 LEU A N 1
ATOM 3586 C CA . LEU A 1 466 ? 19.329 14.273 16.580 1.00 86.00 466 LEU A CA 1
ATOM 3587 C C . LEU A 1 466 ? 20.787 14.525 16.941 1.00 86.00 466 LEU A C 1
ATOM 3589 O O . LEU A 1 466 ? 21.471 15.312 16.290 1.00 86.00 466 LEU A O 1
ATOM 3593 N N . HIS A 1 467 ? 21.254 13.803 17.949 1.00 84.12 467 HIS A N 1
ATOM 3594 C CA . HIS A 1 467 ? 22.668 13.715 18.275 1.00 84.12 467 HIS A CA 1
ATOM 3595 C C . HIS A 1 467 ? 23.204 12.367 17.824 1.00 84.12 467 HIS A C 1
ATOM 3597 O O . HIS A 1 467 ? 22.659 11.332 18.220 1.00 84.12 467 HIS A O 1
ATOM 3603 N N . ALA A 1 468 ? 24.260 12.374 17.013 1.00 83.88 468 ALA A N 1
ATOM 3604 C CA . ALA A 1 468 ? 25.014 11.160 16.728 1.00 83.88 468 ALA A CA 1
ATOM 3605 C C . ALA A 1 468 ? 25.730 10.689 18.005 1.00 83.88 468 ALA A C 1
ATOM 3607 O O . ALA A 1 468 ? 26.149 11.499 18.832 1.00 83.88 468 ALA A O 1
ATOM 3608 N N . MET A 1 469 ? 25.876 9.381 18.180 1.00 78.38 469 MET A N 1
ATOM 3609 C CA . MET A 1 469 ? 26.730 8.808 19.217 1.00 78.38 469 MET A CA 1
ATOM 3610 C C . MET A 1 469 ? 27.983 8.239 18.566 1.00 78.38 469 MET A C 1
ATOM 3612 O O . MET A 1 469 ? 27.904 7.578 17.528 1.00 78.38 469 MET A O 1
ATOM 3616 N N . LEU A 1 470 ? 29.141 8.468 19.183 1.00 72.62 470 LEU A N 1
ATOM 3617 C CA . LEU A 1 470 ? 30.333 7.703 18.829 1.00 72.62 470 LEU A CA 1
ATOM 3618 C C . LEU A 1 470 ? 30.132 6.252 19.264 1.00 72.62 470 LEU A C 1
ATOM 3620 O O . LEU A 1 470 ? 29.458 5.978 20.256 1.00 72.62 470 LEU A O 1
ATOM 3624 N N . ASN A 1 471 ? 30.697 5.317 18.501 1.00 63.44 471 ASN A N 1
ATOM 3625 C CA . ASN A 1 471 ? 30.622 3.893 18.808 1.00 63.44 471 ASN A CA 1
ATOM 3626 C C . ASN A 1 471 ? 31.130 3.628 20.237 1.00 63.44 471 ASN A C 1
ATOM 3628 O O . ASN A 1 471 ? 32.335 3.670 20.480 1.00 63.44 471 ASN A O 1
ATOM 3632 N N . GLU A 1 472 ? 30.222 3.275 21.152 1.00 56.53 472 GLU A N 1
ATOM 3633 C CA . GLU A 1 472 ? 30.533 2.912 22.549 1.00 56.53 472 GLU A CA 1
ATOM 3634 C C . GLU A 1 472 ? 31.590 1.784 22.636 1.00 56.53 472 GLU A C 1
ATOM 3636 O O . GLU A 1 472 ? 32.380 1.723 23.578 1.00 56.53 472 GLU A O 1
ATOM 3641 N N . ASN A 1 473 ? 31.703 0.960 21.585 1.00 56.41 473 ASN A N 1
ATOM 3642 C CA . ASN A 1 473 ? 32.702 -0.106 21.461 1.00 56.41 473 ASN A CA 1
ATOM 3643 C C . ASN A 1 473 ? 34.172 0.372 21.461 1.00 56.41 473 ASN A C 1
ATOM 3645 O O . ASN A 1 473 ? 35.067 -0.444 21.700 1.00 56.41 473 ASN A O 1
ATOM 3649 N N . GLU A 1 474 ? 34.465 1.645 21.174 1.00 53.94 474 GLU A N 1
ATOM 3650 C CA . GLU A 1 474 ? 35.846 2.153 21.215 1.00 53.94 474 GLU A CA 1
ATOM 3651 C C . GLU A 1 474 ? 36.287 2.620 22.607 1.00 53.94 474 GLU A C 1
ATOM 3653 O O . GLU A 1 474 ? 37.453 2.434 22.969 1.00 53.94 474 GLU A O 1
ATOM 3658 N N . GLU A 1 475 ? 35.382 3.164 23.422 1.00 52.38 475 GLU A N 1
ATOM 3659 C CA . GLU A 1 475 ? 35.722 3.567 24.791 1.00 52.38 475 GLU A CA 1
ATOM 3660 C C . GLU A 1 475 ? 35.874 2.372 25.726 1.00 52.38 475 GLU A C 1
ATOM 3662 O O . GLU A 1 475 ? 36.798 2.355 26.544 1.00 52.38 475 GLU A O 1
ATOM 3667 N N . GLU A 1 476 ? 35.059 1.329 25.547 1.00 52.34 476 GLU A N 1
ATOM 3668 C CA . GLU A 1 476 ? 35.207 0.083 26.305 1.00 52.34 476 GLU A CA 1
ATOM 3669 C C . GLU A 1 476 ? 36.534 -0.632 25.969 1.00 52.34 476 GLU A C 1
ATOM 3671 O O . GLU A 1 476 ? 37.151 -1.275 26.822 1.00 52.34 476 GLU A O 1
ATOM 3676 N N . LYS A 1 477 ? 37.037 -0.467 24.733 1.00 55.19 477 LYS A N 1
ATOM 3677 C CA . LYS A 1 477 ? 38.378 -0.929 24.333 1.00 55.19 477 LYS A CA 1
ATOM 3678 C C . LYS A 1 477 ? 39.500 -0.071 24.916 1.00 55.19 477 LYS A C 1
ATOM 3680 O O . LYS A 1 477 ? 40.528 -0.629 25.293 1.00 55.19 477 LYS A O 1
ATOM 3685 N N . LYS A 1 478 ? 39.328 1.251 25.028 1.00 55.75 478 LYS A N 1
ATOM 3686 C CA . LYS A 1 478 ? 40.327 2.139 25.653 1.00 55.75 478 LYS A CA 1
ATOM 3687 C C . LYS A 1 478 ? 40.431 1.934 27.165 1.00 55.75 478 LYS A C 1
ATOM 3689 O O . LYS A 1 478 ? 41.542 1.929 27.686 1.00 55.75 478 LYS A O 1
ATOM 3694 N N . THR A 1 479 ? 39.321 1.689 27.860 1.00 55.69 479 THR A N 1
ATOM 3695 C CA . THR A 1 479 ? 39.337 1.381 29.303 1.00 55.69 479 THR A CA 1
ATOM 3696 C C . THR A 1 479 ? 39.895 -0.013 29.603 1.00 55.69 479 THR A C 1
ATOM 3698 O O . THR A 1 479 ? 40.584 -0.181 30.606 1.00 55.69 479 THR A O 1
ATOM 3701 N N . LYS A 1 480 ? 39.707 -1.002 28.715 1.00 58.84 480 LYS A N 1
ATOM 3702 C CA . LYS A 1 480 ? 40.327 -2.340 28.847 1.00 58.84 480 LYS A CA 1
ATOM 3703 C C . LYS A 1 480 ? 41.806 -2.410 28.431 1.00 58.84 480 LYS A C 1
ATOM 3705 O O . LYS A 1 480 ? 42.454 -3.410 28.724 1.00 58.84 480 LYS A O 1
ATOM 3710 N N . ALA A 1 481 ? 42.353 -1.380 27.779 1.00 53.06 481 ALA A N 1
ATOM 3711 C CA . ALA A 1 481 ? 43.742 -1.344 27.301 1.00 53.06 481 ALA A CA 1
ATOM 3712 C C . ALA A 1 481 ? 44.720 -0.576 28.217 1.00 53.06 481 ALA A C 1
ATOM 3714 O O . ALA A 1 481 ? 45.877 -0.379 27.841 1.00 53.06 481 ALA A O 1
ATOM 3715 N N . ALA A 1 482 ? 44.301 -0.152 29.415 1.00 54.09 482 ALA A N 1
ATOM 3716 C CA . ALA A 1 482 ? 45.230 0.401 30.398 1.00 54.09 482 ALA A CA 1
ATOM 3717 C C . ALA A 1 482 ? 46.200 -0.702 30.886 1.00 54.09 482 ALA A C 1
ATOM 3719 O O . ALA A 1 482 ? 45.742 -1.766 31.315 1.00 54.09 482 ALA A O 1
ATOM 3720 N N . PRO A 1 483 ? 47.531 -0.501 30.823 1.00 50.62 483 PRO A N 1
ATOM 3721 C CA . PRO A 1 483 ? 48.487 -1.506 31.270 1.00 50.62 483 PRO A CA 1
ATOM 3722 C C . PRO A 1 483 ? 48.338 -1.732 32.778 1.00 50.62 483 PRO A C 1
ATOM 3724 O O . PRO A 1 483 ? 48.398 -0.786 33.563 1.00 50.62 483 PRO A O 1
ATOM 3727 N N . LYS A 1 484 ? 48.161 -2.997 33.184 1.00 51.56 484 LYS A N 1
ATOM 3728 C CA . LYS A 1 484 ? 48.289 -3.405 34.589 1.00 51.56 484 LYS A CA 1
ATOM 3729 C C . LYS A 1 484 ? 49.635 -2.901 35.115 1.00 51.56 484 LYS A C 1
ATOM 3731 O O . LYS A 1 484 ? 50.674 -3.169 34.512 1.00 51.56 484 LYS A O 1
ATOM 3736 N N . SER A 1 485 ? 49.600 -2.151 36.212 1.00 48.09 485 SER A N 1
ATOM 3737 C CA . SER A 1 485 ? 50.786 -1.655 36.903 1.00 48.09 485 SER A CA 1
ATOM 3738 C C . SER A 1 485 ? 51.734 -2.804 37.254 1.00 48.09 485 SER A C 1
ATOM 3740 O O . SER A 1 485 ? 51.307 -3.875 37.682 1.00 48.09 485 SER A O 1
ATOM 3742 N N . ALA A 1 486 ? 53.030 -2.559 37.075 1.00 51.50 486 ALA A N 1
ATOM 3743 C CA . ALA A 1 486 ? 54.128 -3.501 37.264 1.00 51.50 486 ALA A CA 1
ATOM 3744 C C . ALA A 1 486 ? 54.445 -3.789 38.748 1.00 51.50 486 ALA A C 1
ATOM 3746 O O . ALA A 1 486 ? 55.575 -3.599 39.188 1.00 51.50 486 ALA A O 1
ATOM 3747 N N . SER A 1 487 ? 53.457 -4.229 39.530 1.00 49.66 487 SER A N 1
ATOM 3748 C CA . SER A 1 487 ? 53.634 -4.558 40.954 1.00 49.66 487 SER A CA 1
ATOM 3749 C C . SER A 1 487 ? 53.407 -6.033 41.299 1.00 49.66 487 SER A C 1
ATOM 3751 O O . SER A 1 487 ? 53.353 -6.352 42.476 1.00 49.66 487 SER A O 1
ATOM 3753 N N . ASP A 1 488 ? 53.297 -6.929 40.311 1.00 48.69 488 ASP A N 1
ATOM 3754 C CA . ASP A 1 488 ? 52.857 -8.320 40.540 1.00 48.69 488 ASP A CA 1
ATOM 3755 C C . ASP A 1 488 ? 53.804 -9.382 39.932 1.00 48.69 488 ASP A C 1
ATOM 3757 O O . ASP A 1 488 ? 53.381 -10.415 39.421 1.00 48.69 488 ASP A O 1
ATOM 3761 N N . GLN A 1 489 ? 55.119 -9.119 39.944 1.00 46.88 489 GLN A N 1
ATOM 3762 C CA . GLN A 1 489 ? 56.158 -10.086 39.535 1.00 46.88 489 GLN A CA 1
ATOM 3763 C C . GLN A 1 489 ? 57.163 -10.412 40.653 1.00 46.88 489 GLN A C 1
ATOM 3765 O O . GLN A 1 489 ? 58.356 -10.575 40.402 1.00 46.88 489 GLN A O 1
ATOM 3770 N N . SER A 1 490 ? 56.699 -10.538 41.897 1.00 48.78 490 SER A N 1
ATOM 3771 C CA . SER A 1 490 ? 57.551 -10.984 43.006 1.00 48.78 490 SER A CA 1
ATOM 3772 C C . SER A 1 490 ? 56.918 -12.082 43.855 1.00 48.78 490 SER A C 1
ATOM 3774 O O . SER A 1 490 ? 56.989 -12.005 45.069 1.00 48.78 490 SER A O 1
ATOM 3776 N N . GLU A 1 491 ? 56.332 -13.110 43.246 1.00 46.41 491 GLU A N 1
ATOM 3777 C CA . GLU A 1 491 ? 56.042 -14.378 43.931 1.00 46.41 491 GLU A CA 1
ATOM 3778 C C . GLU A 1 491 ? 56.164 -15.533 42.930 1.00 46.41 491 GLU A C 1
ATOM 3780 O O . GLU A 1 491 ? 55.194 -15.972 42.325 1.00 46.41 491 GLU A O 1
ATOM 3785 N N . LEU A 1 492 ? 57.408 -15.959 42.690 1.00 48.50 492 LEU A N 1
ATOM 3786 C CA . LEU A 1 492 ? 57.791 -17.297 42.220 1.00 48.50 492 LEU A CA 1
ATOM 3787 C C . LEU A 1 492 ? 59.322 -17.413 42.316 1.00 48.50 492 LEU A C 1
ATOM 3789 O O . LEU A 1 492 ? 60.039 -17.368 41.316 1.00 48.50 492 LEU A O 1
ATOM 3793 N N . ARG A 1 493 ? 59.813 -17.517 43.554 1.00 44.09 493 ARG A N 1
ATOM 3794 C CA . ARG A 1 493 ? 61.043 -18.221 43.938 1.00 44.09 493 ARG A CA 1
ATOM 3795 C C . ARG A 1 493 ? 60.926 -18.711 45.368 1.00 44.09 493 ARG A C 1
ATOM 3797 O O . ARG A 1 493 ? 60.456 -17.910 46.202 1.00 44.09 493 ARG A O 1
#

pLDDT: mean 77.89, std 21.67, range [30.34, 98.62]

Foldseek 3Di:
DDDDDDPDDPPDQWDDPDPDTDGGPVVVVVVVVVVPPPPDDDPDPVNVVVVVVVVVVVVDDDDDPDPDDDDDDDDDPDPPDDDDDDPQHAKDADPLRKMKGFQFKWAPQNVVTFTAGQQQETRPPPPDDGFPDHDPAPQKMKTKMKIAPQPPPPPKDKDKAKPPGFPDKDRKDWDQDPRRMIMIIIITGHDPPDFFIKMKMKIFNDKDPKDFDDKDLLQAWDKDWDADPNDIKIKTKHRWDADPFAIKIKMKIFPAPWDKAKWFQFPVRDTDGFPDKDWDDDLGMIIIMGHHGPYYSNGTPMMTIITMDTDMWMKMFGGRGSHRPNGDDTDIDTDPCPPVNPPVVSDPPVVVVCLQFDDPPCVVPQPADEADDPPDDDDDDDDDDPLVVVNRVLRHPPDDPPDDNDPVVCVVWWDDKDKAWDDKDWADWDQDPPQGTKIKIKIKIWIWTATPVRDIDIDIDIDIHIHRHDDPVVVVVVVVPDDDDPPPPPPDD

Mean predicted aligned error: 17.68 Å

Secondary structure (DSSP, 8-state):
---PPP---TT------SS-----HHHHHHHHHHTTS----PPPTTTTHHHHHHHHTTS---------------PPPP--PPPP--S-TTEEE-TTS-EEEEEEEEESS-TTPPPB-TTS-B-TT--PPPPS-----TTEEEEEEEEE--TT-TT--EEEEEESPPSEEEEEEEEE-GGG-EEEEEEEEPPTT-SEEEEEEEEEEEEPPPEEEEEE-SSS-EEEEEEETTEEEEEEEPPPEE-SSEEEEEEEEE-TTSEEEEEEEETT--EE--SEEEEEEETTEEEEEEEEET--GGGEEEEEEEEE-EEEEEEEEEEEESSTT-----EEEE----TT---TTSS-HHHHHHTTT--GGGGGG--EEEEE-TT---PPPPPPPHHHHHHHHHH-TTS-TTS--SHHHHHHHEEEEEEEEEEEEEEEEEEETTTEEEEEEEEEEEEEEEETTS-EEEEEEEEEEEEEE--HHHHHHHHHTSPPPS-------

Solvent-accessible surface area (backbone atoms only — not comparable to full-atom values): 29536 Å² total; per-residue (Å²): 139,83,82,78,82,76,96,69,69,97,80,61,82,58,68,73,80,85,85,58,85,51,76,34,72,65,54,50,56,53,54,60,49,60,79,64,57,80,89,79,71,82,80,53,80,74,65,60,56,63,61,56,57,63,60,59,68,71,75,70,72,80,87,74,82,77,78,84,73,80,81,74,86,75,76,78,79,76,79,82,75,81,82,87,84,64,103,64,87,49,60,48,72,47,96,65,61,33,32,43,32,55,61,26,37,27,47,35,59,45,78,97,48,73,40,13,25,42,33,3,46,77,39,81,87,70,89,66,78,65,36,71,34,78,51,91,48,90,32,22,23,28,45,34,34,34,39,34,57,59,69,89,57,88,83,62,49,75,49,71,53,48,43,76,70,54,82,44,72,42,38,64,40,78,45,82,51,74,88,58,21,38,40,36,20,27,20,36,26,44,62,74,94,58,61,55,34,29,44,32,40,36,36,48,55,46,67,55,76,78,38,81,74,46,74,45,67,32,81,55,65,47,73,54,71,50,73,57,98,90,41,76,31,38,41,34,35,42,48,45,45,79,52,100,59,19,32,32,36,39,39,38,36,22,62,75,91,41,49,75,50,66,35,37,25,34,74,86,68,49,81,41,72,52,76,42,77,53,70,53,71,56,100,65,41,36,40,36,37,39,28,32,65,82,37,53,79,87,41,49,54,31,37,35,40,27,34,25,56,63,47,69,47,39,38,34,36,32,42,26,28,69,40,78,71,42,78,38,78,58,46,80,45,70,57,74,69,48,98,79,77,52,69,72,88,75,56,57,77,69,56,66,65,36,72,75,57,61,69,76,88,46,72,89,53,54,56,72,46,71,59,54,55,95,88,58,80,84,83,70,81,76,80,75,55,70,71,55,51,52,59,41,52,66,62,36,88,82,62,60,92,86,57,76,72,48,70,72,52,41,70,70,37,51,71,49,77,48,80,42,81,74,49,76,45,78,47,72,79,43,77,42,89,99,66,40,44,25,29,46,37,38,41,32,33,37,36,40,40,33,33,72,86,72,51,72,52,77,51,76,48,80,43,72,36,42,32,31,44,62,68,66,74,56,56,60,51,55,68,71,63,62,77,78,75,95,78,82,86,85,87,89,130